Protein AF-A0A1Q8QDX6-F1 (afdb_monomer_lite)

Foldseek 3Di:
DDDDDDDDDPPPPPPPPPPPPPPPQDADPPHGFFDFQVPDPQWDWDDDDPQKTKTFHPPDDDPPPPQWDKGKIFIDGPRTTFKIKIKTARDDDCVVVQVVCCVVQNAFDFDDDPQWTWTWGDDQFWIWIWIDRPVRRMIMIMIGGHNVDDPLCVVFDDDLVCCQAANGQDPPSAGFFDFQVVDPQWAFDDDFQQKTKTAHPPDDQDDPPFGWPGKIFIDGPRTTFKMKTWTDLPDDPVVVQVVCCVRHNAFDWDDDPQKIWTWDDGPFKIWIWIAGPQRRIIMIMIGGPVVLVVSVVSNVVVVTFRQPPGRGFADFRAYDDQADPQHGFFDFPVSDAQWDWDDDDPQKTKTAHPPDDQDDPPWGWPGWIFIDHPRGGFKIKTFTDDDPDDNPVVLVVVQVVCCVRGNAFRWGDDPQRKTWTWHGRQQWIWIFIGHPDDTTMIMIGRPRSVVVVVVVVVVVVVVVVVPDDPDPPPPPPPDPDDDDDDD

pLDDT: mean 76.17, std 16.61, range [31.59, 96.62]

Radius of gyration: 30.82 Å; chains: 1; bounding box: 84×83×85 Å

Structure (mmCIF, N/CA/C/O backbone):
data_AF-A0A1Q8QDX6-F1
#
_entry.id   AF-A0A1Q8QDX6-F1
#
loop_
_atom_site.group_PDB
_atom_site.id
_atom_site.type_symbol
_atom_site.label_atom_id
_atom_site.label_alt_id
_atom_site.label_comp_id
_atom_site.label_asym_id
_atom_site.label_entity_id
_atom_site.label_seq_id
_atom_site.pdbx_PDB_ins_code
_atom_site.Cartn_x
_atom_site.Cartn_y
_atom_site.Cartn_z
_atom_site.occupancy
_atom_site.B_iso_or_equiv
_atom_site.auth_seq_id
_atom_site.auth_comp_id
_atom_site.auth_asym_id
_atom_site.auth_atom_id
_atom_site.pdbx_PDB_model_num
ATOM 1 N N . MET A 1 1 ? 50.950 -40.982 43.641 1.00 36.28 1 MET A N 1
ATOM 2 C CA . MET A 1 1 ? 50.865 -39.703 42.899 1.00 36.28 1 MET A CA 1
ATOM 3 C C . MET A 1 1 ? 49.621 -39.675 42.006 1.00 36.28 1 MET A C 1
ATOM 5 O O . MET A 1 1 ? 49.586 -40.395 41.030 1.00 36.28 1 MET A O 1
ATOM 9 N N . ARG A 1 2 ? 48.649 -38.821 42.378 1.00 34.88 2 ARG A N 1
ATOM 10 C CA . ARG A 1 2 ? 47.776 -37.958 41.538 1.00 34.88 2 ARG A CA 1
ATOM 11 C C . ARG A 1 2 ? 46.832 -38.625 40.506 1.00 34.88 2 ARG A C 1
ATOM 13 O O . ARG A 1 2 ? 47.280 -39.076 39.471 1.00 34.88 2 ARG A O 1
ATOM 20 N N . ARG A 1 3 ? 45.523 -38.720 40.822 1.00 35.59 3 ARG A N 1
ATOM 21 C CA . ARG A 1 3 ? 44.414 -37.753 40.520 1.00 35.59 3 ARG A CA 1
ATOM 22 C C . ARG A 1 3 ? 43.979 -37.852 39.039 1.00 35.59 3 ARG A C 1
ATOM 24 O O . ARG A 1 3 ? 44.799 -37.599 38.178 1.00 35.59 3 ARG A O 1
ATOM 31 N N . ARG A 1 4 ? 42.724 -38.133 38.665 1.00 35.22 4 ARG A N 1
ATOM 32 C CA . ARG A 1 4 ? 41.453 -37.522 39.105 1.00 35.22 4 ARG A CA 1
ATOM 33 C C . ARG A 1 4 ? 40.274 -38.492 38.893 1.00 35.22 4 ARG A C 1
ATOM 35 O O . ARG A 1 4 ? 40.132 -39.051 37.815 1.00 35.22 4 ARG A O 1
ATOM 42 N N . ILE A 1 5 ? 39.422 -38.620 39.908 1.00 39.44 5 ILE A N 1
ATOM 43 C CA . ILE A 1 5 ? 38.086 -39.231 39.840 1.00 39.44 5 ILE A CA 1
ATOM 44 C C . ILE A 1 5 ? 37.117 -38.108 39.455 1.00 39.44 5 ILE A C 1
ATOM 46 O O . ILE A 1 5 ? 37.044 -37.103 40.165 1.00 39.44 5 ILE A O 1
ATOM 50 N N . LEU A 1 6 ? 36.432 -38.242 38.319 1.00 33.78 6 LEU A N 1
ATOM 51 C CA . LEU A 1 6 ? 35.393 -37.313 37.880 1.00 33.78 6 LEU A CA 1
ATOM 52 C C . LEU A 1 6 ? 34.057 -37.782 38.475 1.00 33.78 6 LEU A C 1
ATOM 54 O O . LEU A 1 6 ? 33.579 -38.868 38.160 1.00 33.78 6 LEU A O 1
ATOM 58 N N . TRP A 1 7 ? 33.493 -36.979 39.372 1.00 31.59 7 TRP A N 1
ATOM 59 C CA . TRP A 1 7 ? 32.158 -37.177 39.928 1.00 31.59 7 TRP A CA 1
ATOM 60 C C . TRP A 1 7 ? 31.101 -36.802 38.882 1.00 31.59 7 TRP A C 1
ATOM 62 O O . TRP A 1 7 ? 31.050 -35.658 38.436 1.00 31.59 7 TRP A O 1
ATOM 72 N N . LEU A 1 8 ? 30.248 -37.758 38.514 1.00 32.72 8 LEU A N 1
ATOM 73 C CA . LEU A 1 8 ? 29.001 -37.532 37.783 1.00 32.72 8 LEU A CA 1
ATOM 74 C C . LEU A 1 8 ? 27.899 -37.242 38.811 1.00 32.72 8 LEU A C 1
ATOM 76 O O . LEU A 1 8 ? 27.360 -38.156 39.429 1.00 32.72 8 LEU A O 1
ATOM 80 N N . ALA A 1 9 ? 27.585 -35.964 39.017 1.00 33.22 9 ALA A N 1
ATOM 81 C CA . ALA A 1 9 ? 26.365 -35.554 39.701 1.00 33.22 9 ALA A CA 1
ATOM 82 C C . ALA A 1 9 ? 25.234 -35.494 38.665 1.00 33.22 9 ALA A C 1
ATOM 84 O O . ALA A 1 9 ? 25.148 -34.557 37.873 1.00 33.22 9 ALA A O 1
ATOM 85 N N . VAL A 1 10 ? 24.384 -36.521 38.646 1.00 33.81 10 VAL A N 1
ATOM 86 C CA . VAL A 1 10 ? 23.112 -36.501 37.917 1.00 33.81 10 VAL A CA 1
ATOM 87 C C . VAL A 1 10 ? 22.128 -35.680 38.751 1.00 33.81 10 VAL A C 1
ATOM 89 O O . VAL A 1 10 ? 21.463 -36.200 39.642 1.00 33.81 10 VAL A O 1
ATOM 92 N N . SER A 1 11 ? 22.058 -34.377 38.486 1.00 35.88 11 SER A N 1
ATOM 93 C CA . SER A 1 11 ? 20.955 -33.540 38.961 1.00 35.88 11 SER A CA 1
ATOM 94 C C . SER A 1 11 ? 19.734 -33.811 38.087 1.00 35.88 11 SER A C 1
ATOM 96 O O . SER A 1 11 ? 19.592 -33.247 37.004 1.00 35.88 11 SER A O 1
ATOM 98 N N . ALA A 1 12 ? 18.852 -34.692 38.557 1.00 33.75 12 ALA A N 1
ATOM 99 C CA . ALA A 1 12 ? 17.501 -34.822 38.033 1.00 33.75 12 ALA A CA 1
ATOM 100 C C . ALA A 1 12 ? 16.718 -33.546 38.383 1.00 33.75 12 ALA A C 1
ATOM 102 O O . ALA A 1 12 ? 16.153 -33.419 39.469 1.00 33.75 12 ALA A O 1
ATOM 103 N N . LEU A 1 13 ? 16.718 -32.572 37.469 1.00 33.06 13 LEU A N 1
ATOM 104 C CA . LEU A 1 13 ? 15.793 -31.448 37.522 1.00 33.06 13 LEU A CA 1
ATOM 105 C C . LEU A 1 13 ? 14.401 -31.994 37.175 1.00 33.06 13 LEU A C 1
ATOM 107 O O . LEU A 1 13 ? 14.060 -32.186 36.008 1.00 33.06 13 LEU A O 1
ATOM 111 N N . LEU A 1 14 ? 13.609 -32.286 38.205 1.00 33.94 14 LEU A N 1
ATOM 112 C CA . LEU A 1 14 ? 12.162 -32.414 38.087 1.00 33.94 14 LEU A CA 1
ATOM 113 C C . LEU A 1 14 ? 11.632 -31.072 37.571 1.00 33.94 14 LEU A C 1
ATOM 115 O O . LEU A 1 14 ? 11.460 -30.123 38.334 1.00 33.94 14 LEU A O 1
ATOM 119 N N . LEU A 1 15 ? 11.406 -30.985 36.259 1.00 36.44 15 LEU A N 1
ATOM 120 C CA . LEU A 1 15 ? 10.538 -29.973 35.677 1.00 36.44 15 LEU A CA 1
ATOM 121 C C . LEU A 1 15 ? 9.155 -30.200 36.281 1.00 36.44 15 LEU A C 1
ATOM 123 O O . LEU A 1 15 ? 8.408 -31.079 35.852 1.00 36.44 15 LEU A O 1
ATOM 127 N N . ALA A 1 16 ? 8.836 -29.423 37.312 1.00 34.81 16 ALA A N 1
ATOM 128 C CA . ALA A 1 16 ? 7.463 -29.177 37.691 1.00 34.81 16 ALA A CA 1
ATOM 129 C C . ALA A 1 16 ? 6.786 -28.565 36.462 1.00 34.81 16 ALA A C 1
ATOM 131 O O . ALA A 1 16 ? 6.911 -27.371 36.191 1.00 34.81 16 ALA A O 1
ATOM 132 N N . VAL A 1 17 ? 6.121 -29.412 35.677 1.00 35.78 17 VAL A N 1
ATOM 133 C CA . VAL A 1 17 ? 5.117 -28.983 34.714 1.00 35.78 17 VAL A CA 1
ATOM 134 C C . VAL A 1 17 ? 4.009 -28.386 35.566 1.00 35.78 17 VAL A C 1
ATOM 136 O O . VAL A 1 17 ? 3.137 -29.092 36.069 1.00 35.78 17 VAL A O 1
ATOM 139 N N . THR A 1 18 ? 4.093 -27.083 35.815 1.00 34.50 18 THR A N 1
ATOM 140 C CA . THR A 1 18 ? 2.936 -26.336 36.273 1.00 34.50 18 THR A CA 1
ATOM 141 C C . THR A 1 18 ? 1.887 -26.496 35.177 1.00 34.50 18 THR A C 1
ATOM 143 O O . THR A 1 18 ? 2.162 -26.171 34.017 1.00 34.50 18 THR A O 1
ATOM 146 N N . PRO A 1 19 ? 0.701 -27.054 35.476 1.00 36.62 19 PRO A N 1
ATOM 147 C CA . PRO A 1 19 ? -0.378 -27.011 34.513 1.00 36.62 19 PRO A CA 1
ATOM 148 C C . PRO A 1 19 ? -0.602 -25.537 34.183 1.00 36.62 19 PRO A C 1
ATOM 150 O O . PRO A 1 19 ? -0.779 -24.712 35.081 1.00 36.62 19 PRO A O 1
ATOM 153 N N . SER A 1 20 ? -0.521 -25.206 32.894 1.00 36.66 20 SER A N 1
ATOM 154 C CA . SER A 1 20 ? -1.002 -23.936 32.370 1.00 36.66 20 SER A CA 1
ATOM 155 C C . SER A 1 20 ? -2.424 -23.763 32.897 1.00 36.66 20 SER A C 1
ATOM 157 O O . SER A 1 20 ? -3.340 -24.467 32.476 1.00 36.66 20 SER A O 1
ATOM 159 N N . LEU A 1 21 ? -2.591 -22.896 33.898 1.00 39.66 21 LEU A N 1
ATOM 160 C CA . LEU A 1 21 ? -3.898 -22.427 34.327 1.00 39.66 21 LEU A CA 1
ATOM 161 C C . LEU A 1 21 ? -4.516 -21.790 33.088 1.00 39.66 21 LEU A C 1
ATOM 163 O O . LEU A 1 21 ? -4.126 -20.687 32.703 1.00 39.66 21 LEU A O 1
ATOM 167 N N . ALA A 1 22 ? -5.421 -22.515 32.431 1.00 46.59 22 ALA A N 1
ATOM 168 C CA . ALA A 1 22 ? -6.231 -21.975 31.357 1.00 46.59 22 ALA A CA 1
ATOM 169 C C . ALA A 1 22 ? -6.862 -20.687 31.894 1.00 46.59 22 ALA A C 1
ATOM 171 O O . ALA A 1 22 ? -7.644 -20.721 32.847 1.00 46.59 22 ALA A O 1
ATOM 172 N N . ALA A 1 23 ? -6.424 -19.544 31.362 1.00 62.38 23 ALA A N 1
ATOM 173 C CA . ALA A 1 23 ? -6.853 -18.248 31.857 1.00 62.38 23 ALA A CA 1
ATOM 174 C C . ALA A 1 23 ? -8.384 -18.191 31.794 1.00 62.38 23 ALA A C 1
ATOM 176 O O . ALA A 1 23 ? -8.970 -18.439 30.737 1.00 62.38 23 ALA A O 1
ATOM 177 N N . LYS A 1 24 ? -9.027 -17.907 32.934 1.00 77.25 24 LYS A N 1
ATOM 178 C CA . LYS A 1 24 ? -10.486 -17.787 33.017 1.00 77.25 24 LYS A CA 1
ATOM 179 C C . LYS A 1 24 ? -10.957 -16.809 31.937 1.00 77.25 24 LYS A C 1
ATOM 181 O O . LYS A 1 24 ? -10.396 -15.719 31.813 1.00 77.25 24 LYS A O 1
ATOM 186 N N . VAL A 1 25 ? -11.967 -17.207 31.160 1.00 81.19 25 VAL A N 1
ATOM 187 C CA . VAL A 1 25 ? -12.541 -16.347 30.119 1.00 81.19 25 VAL A CA 1
ATOM 188 C C . VAL A 1 25 ? -12.986 -15.029 30.763 1.00 81.19 25 VAL A C 1
ATOM 190 O O . VAL A 1 25 ? -13.663 -15.069 31.796 1.00 81.19 25 VAL A O 1
ATOM 193 N N . PRO A 1 26 ? -12.587 -13.868 30.214 1.00 89.12 26 PRO A N 1
ATOM 194 C CA . PRO A 1 26 ? -12.944 -12.585 30.791 1.00 89.12 26 PRO A CA 1
ATOM 195 C C . PRO A 1 26 ? -14.459 -12.384 30.821 1.00 89.12 26 PRO A C 1
ATOM 197 O O . PRO A 1 26 ? -15.195 -12.885 29.971 1.00 89.12 26 PRO A O 1
ATOM 200 N N . GLU A 1 27 ? -14.917 -11.584 31.774 1.00 91.38 27 GLU A N 1
ATOM 201 C CA . GLU A 1 27 ? -16.316 -11.188 31.890 1.00 91.38 27 GLU A CA 1
ATOM 202 C C . GLU A 1 27 ? -16.441 -9.671 32.037 1.00 91.38 27 GLU A C 1
ATOM 204 O O . GLU A 1 27 ? -15.545 -8.989 32.547 1.00 91.38 27 GLU A O 1
ATOM 209 N N . PHE A 1 28 ? -17.586 -9.149 31.618 1.00 89.75 28 PHE A N 1
ATOM 210 C CA . PHE A 1 28 ? -18.011 -7.787 31.879 1.00 89.75 28 PHE A CA 1
ATOM 211 C C . PHE A 1 28 ? -19.310 -7.822 32.683 1.00 89.75 28 PHE A C 1
ATOM 213 O O . PHE A 1 28 ? -20.355 -8.219 32.173 1.00 89.75 28 PHE A O 1
ATOM 220 N N . ARG A 1 29 ? -19.240 -7.411 33.956 1.00 87.06 29 ARG A N 1
ATOM 221 C CA . ARG A 1 29 ? -20.396 -7.328 34.871 1.00 87.06 29 ARG A CA 1
ATOM 222 C C . ARG A 1 29 ? -21.211 -8.629 34.940 1.00 87.06 29 ARG A C 1
ATOM 224 O O . ARG A 1 29 ? -22.432 -8.617 34.806 1.00 87.06 29 ARG A O 1
ATOM 231 N N . GLY A 1 30 ? -20.516 -9.753 35.114 1.00 86.31 30 GLY A N 1
ATOM 232 C CA . GLY A 1 30 ? -21.120 -11.086 35.166 1.00 86.31 30 GLY A CA 1
ATOM 233 C C . GLY A 1 30 ? -21.505 -11.677 33.805 1.00 86.31 30 GLY A C 1
ATOM 234 O O . GLY A 1 30 ? -21.951 -12.818 33.757 1.00 86.31 30 GLY A O 1
ATOM 235 N N . LEU A 1 31 ? -21.321 -10.950 32.695 1.00 89.88 31 LEU A N 1
ATOM 236 C CA . LEU A 1 31 ? -21.473 -11.499 31.347 1.00 89.88 31 LEU A CA 1
ATOM 237 C C . LEU A 1 31 ? -20.130 -11.993 30.831 1.00 89.88 31 LEU A C 1
ATOM 239 O O . LEU A 1 31 ? -19.215 -11.202 30.601 1.00 89.88 31 LEU A O 1
ATOM 243 N N . VAL A 1 32 ? -20.015 -13.301 30.636 1.00 93.06 32 VAL A N 1
ATOM 244 C CA . VAL A 1 32 ? -18.798 -13.926 30.117 1.00 93.06 32 VAL A CA 1
ATOM 245 C C . VAL A 1 32 ? -18.686 -13.635 28.624 1.00 93.06 32 VAL A C 1
ATOM 247 O O . VAL A 1 32 ? -19.623 -13.897 27.865 1.00 93.06 32 VAL A O 1
ATOM 250 N N . PHE A 1 33 ? -17.551 -13.095 28.181 1.00 91.19 33 PHE A N 1
ATOM 251 C CA . PHE A 1 33 ? -17.328 -12.898 26.754 1.00 91.19 33 PHE A CA 1
ATOM 252 C C . PHE A 1 33 ? -17.313 -14.244 26.015 1.00 91.19 33 PHE A C 1
ATOM 254 O O . PHE A 1 33 ? -16.827 -15.249 26.522 1.00 91.19 33 PHE A O 1
ATOM 261 N N . GLY A 1 34 ? -17.872 -14.269 24.811 1.00 88.19 34 GLY A N 1
ATOM 262 C CA . GLY A 1 34 ? -18.123 -15.480 24.037 1.00 88.19 34 GLY A CA 1
ATOM 263 C C . GLY A 1 34 ? -19.455 -16.164 24.354 1.00 88.19 34 GLY A C 1
ATOM 264 O O . GLY A 1 34 ? -19.753 -17.172 23.734 1.00 88.19 34 GLY A O 1
ATOM 265 N N . THR A 1 35 ? -20.276 -15.645 25.270 1.00 91.81 35 THR A N 1
ATOM 266 C CA . THR A 1 35 ? -21.624 -16.193 25.515 1.00 91.81 35 THR A CA 1
ATOM 267 C C . THR A 1 35 ? -22.554 -15.887 24.335 1.00 91.81 35 THR A C 1
ATOM 269 O O . THR A 1 35 ? -22.487 -14.793 23.761 1.00 91.81 35 THR A O 1
ATOM 272 N N . ALA A 1 36 ? -23.415 -16.834 23.954 1.00 89.94 36 ALA A N 1
ATOM 273 C CA . ALA A 1 36 ? -24.383 -16.623 22.883 1.00 89.94 36 ALA A CA 1
ATOM 274 C C . ALA A 1 36 ? -25.484 -15.647 23.324 1.00 89.94 36 ALA A C 1
ATOM 276 O O . ALA A 1 36 ? -25.902 -15.644 24.480 1.00 89.94 36 ALA A O 1
ATOM 277 N N . LEU A 1 37 ? -25.992 -14.831 22.395 1.00 89.56 37 LEU A N 1
ATOM 278 C CA . LEU A 1 37 ? -27.052 -13.855 22.682 1.00 89.56 37 LEU A CA 1
ATOM 279 C C . LEU A 1 37 ? -28.293 -14.497 23.323 1.00 89.56 37 LEU A C 1
ATOM 281 O O . LEU A 1 37 ? -28.884 -13.905 24.220 1.00 89.56 37 LEU A O 1
ATOM 285 N N . ALA A 1 38 ? -28.666 -15.702 22.880 1.00 89.62 38 ALA A N 1
ATOM 286 C CA . ALA A 1 38 ? -29.823 -16.435 23.397 1.00 89.62 38 ALA A CA 1
ATOM 287 C C . ALA A 1 38 ? -29.719 -16.749 24.902 1.00 89.62 38 ALA A C 1
ATOM 289 O O . ALA A 1 38 ? -30.743 -16.876 25.569 1.00 89.62 38 ALA A O 1
ATOM 290 N N . ASP A 1 39 ? -28.497 -16.804 25.435 1.00 92.75 39 ASP A N 1
ATOM 291 C CA . ASP A 1 39 ? -28.220 -17.141 26.831 1.00 92.75 39 ASP A CA 1
ATOM 292 C C . ASP A 1 39 ? -28.077 -15.893 27.722 1.00 92.75 39 ASP A C 1
ATOM 294 O O . ASP A 1 39 ? -27.828 -16.007 28.923 1.00 92.75 39 ASP A O 1
ATOM 298 N N . ILE A 1 40 ? -28.222 -14.686 27.157 1.00 91.31 40 ILE A N 1
ATOM 299 C CA . ILE A 1 40 ? -28.100 -13.422 27.891 1.00 91.31 40 ILE A CA 1
ATOM 300 C C . ILE A 1 40 ? -29.466 -12.724 27.961 1.00 91.31 40 ILE A C 1
ATOM 302 O O . ILE A 1 40 ? -29.833 -11.973 27.052 1.00 91.31 40 ILE A O 1
ATOM 306 N N . PRO A 1 41 ? -30.224 -12.903 29.058 1.00 88.44 41 PRO A N 1
ATOM 307 C CA . PRO A 1 41 ? -31.521 -12.261 29.207 1.00 88.44 41 PRO A CA 1
ATOM 308 C C . PRO A 1 41 ? -31.398 -10.747 29.454 1.00 88.44 41 PRO A C 1
ATOM 310 O O . PRO A 1 41 ? -30.379 -10.229 29.931 1.00 88.44 41 PRO A O 1
ATOM 313 N N . GLY A 1 42 ? -32.489 -10.033 29.160 1.00 88.88 42 GLY A N 1
ATOM 314 C CA . GLY A 1 42 ? -32.646 -8.609 29.480 1.00 88.88 42 GLY A CA 1
ATOM 315 C C . GLY A 1 42 ? -31.877 -7.649 28.567 1.00 88.88 42 GLY A C 1
ATOM 316 O O . GLY A 1 42 ? -31.663 -6.496 28.941 1.00 88.88 42 GLY A O 1
ATOM 317 N N . LEU A 1 43 ? -31.434 -8.116 27.397 1.00 91.94 43 LEU A N 1
ATOM 318 C CA . LEU A 1 43 ? -30.865 -7.271 26.352 1.00 91.94 43 LEU A CA 1
ATOM 319 C C . LEU A 1 43 ? -31.950 -6.837 25.366 1.00 91.94 43 LEU A C 1
ATOM 321 O O . LEU A 1 43 ? -32.729 -7.649 24.876 1.00 91.94 43 LEU A O 1
ATOM 325 N N . THR A 1 44 ? -31.969 -5.546 25.056 1.00 93.06 44 THR A N 1
ATOM 326 C CA . THR A 1 44 ? -32.856 -4.945 24.057 1.00 93.06 44 THR A CA 1
ATOM 327 C C . THR A 1 44 ? -32.035 -4.545 22.834 1.00 93.06 44 THR A C 1
ATOM 329 O O . THR A 1 44 ? -30.961 -3.958 23.001 1.00 93.06 44 THR A O 1
ATOM 332 N N . PRO A 1 45 ? -32.471 -4.897 21.612 1.00 92.25 45 PRO A N 1
ATOM 333 C CA . PRO A 1 45 ? -31.750 -4.540 20.398 1.00 92.25 45 PRO A CA 1
ATOM 334 C C . PRO A 1 45 ? -31.722 -3.022 20.235 1.00 92.25 45 PRO A C 1
ATOM 336 O O . PRO A 1 45 ? -32.719 -2.344 20.478 1.00 92.25 45 PRO A O 1
ATOM 339 N N . GLU A 1 46 ? -30.577 -2.495 19.816 1.00 88.44 46 GLU A N 1
ATOM 340 C CA . GLU A 1 46 ? -30.378 -1.057 19.648 1.00 88.44 46 GLU A CA 1
ATOM 341 C C . GLU A 1 46 ? -29.968 -0.700 18.219 1.00 88.44 46 GLU A C 1
ATOM 343 O O . GLU A 1 46 ? -30.537 0.209 17.621 1.00 88.44 46 GLU A O 1
ATOM 348 N N . ALA A 1 47 ? -28.990 -1.412 17.653 1.00 84.75 47 ALA A N 1
ATOM 349 C CA . ALA A 1 47 ? -28.477 -1.122 16.318 1.00 84.75 47 ALA A CA 1
ATOM 350 C C . ALA A 1 47 ? -27.846 -2.355 15.662 1.00 84.75 47 ALA A C 1
ATOM 352 O O . ALA A 1 47 ? -27.546 -3.354 16.316 1.00 84.75 47 ALA A O 1
ATOM 353 N N . LYS A 1 48 ? -27.591 -2.270 14.355 1.00 75.50 48 LYS A N 1
ATOM 354 C CA . LYS A 1 48 ? -26.824 -3.265 13.599 1.00 75.50 48 LYS A CA 1
ATOM 355 C C . LYS A 1 48 ? -25.871 -2.555 12.640 1.00 75.50 48 LYS A C 1
ATOM 357 O O . LYS A 1 48 ? -26.292 -1.651 11.924 1.00 75.50 48 LYS A O 1
ATOM 362 N N . ALA A 1 49 ? -24.611 -2.980 12.608 1.00 65.69 49 ALA A N 1
ATOM 363 C CA . ALA A 1 49 ? -23.605 -2.495 11.667 1.00 65.69 49 ALA A CA 1
ATOM 364 C C . ALA A 1 49 ? -22.860 -3.686 11.048 1.00 65.69 49 ALA A C 1
ATOM 366 O O . ALA A 1 49 ? -22.026 -4.323 11.693 1.00 65.69 49 ALA A O 1
ATOM 367 N N . GLY A 1 50 ? -23.180 -4.003 9.790 1.00 70.00 50 GLY A N 1
ATOM 368 C CA . GLY A 1 50 ? -22.675 -5.209 9.128 1.00 70.00 50 GLY A CA 1
ATOM 369 C C . GLY A 1 50 ? -23.086 -6.481 9.878 1.00 70.00 50 GLY A C 1
ATOM 370 O O . GLY A 1 50 ? -24.262 -6.661 10.204 1.00 70.00 50 GLY A O 1
ATOM 371 N N . ASP A 1 51 ? -22.105 -7.331 10.187 1.00 68.69 51 ASP A N 1
ATOM 372 C CA . ASP A 1 51 ? -22.292 -8.592 10.924 1.00 68.69 51 ASP A CA 1
ATOM 373 C C . ASP A 1 51 ? -22.360 -8.420 12.449 1.00 68.69 51 ASP A C 1
ATOM 375 O O . ASP A 1 51 ? -22.490 -9.405 13.183 1.00 68.69 51 ASP A O 1
ATOM 379 N N . VAL A 1 52 ? -22.263 -7.180 12.939 1.00 76.06 52 VAL A N 1
ATOM 380 C CA . VAL A 1 52 ? -22.307 -6.870 14.367 1.00 76.06 52 VAL A CA 1
ATOM 381 C C . VAL A 1 52 ? -23.679 -6.325 14.748 1.00 76.06 52 VAL A C 1
ATOM 383 O O . VAL A 1 52 ? -24.153 -5.339 14.181 1.00 76.06 52 VAL A O 1
ATOM 386 N N . ALA A 1 53 ? -24.308 -6.956 15.737 1.00 84.06 53 ALA A N 1
ATOM 387 C CA . ALA A 1 53 ? -25.539 -6.489 16.363 1.00 84.06 53 ALA A CA 1
ATOM 388 C C . ALA A 1 53 ? -25.237 -5.890 17.743 1.00 84.06 53 ALA A C 1
ATOM 390 O O . ALA A 1 53 ? -24.492 -6.478 18.529 1.00 84.06 53 ALA A O 1
ATOM 391 N N . PHE A 1 54 ? -25.823 -4.732 18.030 1.00 89.94 54 PHE A N 1
ATOM 392 C CA . PHE A 1 54 ? -25.653 -3.998 19.278 1.00 89.94 54 PHE A CA 1
ATOM 393 C C . PHE A 1 54 ? -26.934 -4.020 20.100 1.00 89.94 54 PHE A C 1
ATOM 395 O O . PHE A 1 54 ? -28.033 -3.818 19.576 1.00 89.94 54 PHE A O 1
ATOM 402 N N . TYR A 1 55 ? -26.765 -4.235 21.398 1.00 93.31 55 TYR A N 1
ATOM 403 C CA . TYR A 1 55 ? -27.835 -4.316 22.378 1.00 93.31 55 TYR A CA 1
ATOM 404 C C . TYR A 1 55 ? -27.533 -3.413 23.569 1.00 93.31 55 TYR A C 1
ATOM 406 O O . TYR A 1 55 ? -26.371 -3.153 23.885 1.00 93.31 55 TYR A O 1
ATOM 414 N N . ARG A 1 56 ? -28.580 -3.010 24.281 1.00 92.50 56 ARG A N 1
ATOM 415 C CA . ARG A 1 56 ? -28.503 -2.290 25.555 1.00 92.50 56 ARG A CA 1
ATOM 416 C C . ARG A 1 56 ? -29.274 -3.041 26.638 1.00 92.50 56 ARG A C 1
ATOM 418 O O . ARG A 1 56 ? -30.173 -3.829 26.337 1.00 92.50 56 ARG A O 1
ATOM 425 N N . ARG A 1 57 ? -28.973 -2.755 27.899 1.00 89.88 57 ARG A N 1
ATOM 426 C CA . ARG A 1 57 ? -29.705 -3.268 29.064 1.00 89.88 57 ARG A CA 1
ATOM 427 C C . ARG A 1 57 ? -30.373 -2.097 29.785 1.00 89.88 57 ARG A C 1
ATOM 429 O O . ARG A 1 57 ? -29.720 -1.087 30.014 1.00 89.88 57 ARG A O 1
ATOM 436 N N . GLU A 1 58 ? -31.662 -2.209 30.114 1.00 77.31 58 GLU A N 1
ATOM 437 C CA . GLU A 1 58 ? -32.433 -1.081 30.681 1.00 77.31 58 GLU A CA 1
ATOM 438 C C . GLU A 1 58 ? -31.997 -0.688 32.100 1.00 77.31 58 GLU A C 1
ATOM 440 O O . GLU A 1 58 ? -32.016 0.489 32.442 1.00 77.31 58 GLU A O 1
ATOM 445 N N . ALA A 1 59 ? -31.558 -1.649 32.916 1.00 72.44 59 ALA A N 1
ATOM 446 C CA . ALA A 1 59 ? -31.143 -1.425 34.303 1.00 72.44 59 ALA A CA 1
ATOM 447 C C . ALA A 1 59 ? -29.610 -1.405 34.466 1.00 72.44 59 ALA A C 1
ATOM 449 O O . ALA A 1 59 ? -29.058 -2.081 35.340 1.00 72.44 59 ALA A O 1
ATOM 450 N N . GLU A 1 60 ? -28.900 -0.680 33.598 1.00 77.69 60 GLU A N 1
ATOM 451 C CA . GLU A 1 60 ? -27.438 -0.629 33.655 1.00 77.69 60 GLU A CA 1
ATOM 452 C C . GLU A 1 60 ? -26.945 0.359 34.721 1.00 77.69 60 GLU A C 1
ATOM 454 O O . GLU A 1 60 ? -27.278 1.542 34.702 1.00 77.69 60 GLU A O 1
ATOM 459 N N . LYS A 1 61 ? -26.117 -0.114 35.660 1.00 72.75 61 LYS A N 1
ATOM 460 C CA . LYS A 1 61 ? -25.549 0.752 36.708 1.00 72.75 61 LYS A CA 1
ATOM 461 C C . LYS A 1 61 ? -24.457 1.666 36.129 1.00 72.75 61 LYS A C 1
ATOM 463 O O . LYS A 1 61 ? -23.630 1.179 35.355 1.00 72.75 61 LYS A O 1
ATOM 468 N N . PRO A 1 62 ? -24.345 2.941 36.517 1.00 69.06 62 PRO A N 1
ATOM 469 C CA . PRO A 1 62 ? -23.208 3.759 36.103 1.00 69.06 62 PRO A CA 1
ATOM 470 C C . PRO A 1 62 ? -21.884 3.191 36.643 1.00 69.06 62 PRO A C 1
ATOM 472 O O . PRO A 1 62 ? -21.852 2.365 37.558 1.00 69.06 62 PRO A O 1
ATOM 475 N N . VAL A 1 63 ? -20.769 3.544 36.001 1.00 65.75 63 VAL A N 1
ATOM 476 C CA . VAL A 1 63 ? -19.439 2.977 36.317 1.00 65.75 63 VAL A CA 1
ATOM 477 C C . VAL A 1 63 ? -18.747 3.747 37.444 1.00 65.75 63 VAL A C 1
ATOM 479 O O . VAL A 1 63 ? -17.942 3.166 38.166 1.00 65.75 63 VAL A O 1
ATOM 482 N N . LEU A 1 64 ? -19.066 5.034 37.600 1.00 60.28 64 LEU A N 1
ATOM 483 C CA . LEU A 1 64 ? -18.406 5.974 38.510 1.00 60.28 64 LEU A CA 1
ATOM 484 C C . LEU A 1 64 ? -19.440 6.738 39.353 1.00 60.28 64 LEU A C 1
ATOM 486 O O . LEU A 1 64 ? -19.526 7.957 39.266 1.00 60.28 64 LEU A O 1
ATOM 490 N N . GLY A 1 65 ? -20.245 6.019 40.140 1.00 56.50 65 GLY A N 1
ATOM 491 C CA . GLY A 1 65 ? -21.319 6.643 40.922 1.00 56.50 65 GLY A CA 1
ATOM 492 C C . GLY A 1 65 ? -22.354 7.364 40.047 1.00 56.50 65 GLY A C 1
ATOM 493 O O . GLY A 1 65 ? -22.393 7.162 38.833 1.00 56.50 65 GLY A O 1
ATOM 494 N N . ASP A 1 66 ? -23.195 8.189 40.663 1.00 57.50 66 ASP A N 1
ATOM 495 C CA . ASP A 1 66 ? -24.338 8.825 39.989 1.00 57.50 66 ASP A CA 1
ATOM 496 C C . ASP A 1 66 ? -23.959 10.086 39.179 1.00 57.50 66 ASP A C 1
ATOM 498 O O . ASP A 1 66 ? -24.766 10.585 38.398 1.00 57.50 66 ASP A O 1
ATOM 502 N N . ASP A 1 67 ? -22.713 10.564 39.291 1.00 64.88 67 ASP A N 1
ATOM 503 C CA . ASP A 1 67 ? -22.264 11.845 38.716 1.00 64.88 67 ASP A CA 1
ATOM 504 C C . ASP A 1 67 ? -21.827 11.756 37.237 1.00 64.88 67 ASP A C 1
ATOM 506 O O . ASP A 1 67 ? -21.518 12.766 36.602 1.00 64.88 67 ASP A O 1
ATOM 510 N N . CYS A 1 68 ? -21.791 10.548 36.665 1.00 74.81 68 CYS A N 1
ATOM 511 C CA . CYS A 1 68 ? -21.342 10.282 35.297 1.00 74.81 68 CYS A CA 1
ATOM 512 C C . CYS A 1 68 ? -22.439 9.595 34.480 1.00 74.81 68 CYS A C 1
ATOM 514 O O . CYS A 1 68 ? -22.652 8.380 34.599 1.00 74.81 68 CYS A O 1
ATOM 516 N N . ALA A 1 69 ? -23.073 10.341 33.570 1.00 76.69 69 ALA A N 1
ATOM 517 C CA . ALA A 1 69 ? -23.987 9.750 32.600 1.00 76.69 69 ALA A CA 1
ATOM 518 C C . ALA A 1 69 ? -23.228 8.711 31.760 1.00 76.69 69 ALA A C 1
ATOM 520 O O . ALA A 1 69 ? -22.269 9.029 31.052 1.00 76.69 69 ALA A O 1
ATOM 521 N N . THR A 1 70 ? -23.638 7.451 31.900 1.00 85.00 70 THR A N 1
ATOM 522 C CA . THR A 1 70 ? -22.984 6.292 31.295 1.00 85.00 70 THR A CA 1
ATOM 523 C C . THR A 1 70 ? -23.984 5.583 30.400 1.00 85.00 70 THR A C 1
ATOM 525 O O . THR A 1 70 ? -25.035 5.149 30.863 1.00 85.00 70 THR A O 1
ATOM 528 N N . THR A 1 71 ? -23.636 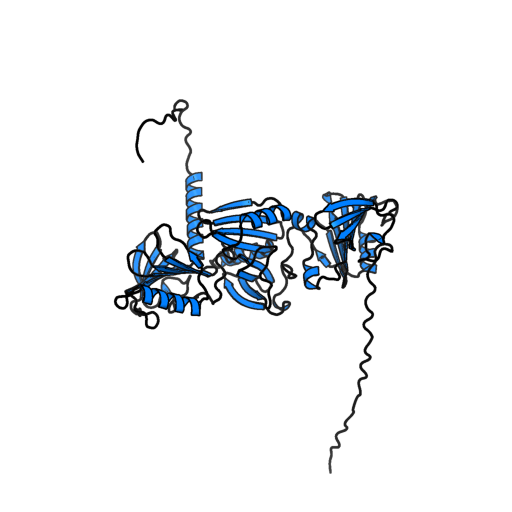5.408 29.132 1.00 87.75 71 THR A N 1
ATOM 529 C CA . THR A 1 71 ? -24.353 4.495 28.236 1.00 87.75 71 THR A CA 1
ATOM 530 C C . THR A 1 71 ? -23.480 3.280 27.964 1.00 87.75 71 THR A C 1
ATOM 532 O O . THR A 1 71 ? -22.261 3.404 27.858 1.00 87.75 71 THR A O 1
ATOM 535 N N . VAL A 1 72 ? -24.086 2.094 27.899 1.00 90.75 72 VAL A N 1
ATOM 536 C CA . VAL A 1 72 ? -23.375 0.833 27.658 1.00 90.75 72 VAL A CA 1
ATOM 537 C C . VAL A 1 72 ? -24.036 0.097 26.505 1.00 90.75 72 VAL A C 1
ATOM 539 O O . VAL A 1 72 ? -25.243 -0.145 26.522 1.00 90.75 72 VAL A O 1
ATOM 542 N N . ARG A 1 73 ? -23.222 -0.282 25.522 1.00 92.69 73 ARG A N 1
ATOM 543 C CA . ARG A 1 73 ? -23.611 -1.083 24.364 1.00 92.69 73 ARG A CA 1
ATOM 544 C C . ARG A 1 73 ? -22.871 -2.408 24.365 1.00 92.69 73 ARG A C 1
ATOM 546 O O . ARG A 1 73 ? -21.648 -2.438 24.483 1.00 92.69 73 ARG A O 1
ATOM 553 N N . TYR A 1 74 ? -23.608 -3.489 24.162 1.00 92.44 74 TYR A N 1
ATOM 554 C CA . TYR A 1 74 ? -23.105 -4.854 24.057 1.00 92.44 74 TYR A CA 1
ATOM 555 C C . TYR A 1 74 ? -23.107 -5.276 22.592 1.00 92.44 74 TYR A C 1
ATOM 557 O O . TYR A 1 74 ? -24.155 -5.279 21.950 1.00 92.44 74 TYR A O 1
ATOM 565 N N . GLY A 1 75 ? -21.940 -5.617 22.057 1.00 89.75 75 GLY A N 1
ATOM 566 C CA . GLY A 1 75 ? -21.760 -6.037 20.673 1.00 89.75 75 GLY A CA 1
ATOM 567 C C . GLY A 1 75 ? -21.661 -7.552 20.535 1.00 89.75 75 GLY A C 1
ATOM 568 O O . GLY A 1 75 ? -20.933 -8.227 21.273 1.00 89.75 75 GLY A O 1
ATOM 569 N N . PHE A 1 76 ? -22.379 -8.066 19.540 1.00 86.75 76 PHE A N 1
ATOM 570 C CA . PHE A 1 76 ? -22.450 -9.476 19.189 1.00 86.75 76 PHE A CA 1
ATOM 571 C C . PHE A 1 76 ? -22.054 -9.666 17.733 1.00 86.75 76 PHE A C 1
ATOM 573 O O . PHE A 1 76 ? -22.635 -9.041 16.850 1.00 86.75 76 PHE A O 1
ATOM 580 N N . SER A 1 77 ? -21.096 -10.554 17.480 1.00 81.44 77 SER A N 1
ATOM 581 C CA . SER A 1 77 ? -20.680 -10.947 16.133 1.00 81.44 77 SER A CA 1
ATOM 582 C C . SER A 1 77 ? -20.963 -12.429 15.961 1.00 81.44 77 SER A C 1
ATOM 584 O O . SER A 1 77 ? -20.616 -13.229 16.831 1.00 81.44 77 SER A O 1
ATOM 586 N N . ARG A 1 78 ? -21.651 -12.796 14.873 1.00 76.88 78 ARG A N 1
ATOM 587 C CA . ARG A 1 78 ? -22.121 -14.177 14.630 1.00 76.88 78 ARG A CA 1
ATOM 588 C C . ARG A 1 78 ? -22.889 -14.766 15.828 1.00 76.88 78 ARG A C 1
ATOM 590 O O . ARG A 1 78 ? -22.754 -15.941 16.144 1.00 76.88 78 ARG A O 1
ATOM 597 N N . GLY A 1 79 ? -23.661 -13.925 16.519 1.00 81.19 79 GLY A N 1
ATOM 598 C CA . GLY A 1 79 ? -24.452 -14.309 17.694 1.00 81.19 79 GLY A CA 1
ATOM 599 C C . GLY A 1 79 ? -23.678 -14.416 19.012 1.00 81.19 79 GLY A C 1
ATOM 600 O O . GLY A 1 79 ? -24.302 -14.679 20.036 1.00 81.19 79 GLY A O 1
ATOM 601 N N . MET A 1 80 ? -22.364 -14.170 19.020 1.00 86.75 80 MET A N 1
ATOM 602 C CA . MET A 1 80 ? -21.506 -14.327 20.200 1.00 86.75 80 MET A CA 1
ATOM 603 C C . MET A 1 80 ? -21.100 -12.971 20.777 1.00 86.75 80 MET A C 1
ATOM 605 O O . MET A 1 80 ? -20.673 -12.078 20.039 1.00 86.75 80 MET A O 1
ATOM 609 N N . PHE A 1 81 ? -21.213 -12.821 22.097 1.00 90.75 81 PHE A N 1
ATOM 610 C CA . PHE A 1 81 ? -20.836 -11.608 22.819 1.00 90.75 81 PHE A CA 1
ATOM 611 C C . PHE A 1 81 ? -19.327 -11.373 22.718 1.00 90.75 81 PHE A C 1
ATOM 613 O O . PHE A 1 81 ? -18.543 -12.198 23.179 1.00 90.75 81 PHE A O 1
ATOM 620 N N . PHE A 1 82 ? -18.893 -10.263 22.129 1.00 88.81 82 PHE A N 1
ATOM 621 C CA . PHE A 1 82 ? -17.459 -10.030 21.909 1.00 88.81 82 PHE A CA 1
ATOM 622 C C . PHE A 1 82 ? -17.004 -8.619 22.261 1.00 88.81 82 PHE A C 1
ATOM 624 O O . PHE A 1 82 ? -15.807 -8.408 22.433 1.00 88.81 82 PHE A O 1
ATOM 631 N N . SER A 1 83 ? -17.910 -7.649 22.388 1.00 91.38 83 SER A N 1
ATOM 632 C CA . SER A 1 83 ? -17.505 -6.287 22.718 1.00 91.38 83 SER A CA 1
ATOM 633 C C . SER A 1 83 ? -18.460 -5.588 23.667 1.00 91.38 83 SER A C 1
ATOM 635 O O . SER A 1 83 ? -19.666 -5.812 23.633 1.00 91.38 83 SER A O 1
ATOM 637 N N . VAL A 1 84 ? -17.922 -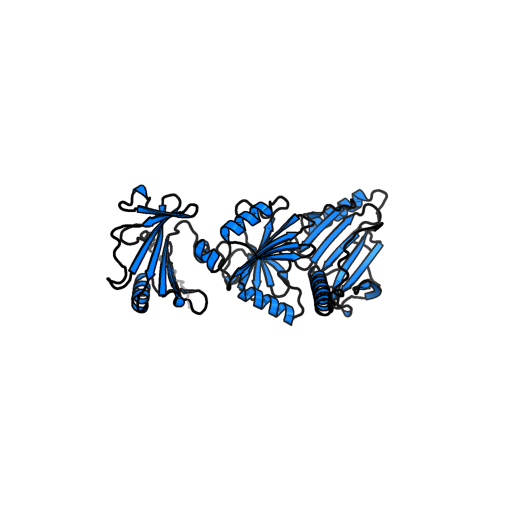4.675 24.465 1.00 92.88 84 VAL A N 1
ATOM 638 C CA . VAL A 1 84 ? -18.699 -3.685 25.210 1.00 92.88 84 VAL A CA 1
ATOM 639 C C . VAL A 1 84 ? -18.129 -2.319 24.902 1.00 92.88 84 VAL A C 1
ATOM 641 O O . VAL A 1 84 ? -16.924 -2.132 25.030 1.00 92.88 84 VAL A O 1
ATOM 644 N N . ARG A 1 85 ? -18.982 -1.363 24.549 1.00 91.81 85 ARG A N 1
ATOM 645 C CA . ARG A 1 85 ? -18.618 0.052 24.534 1.00 91.81 85 ARG A CA 1
ATOM 646 C C . ARG A 1 85 ? -19.362 0.758 25.644 1.00 91.81 85 ARG A C 1
ATOM 648 O O . ARG A 1 85 ? -20.582 0.651 25.736 1.00 91.81 85 ARG A O 1
ATOM 655 N N . MET A 1 86 ? -18.628 1.493 26.461 1.00 90.56 86 MET A N 1
ATOM 656 C CA . MET A 1 86 ? -19.193 2.430 27.413 1.00 90.56 86 MET A CA 1
ATOM 657 C C . MET A 1 86 ? -18.886 3.845 26.953 1.00 90.56 86 MET A C 1
ATOM 659 O O . MET A 1 86 ? -17.725 4.159 26.707 1.00 90.56 86 MET A O 1
ATOM 663 N N . THR A 1 87 ? -19.895 4.702 26.894 1.00 89.62 87 THR A N 1
ATOM 664 C CA . THR A 1 87 ? -19.714 6.129 26.626 1.00 89.62 87 THR A CA 1
ATOM 665 C C . THR A 1 87 ? -20.085 6.903 27.882 1.00 89.62 87 THR A C 1
ATOM 667 O O . THR A 1 87 ? -21.206 6.804 28.383 1.00 89.62 87 THR A O 1
ATOM 670 N N . LEU A 1 88 ? -19.108 7.638 28.402 1.00 88.75 88 LEU A N 1
ATOM 671 C CA . LEU A 1 88 ? -19.176 8.457 29.602 1.00 88.75 88 LEU A CA 1
ATOM 672 C C . LEU A 1 88 ? -19.199 9.927 29.180 1.00 88.75 88 LEU A C 1
ATOM 674 O O . LEU A 1 88 ? -18.268 10.389 28.517 1.00 88.75 88 LEU A O 1
ATOM 678 N N . SER A 1 89 ? -20.224 10.668 29.584 1.00 86.62 89 SER A N 1
ATOM 679 C CA . SER A 1 89 ? -20.364 12.097 29.283 1.00 86.62 89 SER A CA 1
ATOM 680 C C . SER A 1 89 ? -20.460 12.921 30.562 1.00 86.62 89 SER A C 1
ATOM 682 O O . SER A 1 89 ? -21.127 12.512 31.511 1.00 86.62 89 SER A O 1
ATOM 684 N N . GLY A 1 90 ? -19.812 14.089 30.579 1.00 77.25 90 GLY A N 1
ATOM 685 C CA . GLY A 1 90 ? -19.879 15.023 31.711 1.00 77.25 90 GLY A CA 1
ATOM 686 C C . GLY A 1 90 ? -19.029 14.634 32.928 1.00 77.25 90 GLY A C 1
ATOM 687 O O . GLY A 1 90 ? -19.121 15.281 33.964 1.00 77.25 90 GLY A O 1
ATOM 688 N N . CYS A 1 91 ? -18.179 13.611 32.813 1.00 73.38 91 CYS A N 1
ATOM 689 C CA . CYS A 1 91 ? -17.329 13.159 33.913 1.00 73.38 91 CYS A CA 1
ATOM 690 C C . CYS A 1 91 ? -16.209 14.158 34.241 1.00 73.38 91 CYS A C 1
ATOM 692 O O . CYS A 1 91 ? -15.398 14.494 33.373 1.00 73.38 91 CYS A O 1
ATOM 694 N N . GLN A 1 92 ? -16.103 14.569 35.510 1.00 70.94 92 GLN A N 1
ATOM 695 C CA . GLN A 1 92 ? -14.971 15.358 35.999 1.00 70.94 92 GLN A CA 1
ATOM 696 C C . GLN A 1 92 ? -13.836 14.452 36.488 1.00 70.94 92 GLN A C 1
ATOM 698 O O . GLN A 1 92 ? -14.011 13.663 37.409 1.00 70.94 92 GLN A O 1
ATOM 703 N N . GLY A 1 93 ? -12.654 14.604 35.885 1.00 73.50 93 GLY A N 1
ATOM 704 C CA . GLY A 1 93 ? -11.428 13.922 36.305 1.00 73.50 93 GLY A CA 1
ATOM 705 C C . GLY A 1 93 ? -11.388 12.432 35.943 1.00 73.50 93 GLY A C 1
ATOM 706 O O . GLY A 1 93 ? -12.039 11.597 36.557 1.00 73.50 93 GLY A O 1
ATOM 707 N N . LEU A 1 94 ? -10.540 12.062 34.980 1.00 82.62 94 LEU A N 1
ATOM 708 C CA . LEU A 1 94 ? -10.356 10.656 34.580 1.00 82.62 94 LEU A CA 1
ATOM 709 C C . LEU A 1 94 ? -9.400 9.874 35.481 1.00 82.62 94 LEU A C 1
ATOM 711 O O . LEU A 1 94 ? -9.314 8.655 35.359 1.00 82.62 94 LEU A O 1
ATOM 715 N N . ALA A 1 95 ? -8.671 10.549 36.369 1.00 85.81 95 ALA A N 1
ATOM 716 C CA . ALA A 1 95 ? -7.631 9.925 37.180 1.00 85.81 95 ALA A CA 1
ATOM 717 C C . ALA A 1 95 ? -8.135 8.732 38.021 1.00 85.81 95 ALA A C 1
ATOM 719 O O . ALA A 1 95 ? -7.477 7.694 37.981 1.00 85.81 95 ALA A O 1
ATOM 720 N N . PRO A 1 96 ? -9.303 8.791 38.698 1.00 84.94 96 PRO A N 1
ATOM 721 C CA . PRO A 1 96 ? -9.820 7.639 39.442 1.00 84.94 96 PRO A CA 1
ATOM 722 C C . PRO A 1 96 ? -10.150 6.447 38.535 1.00 84.94 96 PRO A C 1
ATOM 724 O O . PRO A 1 96 ? -9.865 5.303 38.884 1.00 84.94 96 PRO A O 1
ATOM 727 N N . LEU A 1 97 ? -10.706 6.712 37.347 1.00 85.94 97 LEU A N 1
ATOM 728 C CA . LEU A 1 97 ? -11.018 5.679 36.359 1.00 85.94 97 LEU A CA 1
ATOM 729 C C . LEU A 1 97 ? -9.740 5.015 35.840 1.00 85.94 97 LEU A C 1
ATOM 731 O O . LEU A 1 97 ? -9.652 3.792 35.800 1.00 85.94 97 LEU A O 1
ATOM 735 N N . ILE A 1 98 ? -8.737 5.818 35.483 1.00 89.25 98 ILE A N 1
ATOM 736 C CA . ILE A 1 98 ? -7.441 5.329 35.005 1.00 89.25 98 ILE A CA 1
ATOM 737 C C . ILE A 1 98 ? -6.767 4.486 36.090 1.00 89.25 98 ILE A C 1
ATOM 739 O O . ILE A 1 98 ? -6.379 3.357 35.805 1.00 89.25 98 ILE A O 1
ATOM 743 N N . ALA A 1 99 ? -6.723 4.970 37.335 1.00 88.88 99 ALA A N 1
ATOM 744 C CA . ALA A 1 99 ? -6.143 4.243 38.462 1.00 88.88 99 ALA A CA 1
ATOM 745 C C . ALA A 1 99 ? -6.854 2.903 38.726 1.00 88.88 99 ALA A C 1
ATOM 747 O O . ALA A 1 99 ? -6.201 1.892 38.977 1.00 88.88 99 ALA A O 1
ATOM 748 N N . ALA A 1 100 ? -8.187 2.859 38.618 1.00 87.50 100 ALA A N 1
ATOM 749 C CA . ALA A 1 100 ? -8.947 1.619 38.770 1.00 87.50 100 ALA A CA 1
ATOM 750 C C . ALA A 1 100 ? -8.630 0.597 37.662 1.00 87.50 100 ALA A C 1
ATOM 752 O O . ALA A 1 100 ? -8.524 -0.602 37.930 1.00 87.50 100 ALA A O 1
ATOM 753 N N . TYR A 1 101 ? -8.457 1.054 36.418 1.00 90.25 101 TYR A N 1
ATOM 754 C CA . TYR A 1 101 ? -8.087 0.180 35.301 1.00 90.25 101 TYR A CA 1
ATOM 755 C C . TYR A 1 101 ? -6.626 -0.257 35.395 1.00 90.25 101 TYR A C 1
ATOM 757 O O . TYR A 1 101 ? -6.334 -1.417 35.123 1.00 90.25 101 TYR A O 1
ATOM 765 N N . GLU A 1 102 ? -5.729 0.619 35.845 1.00 92.19 102 GLU A N 1
ATOM 766 C CA . GLU A 1 102 ? -4.333 0.281 36.119 1.00 92.19 102 GLU A CA 1
ATOM 767 C C . GLU A 1 102 ? -4.204 -0.776 37.215 1.00 92.19 102 GLU A C 1
ATOM 769 O O . GLU A 1 102 ? -3.495 -1.765 37.040 1.00 92.19 102 GLU A O 1
ATOM 774 N N . ALA A 1 103 ? -4.959 -0.635 38.305 1.00 90.50 103 ALA A N 1
ATOM 775 C CA . ALA A 1 103 ? -4.991 -1.628 39.374 1.00 90.50 103 ALA A CA 1
ATOM 776 C C . ALA A 1 103 ? -5.515 -2.993 38.893 1.00 90.50 103 ALA A C 1
ATOM 778 O O . ALA A 1 103 ? -5.054 -4.032 39.362 1.00 90.50 103 ALA A O 1
ATOM 779 N N . LYS A 1 104 ? -6.474 -3.006 37.956 1.00 88.75 104 LYS A N 1
ATOM 780 C CA . LYS A 1 104 ? -7.107 -4.240 37.468 1.00 88.75 104 LYS A CA 1
ATOM 781 C C . LYS A 1 104 ? -6.357 -4.912 36.313 1.00 88.75 104 LYS A C 1
ATOM 783 O O . LYS A 1 104 ? -6.339 -6.138 36.240 1.00 88.75 104 LYS A O 1
ATOM 788 N N . TYR A 1 105 ? -5.791 -4.135 35.395 1.00 88.44 105 TYR A N 1
ATOM 789 C CA . TYR A 1 105 ? -5.238 -4.623 34.126 1.00 88.44 105 TYR A CA 1
ATOM 790 C C . TYR A 1 105 ? -3.749 -4.299 33.937 1.00 88.44 105 TYR A C 1
ATOM 792 O O . TYR A 1 105 ? -3.180 -4.679 32.913 1.00 88.44 105 TYR A O 1
ATOM 800 N N . GLY A 1 106 ? -3.111 -3.630 34.900 1.00 92.06 106 GLY A N 1
ATOM 801 C CA . GLY A 1 106 ? -1.710 -3.214 34.837 1.00 92.06 106 GLY A CA 1
ATOM 802 C C . GLY A 1 106 ? -1.501 -1.901 34.080 1.00 92.06 106 GLY A C 1
ATOM 803 O O . GLY A 1 106 ? -2.439 -1.158 33.809 1.00 92.06 106 GLY A O 1
ATOM 804 N N . THR A 1 107 ? -0.256 -1.596 33.724 1.00 91.38 107 THR A N 1
ATOM 805 C CA . THR A 1 107 ? 0.095 -0.335 33.056 1.00 91.38 107 THR A CA 1
ATOM 806 C C . THR A 1 107 ? -0.398 -0.305 31.599 1.00 91.38 107 THR A C 1
ATOM 808 O O . THR A 1 107 ? -0.084 -1.227 30.841 1.00 91.38 107 THR A O 1
ATOM 811 N N . PRO A 1 108 ? -1.131 0.737 31.160 1.00 92.44 108 PRO A N 1
ATOM 812 C CA . PRO A 1 108 ? -1.567 0.856 29.774 1.00 92.44 108 PRO A CA 1
ATOM 813 C C . PRO A 1 108 ? -0.430 1.269 28.838 1.00 92.44 108 PRO A C 1
ATOM 815 O O . PRO A 1 108 ? 0.469 2.030 29.199 1.00 92.44 108 PRO A O 1
ATOM 818 N N . ALA A 1 109 ? -0.550 0.878 27.572 1.00 85.81 109 ALA A N 1
ATOM 819 C CA . ALA A 1 109 ? 0.123 1.560 26.477 1.00 85.81 109 ALA A CA 1
ATOM 820 C C . ALA A 1 109 ? -0.608 2.873 26.161 1.00 85.81 109 ALA A C 1
ATOM 822 O O . ALA A 1 109 ? -1.838 2.904 26.070 1.00 85.81 109 ALA A O 1
ATOM 823 N N . ARG A 1 110 ? 0.141 3.959 25.955 1.00 83.94 110 ARG A N 1
ATOM 824 C CA . ARG A 1 110 ? -0.421 5.234 25.498 1.00 83.94 110 ARG A CA 1
ATOM 825 C C . ARG A 1 110 ? -0.366 5.305 23.977 1.00 83.94 110 ARG A C 1
ATOM 827 O O . ARG A 1 110 ? 0.703 5.177 23.386 1.00 83.94 110 ARG A O 1
ATOM 834 N N . GLU A 1 111 ? -1.516 5.519 23.352 1.00 78.69 111 GLU A N 1
ATOM 835 C CA . GLU A 1 111 ? -1.672 5.567 21.897 1.00 78.69 111 GLU A CA 1
ATOM 836 C C . GLU A 1 111 ? -2.418 6.835 21.464 1.00 78.69 111 GLU A C 1
ATOM 838 O O . GLU A 1 111 ? -2.976 7.556 22.288 1.00 78.69 111 GLU A O 1
ATOM 843 N N . GLY A 1 112 ? -2.453 7.106 20.158 1.00 62.66 112 GLY A N 1
ATOM 844 C CA . GLY A 1 112 ? -3.227 8.210 19.584 1.00 62.66 112 GLY A CA 1
ATOM 845 C C . GLY A 1 112 ? -2.442 9.505 19.357 1.00 62.66 112 GLY A C 1
ATOM 846 O O . GLY A 1 112 ? -1.261 9.617 19.676 1.00 62.66 112 GLY A O 1
ATOM 847 N N . ALA A 1 113 ? -3.115 10.468 18.726 1.00 55.19 113 ALA A N 1
ATOM 848 C CA . ALA A 1 113 ? -2.549 11.764 18.369 1.00 55.19 113 ALA A CA 1
ATOM 849 C C . ALA A 1 113 ? -2.429 12.698 19.594 1.00 55.19 113 ALA A C 1
ATOM 851 O O . ALA A 1 113 ? -3.200 12.557 20.550 1.00 55.19 113 ALA A O 1
ATOM 852 N N . PRO A 1 114 ? -1.516 13.690 19.564 1.00 52.53 114 PRO A N 1
ATOM 853 C CA . PRO A 1 114 ? -1.457 14.736 20.582 1.00 52.53 114 PRO A CA 1
ATOM 854 C C . PRO A 1 114 ? -2.829 15.401 20.782 1.00 52.53 114 PRO A C 1
ATOM 856 O O . PRO A 1 114 ? -3.488 15.772 19.815 1.00 52.53 114 PRO A O 1
ATOM 859 N N . GLY A 1 115 ? -3.265 15.542 22.037 1.00 61.88 115 GLY A N 1
ATOM 860 C CA . GLY A 1 115 ? -4.564 16.138 22.389 1.00 61.88 115 GLY A CA 1
ATOM 861 C C . GLY A 1 115 ? -5.714 15.143 22.596 1.00 61.88 115 GLY A C 1
ATOM 862 O O . GLY A 1 115 ? -6.762 15.542 23.096 1.00 61.88 115 GLY A O 1
ATOM 863 N N . VAL A 1 116 ? -5.513 13.855 22.295 1.00 71.50 116 VAL A N 1
ATOM 864 C CA . VAL A 1 116 ? -6.428 12.766 22.674 1.00 71.50 116 VAL A CA 1
ATOM 865 C C . VAL A 1 116 ? -5.718 11.872 23.683 1.00 71.50 116 VAL A C 1
ATOM 867 O O . VAL A 1 116 ? -4.593 11.426 23.451 1.00 71.50 116 VAL A O 1
ATOM 870 N N . ILE A 1 117 ? -6.357 11.592 24.818 1.00 82.88 117 ILE A N 1
ATOM 871 C CA . ILE A 1 117 ? -5.841 10.583 25.749 1.00 82.88 117 ILE A CA 1
ATOM 872 C C . ILE A 1 117 ? -6.414 9.245 25.300 1.00 82.88 117 ILE A C 1
ATOM 874 O O . ILE A 1 117 ? -7.604 9.009 25.486 1.00 82.88 117 ILE A O 1
ATOM 878 N N . ARG A 1 118 ? -5.586 8.375 24.708 1.00 87.62 118 ARG A N 1
ATOM 879 C CA . ARG A 1 118 ? -5.943 6.971 24.489 1.00 87.62 118 ARG A CA 1
ATOM 880 C C . ARG A 1 118 ? -4.998 6.054 25.256 1.00 87.62 118 ARG A C 1
ATOM 882 O O . ARG A 1 118 ? -3.786 6.081 25.049 1.00 87.62 118 ARG A O 1
ATOM 889 N N . LEU A 1 119 ? -5.571 5.255 26.144 1.00 90.38 119 LEU A N 1
ATOM 890 C CA . LEU A 1 119 ? -4.881 4.271 26.971 1.00 90.38 119 LEU A CA 1
ATOM 891 C C . LEU A 1 119 ? -5.381 2.884 26.586 1.00 90.38 119 LEU A C 1
ATOM 893 O O . LEU A 1 119 ? -6.585 2.694 26.434 1.00 90.38 119 LEU A O 1
ATOM 897 N N . VAL A 1 120 ? -4.469 1.935 26.391 1.00 88.94 120 VAL A N 1
ATOM 898 C CA . VAL A 1 120 ? -4.791 0.592 25.903 1.00 88.94 120 VAL A CA 1
ATOM 899 C C . VAL A 1 120 ? -4.142 -0.459 26.795 1.00 88.94 120 VAL A C 1
ATOM 901 O O . VAL A 1 120 ? -2.919 -0.520 26.910 1.00 88.94 120 VAL A O 1
ATOM 904 N N . TRP A 1 121 ? -4.961 -1.328 27.377 1.00 89.12 121 TRP A N 1
ATOM 905 C CA . TRP A 1 121 ? -4.532 -2.521 28.099 1.00 89.12 121 TRP A CA 1
ATOM 906 C C . TRP A 1 121 ? -4.742 -3.744 27.215 1.00 89.12 121 TRP A C 1
ATOM 908 O O . TRP A 1 121 ? -5.854 -4.009 26.752 1.00 89.12 121 TRP A O 1
ATOM 918 N N . ARG A 1 122 ? -3.674 -4.508 26.987 1.00 83.50 122 ARG A N 1
ATOM 919 C CA . ARG A 1 122 ? -3.714 -5.730 26.179 1.00 83.50 122 ARG A CA 1
ATOM 920 C C . ARG A 1 122 ? -3.558 -6.943 27.082 1.00 83.50 122 ARG A C 1
ATOM 922 O O . ARG A 1 122 ? -2.493 -7.163 27.645 1.00 83.50 122 ARG A O 1
ATOM 929 N N . GLN A 1 123 ? -4.626 -7.719 27.207 1.00 85.69 123 GLN A N 1
ATOM 930 C CA . GLN A 1 123 ? -4.633 -9.027 27.858 1.00 85.69 123 GLN A CA 1
ATOM 931 C C . GLN A 1 123 ? -4.582 -10.132 26.789 1.00 85.69 123 GLN A C 1
ATOM 933 O O . GLN A 1 123 ? -4.881 -9.865 25.621 1.00 85.69 123 GLN A O 1
ATOM 938 N N . PRO A 1 124 ? -4.263 -11.390 27.152 1.00 79.44 124 PRO A N 1
ATOM 939 C CA . PRO A 1 124 ? -4.121 -12.475 26.181 1.00 79.44 124 PRO A CA 1
ATOM 940 C C . PRO A 1 124 ? -5.326 -12.705 25.268 1.00 79.44 124 PRO A C 1
ATOM 942 O O . PRO A 1 124 ? -5.136 -13.193 24.166 1.00 79.44 124 PRO A O 1
ATOM 945 N N . THR A 1 125 ? -6.551 -12.380 25.691 1.00 83.62 125 THR A N 1
ATOM 946 C CA . THR A 1 125 ? -7.774 -12.555 24.879 1.00 83.62 125 THR A CA 1
ATOM 947 C C . THR A 1 125 ? -8.693 -11.331 24.870 1.00 83.62 125 THR A C 1
ATOM 949 O O . THR A 1 125 ? -9.692 -11.323 24.152 1.00 83.62 125 THR A O 1
ATOM 952 N N . LEU A 1 126 ? -8.355 -10.286 25.630 1.00 87.69 126 LEU A N 1
ATOM 953 C CA . LEU A 1 126 ? -9.178 -9.096 25.832 1.00 87.69 126 LEU A CA 1
ATOM 954 C C . LEU A 1 126 ? -8.331 -7.839 25.638 1.00 87.69 126 LEU A C 1
ATOM 956 O O . LEU A 1 126 ? -7.294 -7.671 26.272 1.00 87.69 126 LEU A O 1
ATOM 960 N N . THR A 1 127 ? -8.797 -6.932 24.791 1.00 88.31 127 THR A N 1
ATOM 961 C CA . THR A 1 127 ? -8.261 -5.572 24.715 1.00 88.31 127 THR A CA 1
ATOM 962 C C . THR A 1 127 ? -9.226 -4.632 25.410 1.00 88.31 127 THR A C 1
ATOM 964 O O . THR A 1 127 ? -10.432 -4.699 25.176 1.00 88.31 127 THR A O 1
ATOM 967 N N . ILE A 1 128 ? -8.691 -3.765 26.262 1.00 91.06 128 ILE A N 1
ATOM 968 C CA . ILE A 1 128 ? -9.435 -2.667 26.861 1.00 91.06 128 ILE A CA 1
ATOM 969 C C . ILE A 1 128 ? -8.817 -1.368 26.361 1.00 91.06 128 ILE A C 1
ATOM 971 O O . ILE A 1 128 ? -7.601 -1.202 26.450 1.00 91.06 128 ILE A O 1
ATOM 975 N N . SER A 1 129 ? -9.621 -0.436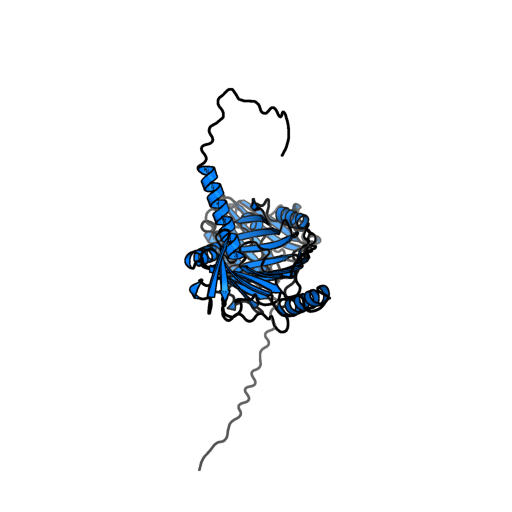 25.859 1.00 90.88 129 SER A N 1
ATOM 976 C CA . SER A 1 129 ? -9.137 0.906 25.539 1.00 90.88 129 SER A CA 1
ATOM 977 C C . SER A 1 129 ? -10.015 1.985 26.135 1.00 90.88 129 SER A C 1
ATOM 979 O O . SER A 1 129 ? -11.230 1.908 26.034 1.00 90.88 129 SER A O 1
ATOM 981 N N . LEU A 1 130 ? -9.387 3.008 26.701 1.00 91.62 130 LEU A N 1
ATOM 982 C CA . LEU A 1 130 ? -10.024 4.241 27.142 1.00 91.62 130 LEU A CA 1
ATOM 983 C C . LEU A 1 130 ? -9.596 5.350 26.187 1.00 91.62 130 LEU A C 1
ATOM 985 O O . LEU A 1 130 ? -8.401 5.601 26.058 1.00 91.62 130 LEU A O 1
ATOM 989 N N . SER A 1 131 ? -10.549 6.007 25.532 1.00 89.62 131 SER A N 1
ATOM 990 C CA . SER A 1 131 ? -10.331 7.162 24.657 1.00 89.62 131 SER A CA 1
ATOM 991 C C . SER A 1 131 ? -11.081 8.371 25.208 1.00 89.62 131 SER A C 1
ATOM 993 O O . SER A 1 131 ? -12.298 8.326 25.338 1.00 89.62 131 SER A O 1
ATOM 995 N N . HIS A 1 132 ? -10.377 9.459 25.516 1.00 87.38 132 HIS A N 1
ATOM 996 C CA . HIS A 1 132 ? -10.990 10.709 25.957 1.00 87.38 132 HIS A CA 1
ATOM 997 C C . HIS A 1 132 ? -10.873 11.806 24.904 1.00 87.38 132 HIS A C 1
ATOM 999 O O . HIS A 1 132 ? -9.770 12.165 24.474 1.00 87.38 132 HIS A O 1
ATOM 1005 N N . PHE A 1 133 ? -12.023 12.377 24.562 1.00 82.75 133 PHE A N 1
ATOM 1006 C CA . PHE A 1 133 ? -12.193 13.447 23.594 1.00 82.75 133 PHE A CA 1
ATOM 1007 C C . PHE A 1 133 ? -12.469 14.753 24.343 1.00 82.75 133 PHE A C 1
ATOM 1009 O O . PHE A 1 133 ? -13.615 15.133 24.577 1.00 82.75 133 PHE A O 1
ATOM 1016 N N . ALA A 1 134 ? -11.399 15.454 24.731 1.00 76.31 134 ALA A N 1
ATOM 1017 C CA . ALA A 1 134 ? -11.481 16.634 25.599 1.00 76.31 134 ALA A CA 1
ATOM 1018 C C . ALA A 1 134 ? -12.384 17.755 25.047 1.00 76.31 134 ALA A C 1
ATOM 1020 O O . ALA A 1 134 ? -13.031 18.452 25.819 1.00 76.31 134 ALA A O 1
ATOM 1021 N N . ARG A 1 135 ? -12.464 17.909 23.716 1.00 73.94 135 ARG A N 1
ATOM 1022 C CA . ARG A 1 135 ? -13.353 18.894 23.069 1.00 73.94 135 ARG A CA 1
ATOM 1023 C C . ARG A 1 135 ? -14.835 18.575 23.249 1.00 73.94 135 ARG A C 1
ATOM 1025 O O . ARG A 1 135 ? -15.642 19.488 23.341 1.00 73.94 135 ARG A O 1
ATOM 1032 N N . GLU A 1 136 ? -15.172 17.293 23.270 1.00 77.88 136 GLU A N 1
ATOM 1033 C CA . GLU A 1 136 ? -16.549 16.792 23.317 1.00 77.88 136 GLU A CA 1
ATOM 1034 C C . GLU A 1 136 ? -16.979 16.450 24.748 1.00 77.88 136 GLU A C 1
ATOM 1036 O O . GLU A 1 136 ? -18.119 16.057 24.974 1.00 77.88 136 GLU A O 1
ATOM 1041 N N . GLY A 1 137 ? -16.064 16.537 25.723 1.00 81.31 137 GLY A N 1
ATOM 1042 C CA . GLY A 1 137 ? -16.328 16.145 27.110 1.00 81.31 137 GLY A CA 1
ATOM 1043 C C . GLY A 1 137 ? -16.732 14.674 27.259 1.00 81.31 137 GLY A C 1
ATOM 1044 O O . GLY A 1 137 ? -17.402 14.314 28.228 1.00 81.31 137 GLY A O 1
ATOM 1045 N N . THR A 1 138 ? -16.350 13.837 26.291 1.00 86.88 138 THR A N 1
ATOM 1046 C CA . THR A 1 138 ? -16.801 12.449 26.178 1.00 86.88 138 THR A CA 1
ATOM 1047 C C . THR A 1 138 ? -15.622 11.496 26.340 1.00 86.88 138 THR A C 1
ATOM 1049 O O . THR A 1 138 ? -14.525 11.732 25.828 1.00 86.88 138 THR A O 1
ATOM 1052 N N . THR A 1 139 ? -15.834 10.413 27.083 1.00 89.00 139 THR A N 1
ATOM 1053 C CA . THR A 1 139 ? -14.865 9.327 27.250 1.00 89.00 139 THR A CA 1
ATOM 1054 C C . THR A 1 139 ? -15.498 8.018 26.825 1.00 89.00 139 THR A C 1
ATOM 1056 O O . THR A 1 139 ? -16.538 7.630 27.345 1.00 89.00 139 THR A O 1
ATOM 1059 N N . GLU A 1 140 ? -14.847 7.313 25.916 1.00 90.25 140 GLU A N 1
ATOM 1060 C CA . GLU A 1 140 ? -15.249 5.984 25.484 1.00 90.25 140 GLU A CA 1
ATOM 1061 C C . GLU A 1 140 ? -14.341 4.939 26.122 1.00 90.25 140 GLU A C 1
ATOM 1063 O O . GLU A 1 140 ? -13.117 5.091 26.145 1.00 90.25 140 GLU A O 1
ATOM 1068 N N . VAL A 1 141 ? -14.940 3.873 26.643 1.00 90.62 141 VAL A N 1
ATOM 1069 C CA . VAL A 1 141 ? -14.222 2.697 27.120 1.00 90.62 141 VAL A CA 1
ATOM 1070 C C . VAL A 1 141 ? -14.710 1.475 26.364 1.00 90.62 141 VAL A C 1
ATOM 1072 O O . VAL A 1 141 ? -15.859 1.060 26.509 1.00 90.62 141 VAL A O 1
ATOM 1075 N N . ASP A 1 142 ? -13.817 0.880 25.590 1.00 90.50 142 ASP A N 1
ATOM 1076 C CA . ASP A 1 142 ? -14.082 -0.312 24.802 1.00 90.50 142 ASP A CA 1
ATOM 1077 C C . ASP A 1 142 ? -13.456 -1.535 25.460 1.00 90.50 142 ASP A C 1
ATOM 1079 O O . ASP A 1 142 ? -12.273 -1.540 25.795 1.00 90.50 142 ASP A O 1
ATOM 1083 N N . TYR A 1 143 ? -14.249 -2.588 25.588 1.00 91.69 143 TYR A N 1
ATOM 1084 C CA . TYR A 1 143 ? -13.819 -3.946 25.871 1.00 91.69 143 TYR A CA 1
ATOM 1085 C C . TYR A 1 143 ? -14.011 -4.767 24.613 1.00 91.69 143 TYR A C 1
ATOM 1087 O O . TYR A 1 143 ? -15.104 -4.788 24.052 1.00 91.69 143 TYR A O 1
ATOM 1095 N N . VAL A 1 144 ? -12.969 -5.461 24.181 1.00 87.75 144 VAL A N 1
ATOM 1096 C CA . VAL A 1 144 ? -12.985 -6.202 22.925 1.00 87.75 144 VAL A CA 1
ATOM 1097 C C . VAL A 1 144 ? -12.326 -7.558 23.138 1.00 87.75 144 VAL A C 1
ATOM 1099 O O . VAL A 1 144 ? -11.109 -7.665 23.299 1.00 87.75 144 VAL A O 1
ATOM 1102 N N . TYR A 1 145 ? -13.152 -8.598 23.171 1.00 86.75 145 TYR A N 1
ATOM 1103 C CA . TYR A 1 145 ? -12.761 -9.987 23.346 1.00 86.75 145 TYR A CA 1
ATOM 1104 C C . TYR A 1 145 ? -12.630 -10.680 21.993 1.00 86.75 145 TYR A C 1
ATOM 1106 O O . TYR A 1 145 ? -13.602 -10.862 21.262 1.00 86.75 145 TYR A O 1
ATOM 1114 N N . LEU A 1 146 ? -11.402 -11.066 21.658 1.00 73.69 146 LEU A N 1
ATOM 1115 C CA . LEU A 1 146 ? -11.045 -11.636 20.358 1.00 73.69 146 LEU A CA 1
ATOM 1116 C C . LEU A 1 146 ? -10.149 -12.862 20.579 1.00 73.69 146 LEU A C 1
ATOM 1118 O O . LEU A 1 146 ? -8.940 -12.802 20.334 1.00 73.69 146 LEU A O 1
ATOM 1122 N N . PRO A 1 147 ? -10.716 -13.975 21.083 1.00 70.38 147 PRO A N 1
ATOM 1123 C CA . PRO A 1 147 ? -9.945 -15.163 21.450 1.00 70.38 147 PRO A CA 1
ATOM 1124 C C . PRO A 1 147 ? -9.412 -15.910 20.225 1.00 70.38 147 PRO A C 1
ATOM 1126 O O . PRO A 1 147 ? -8.408 -16.602 20.320 1.00 70.38 147 PRO A O 1
ATOM 1129 N N . GLN A 1 148 ? -10.085 -15.747 19.085 1.00 66.62 148 GLN A N 1
ATOM 1130 C CA . GLN A 1 148 ? -9.743 -16.370 17.806 1.00 66.62 148 GLN A CA 1
ATOM 1131 C C . GLN A 1 148 ? -8.614 -15.628 17.076 1.00 66.62 148 GLN A C 1
ATOM 1133 O O . GLN A 1 148 ? -8.055 -16.167 16.129 1.00 66.62 148 GLN A O 1
ATOM 1138 N N . LEU A 1 149 ? -8.299 -14.390 17.480 1.00 63.88 149 LEU A N 1
ATOM 1139 C CA . LEU A 1 149 ? -7.227 -13.623 16.855 1.00 63.88 149 LEU A CA 1
ATOM 1140 C C . LEU A 1 149 ? -5.885 -13.969 17.494 1.00 63.88 149 LEU A C 1
ATOM 1142 O O . LEU A 1 149 ? -5.759 -14.064 18.718 1.00 63.88 149 LEU A O 1
ATOM 1146 N N . SER A 1 150 ? -4.864 -14.102 16.659 1.00 64.88 150 SER A N 1
ATOM 1147 C CA . SER A 1 150 ? -3.471 -14.146 17.090 1.00 64.88 150 SER A CA 1
ATOM 1148 C C . SER A 1 150 ? -3.060 -12.843 17.795 1.00 64.88 150 SER A C 1
ATOM 1150 O O . SER A 1 150 ? -3.744 -11.818 17.727 1.00 64.88 150 SER A O 1
ATOM 1152 N N . HIS A 1 151 ? -1.923 -12.871 18.496 1.00 67.06 151 HIS A N 1
ATOM 1153 C CA . HIS A 1 151 ? -1.361 -11.680 19.140 1.00 67.06 151 HIS A CA 1
ATOM 1154 C C . HIS A 1 151 ? -1.195 -10.515 18.152 1.00 67.06 151 HIS A C 1
ATOM 1156 O O . HIS A 1 151 ? -1.660 -9.411 18.422 1.00 67.06 151 HIS A O 1
ATOM 1162 N N . ASP A 1 152 ? -0.605 -10.787 16.989 1.00 67.06 152 ASP A N 1
ATOM 1163 C CA . ASP A 1 152 ? -0.355 -9.789 15.950 1.00 67.06 152 ASP A CA 1
ATOM 1164 C C . ASP A 1 152 ? -1.667 -9.213 15.390 1.00 67.06 152 ASP A C 1
ATOM 1166 O O . ASP A 1 152 ? -1.830 -7.996 15.286 1.00 67.06 152 ASP A O 1
ATOM 1170 N N . GLU A 1 153 ? -2.670 -10.051 15.110 1.00 66.56 153 GLU A N 1
ATOM 1171 C CA . GLU A 1 153 ? -3.989 -9.572 14.668 1.00 66.56 153 GLU A CA 1
ATOM 1172 C C . GLU A 1 153 ? -4.647 -8.646 15.698 1.00 66.56 153 GLU A C 1
ATOM 1174 O O . GLU A 1 153 ? -5.264 -7.650 15.316 1.00 66.56 153 GLU A O 1
ATOM 1179 N N . ARG A 1 154 ? -4.456 -8.902 16.999 1.00 69.19 154 ARG A N 1
ATOM 1180 C CA . ARG A 1 154 ? -4.912 -7.992 18.061 1.00 69.19 154 ARG A CA 1
ATOM 1181 C C . ARG A 1 154 ? -4.139 -6.674 18.098 1.00 69.19 154 ARG A C 1
ATOM 1183 O O . ARG A 1 154 ? -4.735 -5.650 18.419 1.00 69.19 154 ARG A O 1
ATOM 1190 N N . GLU A 1 155 ? -2.851 -6.649 17.753 1.00 68.94 155 GLU A N 1
ATOM 1191 C CA . GLU A 1 155 ? -2.064 -5.402 17.730 1.00 68.94 155 GLU A CA 1
ATOM 1192 C C . GLU A 1 155 ? -2.564 -4.383 16.701 1.00 68.94 155 GLU A C 1
ATOM 1194 O O . GLU A 1 155 ? -2.400 -3.172 16.889 1.00 68.94 155 GLU A O 1
ATOM 1199 N N . THR A 1 156 ? -3.169 -4.881 15.623 1.00 76.94 156 THR A N 1
ATOM 1200 C CA . THR A 1 156 ? -3.700 -4.065 14.521 1.00 76.94 156 THR A CA 1
ATOM 1201 C C . THR A 1 156 ? -5.221 -3.976 14.510 1.00 76.94 156 THR A C 1
ATOM 1203 O O . THR A 1 156 ? -5.786 -3.334 13.624 1.00 76.94 156 THR A O 1
ATOM 1206 N N . TRP A 1 157 ? -5.898 -4.591 15.484 1.00 76.38 157 TRP A N 1
ATOM 1207 C CA . TRP A 1 157 ? -7.350 -4.571 15.537 1.00 76.38 157 TRP A CA 1
ATOM 1208 C C . TRP A 1 157 ? -7.872 -3.152 15.784 1.00 76.38 157 TRP A C 1
ATOM 1210 O O . TRP A 1 157 ? -7.411 -2.435 16.676 1.00 76.38 157 TRP A O 1
ATOM 1220 N N . GLN A 1 158 ? -8.868 -2.759 14.994 1.00 69.38 158 GLN A N 1
ATOM 1221 C CA . GLN A 1 158 ? -9.598 -1.507 15.135 1.00 69.38 158 GLN A CA 1
ATOM 1222 C C . GLN A 1 158 ? -11.065 -1.732 14.774 1.00 69.38 158 GLN A C 1
ATOM 1224 O O . GLN A 1 158 ? -11.378 -2.522 13.879 1.00 69.38 158 GLN A O 1
ATOM 1229 N N . SER A 1 159 ? -11.956 -0.986 15.425 1.00 66.75 159 SER A N 1
ATOM 1230 C CA . SER A 1 159 ? -13.348 -0.882 14.990 1.00 66.75 159 SER A CA 1
ATOM 1231 C C . SER A 1 159 ? -13.442 -0.188 13.622 1.00 66.75 159 SER A C 1
ATOM 1233 O O . SER A 1 159 ? -12.564 0.591 13.240 1.00 66.75 159 SER A O 1
ATOM 1235 N N . THR A 1 160 ? -14.522 -0.430 12.875 1.00 67.44 160 THR A N 1
ATOM 1236 C CA . THR A 1 160 ? -14.765 0.258 11.591 1.00 67.44 160 THR A CA 1
ATOM 1237 C C . THR A 1 160 ? -14.834 1.777 11.766 1.00 67.44 160 THR A C 1
ATOM 1239 O O . THR A 1 160 ? -14.346 2.521 10.918 1.00 67.44 160 THR A O 1
ATOM 1242 N N . GLU A 1 161 ? -15.400 2.244 12.878 1.00 69.06 161 GLU A N 1
ATOM 1243 C CA . GLU A 1 161 ? -15.492 3.667 13.217 1.00 69.06 161 GLU A CA 1
ATOM 1244 C C . GLU A 1 161 ? -14.112 4.271 13.486 1.00 69.06 161 GLU A C 1
ATOM 1246 O O . GLU A 1 161 ? -13.791 5.317 12.926 1.00 69.06 161 GLU A O 1
ATOM 1251 N N . ASP A 1 162 ? -13.251 3.581 14.242 1.00 72.06 162 ASP A N 1
ATOM 1252 C CA . ASP A 1 162 ? -11.875 4.034 14.469 1.00 72.06 162 ASP A CA 1
ATOM 1253 C C . ASP A 1 162 ? -11.073 4.108 13.173 1.00 72.06 162 ASP A C 1
ATOM 1255 O O . ASP A 1 162 ? -10.316 5.056 12.971 1.00 72.06 162 ASP A O 1
ATOM 1259 N N . ILE A 1 163 ? -11.236 3.118 12.293 1.00 78.00 163 ILE A N 1
ATOM 1260 C CA . ILE A 1 163 ? -10.581 3.110 10.984 1.00 78.00 163 ILE A CA 1
ATOM 1261 C C . ILE A 1 163 ? -11.053 4.303 10.149 1.00 78.00 163 ILE A C 1
ATOM 1263 O O . ILE A 1 163 ? -10.229 4.966 9.528 1.00 78.00 163 ILE A O 1
ATOM 1267 N N . ARG A 1 164 ? -12.355 4.612 10.139 1.00 78.06 164 ARG A N 1
ATOM 1268 C CA . ARG A 1 164 ? -12.882 5.777 9.409 1.00 78.06 164 ARG A CA 1
ATOM 1269 C C . ARG A 1 164 ? -12.396 7.097 9.997 1.00 78.06 164 ARG A C 1
ATOM 1271 O O . ARG A 1 164 ? -12.049 7.997 9.241 1.00 78.06 164 ARG A O 1
ATOM 1278 N N . ALA A 1 165 ? -12.337 7.204 11.320 1.00 74.75 165 ALA A N 1
ATOM 1279 C CA . ALA A 1 165 ? -11.943 8.433 11.997 1.00 74.75 165 ALA A CA 1
ATOM 1280 C C . ALA A 1 165 ? -10.426 8.687 11.949 1.00 74.75 165 ALA A C 1
ATOM 1282 O O . ALA A 1 165 ? -9.994 9.834 11.855 1.00 74.75 165 ALA A O 1
ATOM 1283 N N . ARG A 1 166 ? -9.602 7.635 12.040 1.00 81.06 166 ARG A N 1
ATOM 1284 C CA . ARG A 1 166 ? -8.154 7.761 12.303 1.00 81.06 166 ARG A CA 1
ATOM 1285 C C . ARG A 1 166 ? -7.263 7.028 11.301 1.00 81.06 166 ARG A C 1
ATOM 1287 O O . ARG A 1 166 ? -6.047 7.208 11.340 1.00 81.06 166 ARG A O 1
ATOM 1294 N N . GLY A 1 167 ? -7.853 6.235 10.414 1.00 86.12 167 GLY A N 1
ATOM 1295 C CA . GLY A 1 167 ? -7.143 5.392 9.465 1.00 86.12 167 GLY A CA 1
ATOM 1296 C C . GLY A 1 167 ? -6.670 4.065 10.067 1.00 86.12 167 GLY A C 1
ATOM 1297 O O . GLY A 1 167 ? -6.767 3.843 11.282 1.00 86.12 167 GLY A O 1
ATOM 1298 N N . PRO A 1 168 ? -6.177 3.151 9.215 1.00 89.06 168 PRO A N 1
ATOM 1299 C CA . PRO A 1 168 ? -5.577 1.898 9.659 1.00 89.06 168 PRO A CA 1
ATOM 1300 C C . PRO A 1 168 ? -4.246 2.144 10.385 1.00 89.06 168 PRO A C 1
ATOM 1302 O O . PRO A 1 168 ? -3.432 2.949 9.946 1.00 89.06 168 PRO A O 1
ATOM 1305 N N . ILE A 1 169 ? -3.982 1.398 11.455 1.00 89.38 169 ILE A N 1
ATOM 1306 C CA . ILE A 1 169 ? -2.728 1.473 12.235 1.00 89.38 169 ILE A CA 1
ATOM 1307 C C . ILE A 1 169 ? -1.694 0.417 11.830 1.00 89.38 169 ILE A C 1
ATOM 1309 O O . ILE A 1 169 ? -0.644 0.293 12.458 1.00 89.38 169 ILE A O 1
ATOM 1313 N N . GLY A 1 170 ? -1.996 -0.382 10.813 1.00 91.12 170 GLY A N 1
ATOM 1314 C CA . GLY A 1 170 ? -1.133 -1.450 10.343 1.00 91.12 170 GLY A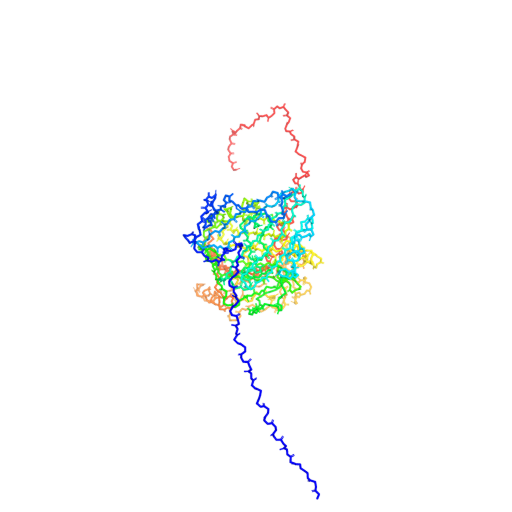 CA 1
ATOM 1315 C C . GLY A 1 170 ? -1.794 -2.283 9.258 1.00 91.12 170 GLY A C 1
ATOM 1316 O O . GLY A 1 170 ? -2.855 -1.935 8.733 1.00 91.12 170 GLY A O 1
ATOM 1317 N N . PHE A 1 171 ? -1.164 -3.407 8.941 1.00 91.00 171 PHE A N 1
ATOM 1318 C CA . PHE A 1 171 ? -1.640 -4.347 7.938 1.00 91.00 171 PHE A CA 1
ATOM 1319 C C . PHE A 1 171 ? -1.348 -5.783 8.375 1.00 91.00 171 PHE A C 1
ATOM 1321 O O . PHE A 1 171 ? -0.218 -6.104 8.733 1.00 91.00 171 PHE A O 1
ATOM 1328 N N . ARG A 1 172 ? -2.378 -6.643 8.352 1.00 85.81 172 ARG A N 1
ATOM 1329 C CA . ARG A 1 172 ? -2.294 -8.092 8.640 1.00 85.81 172 ARG A CA 1
ATOM 1330 C C . ARG A 1 172 ? -1.459 -8.447 9.872 1.00 85.81 172 ARG A C 1
ATOM 1332 O O . ARG A 1 172 ? -0.546 -9.270 9.827 1.00 85.81 172 ARG A O 1
ATOM 1339 N N . GLY A 1 173 ? -1.779 -7.787 10.978 1.00 81.31 173 GLY A N 1
ATOM 1340 C CA . GLY A 1 173 ? -1.124 -8.020 12.256 1.00 81.31 173 GLY A CA 1
ATOM 1341 C C . GLY A 1 173 ? 0.212 -7.302 12.446 1.00 81.31 173 GLY A C 1
ATOM 1342 O O . GLY A 1 173 ? 0.770 -7.339 13.535 1.00 81.31 173 GLY A O 1
ATOM 1343 N N . ILE A 1 174 ? 0.717 -6.596 11.432 1.00 90.00 174 ILE A N 1
ATOM 1344 C CA . ILE A 1 174 ? 1.932 -5.789 11.549 1.00 90.00 174 ILE A CA 1
ATOM 1345 C C . ILE A 1 174 ? 1.536 -4.328 11.727 1.00 90.00 174 ILE A C 1
ATOM 1347 O O . ILE A 1 174 ? 1.015 -3.688 10.809 1.00 90.00 174 ILE A O 1
ATOM 1351 N N . ARG A 1 175 ? 1.777 -3.792 12.923 1.00 90.38 175 ARG A N 1
ATOM 1352 C CA . ARG A 1 175 ? 1.548 -2.377 13.216 1.00 90.38 175 ARG A CA 1
ATOM 1353 C C . ARG A 1 175 ? 2.575 -1.502 12.500 1.00 90.38 175 ARG A C 1
ATOM 1355 O O . ARG A 1 175 ? 3.761 -1.831 12.469 1.00 90.38 175 ARG A O 1
ATOM 1362 N N . PHE A 1 176 ? 2.139 -0.364 11.971 1.00 94.06 176 PHE A N 1
ATOM 1363 C CA . PHE A 1 176 ? 3.062 0.657 11.489 1.00 94.06 176 PHE A CA 1
ATOM 1364 C C . PHE A 1 176 ? 4.041 1.087 12.589 1.00 94.06 176 PHE A C 1
ATOM 1366 O O . PHE A 1 176 ? 3.694 1.171 13.768 1.00 94.06 176 PHE A O 1
ATOM 1373 N N . GLY A 1 177 ? 5.292 1.309 12.196 1.00 93.31 177 GLY A N 1
ATOM 1374 C CA . GLY A 1 177 ? 6.413 1.591 13.084 1.00 93.31 177 GLY A CA 1
ATOM 1375 C C . GLY A 1 177 ? 7.067 0.360 13.718 1.00 93.31 177 GLY A C 1
ATOM 1376 O O . GLY A 1 177 ? 8.093 0.527 14.377 1.00 93.31 177 GLY A O 1
ATOM 1377 N N . ARG A 1 178 ? 6.527 -0.855 13.530 1.00 92.75 178 ARG A N 1
ATOM 1378 C CA . ARG A 1 178 ? 7.116 -2.084 14.083 1.00 92.75 178 ARG A CA 1
ATOM 1379 C C . ARG A 1 178 ? 8.499 -2.354 13.482 1.00 92.75 178 ARG A C 1
ATOM 1381 O O . ARG A 1 178 ? 8.707 -2.190 12.280 1.00 92.75 178 ARG A O 1
ATOM 1388 N N . GLU A 1 179 ? 9.435 -2.752 14.339 1.00 93.88 179 GLU A N 1
ATOM 1389 C CA . GLU A 1 179 ? 10.826 -3.028 13.969 1.00 93.88 179 GLU A CA 1
ATOM 1390 C C . GLU A 1 179 ? 10.928 -4.328 13.161 1.00 93.88 179 GLU A C 1
ATOM 1392 O O . GLU A 1 179 ? 10.382 -5.357 13.570 1.00 93.88 179 GLU A O 1
ATOM 1397 N N . LEU A 1 180 ? 11.683 -4.308 12.059 1.00 94.81 180 LEU A N 1
ATOM 1398 C CA . LEU A 1 180 ? 11.937 -5.469 11.198 1.00 94.81 180 LEU A CA 1
ATOM 1399 C C . LEU A 1 180 ? 12.478 -6.661 11.993 1.00 94.81 180 LEU A C 1
ATOM 1401 O O . LEU A 1 180 ? 12.041 -7.786 11.786 1.00 94.81 180 LEU A O 1
ATOM 1405 N N . ALA A 1 181 ? 13.377 -6.407 12.949 1.00 91.25 181 ALA A N 1
ATOM 1406 C CA . ALA A 1 181 ? 13.979 -7.442 13.789 1.00 91.25 181 ALA A CA 1
ATOM 1407 C C . ALA A 1 181 ? 12.959 -8.210 14.655 1.00 91.25 181 ALA A C 1
ATOM 1409 O O . ALA A 1 181 ? 13.267 -9.290 15.149 1.00 91.25 181 ALA A O 1
ATOM 1410 N N . SER A 1 182 ? 11.753 -7.662 14.847 1.00 87.69 182 SER A N 1
ATOM 1411 C CA . SER A 1 182 ? 10.666 -8.300 15.603 1.00 87.69 182 SER A CA 1
ATOM 1412 C C . SER A 1 182 ? 9.719 -9.144 14.742 1.00 87.69 182 SER A C 1
ATOM 1414 O O . SER A 1 182 ? 8.728 -9.666 15.260 1.00 87.69 182 SER A O 1
ATOM 1416 N N . LEU A 1 183 ? 9.972 -9.230 13.432 1.00 89.50 183 LEU A N 1
ATOM 1417 C CA . LEU A 1 183 ? 9.102 -9.890 12.463 1.00 89.50 183 LEU A CA 1
ATOM 1418 C C . LEU A 1 183 ? 9.800 -11.136 11.898 1.00 89.50 183 LEU A C 1
ATOM 1420 O O . LEU A 1 183 ? 10.862 -11.007 11.286 1.00 89.50 183 LEU A O 1
ATOM 1424 N N . PRO A 1 184 ? 9.228 -12.338 12.083 1.00 85.19 184 PRO A N 1
ATOM 1425 C CA . PRO A 1 184 ? 9.767 -13.547 11.476 1.00 85.19 184 PRO A CA 1
ATOM 1426 C C . PRO A 1 184 ? 9.479 -13.588 9.968 1.00 85.19 184 PRO A C 1
ATOM 1428 O O . PRO A 1 184 ? 8.573 -12.915 9.470 1.00 85.19 184 PRO A O 1
ATOM 1431 N N . ASP A 1 185 ? 10.241 -14.418 9.255 1.00 88.00 185 ASP A N 1
ATOM 1432 C CA . ASP A 1 185 ? 10.001 -14.804 7.857 1.00 88.00 185 ASP A CA 1
ATOM 1433 C C . ASP A 1 185 ? 9.961 -13.650 6.842 1.00 88.00 185 ASP A C 1
ATOM 1435 O O . ASP A 1 185 ? 9.252 -13.720 5.838 1.00 88.00 185 ASP A O 1
ATOM 1439 N N . MET A 1 186 ? 10.732 -12.587 7.079 1.00 92.25 186 MET A N 1
ATOM 1440 C CA . MET A 1 186 ? 10.901 -11.485 6.130 1.00 92.25 186 MET A CA 1
ATOM 1441 C C . MET A 1 186 ? 12.133 -11.712 5.251 1.00 92.25 186 MET A C 1
ATOM 1443 O O . MET A 1 186 ? 13.266 -11.672 5.729 1.00 92.25 186 MET A O 1
ATOM 1447 N N . ALA A 1 187 ? 11.917 -11.906 3.952 1.00 89.75 187 ALA A N 1
ATOM 1448 C CA . ALA A 1 187 ? 12.977 -11.994 2.954 1.00 89.75 187 ALA A CA 1
ATOM 1449 C C . ALA A 1 187 ? 13.103 -10.661 2.213 1.00 89.75 187 ALA A C 1
ATOM 1451 O O . ALA A 1 187 ? 12.112 -10.157 1.680 1.00 89.75 187 ALA A O 1
ATOM 1452 N N . GLU A 1 188 ? 14.306 -10.080 2.184 1.00 88.38 188 GLU A N 1
ATOM 1453 C CA . GLU A 1 188 ? 14.554 -8.862 1.409 1.00 88.38 188 GLU A CA 1
ATOM 1454 C C . GLU A 1 188 ? 14.228 -9.132 -0.061 1.00 88.38 188 GLU A C 1
ATOM 1456 O O . GLU A 1 188 ? 14.722 -10.085 -0.658 1.00 88.38 188 GLU A O 1
ATOM 1461 N N . ALA A 1 189 ? 13.365 -8.296 -0.623 1.00 78.31 189 ALA A N 1
ATOM 1462 C CA . ALA A 1 189 ? 12.927 -8.393 -2.003 1.00 78.31 189 ALA A CA 1
ATOM 1463 C C . ALA A 1 189 ? 13.562 -7.305 -2.865 1.00 78.31 189 ALA A C 1
ATOM 1465 O O . ALA A 1 189 ? 13.899 -7.557 -4.015 1.00 78.31 189 ALA A O 1
ATOM 1466 N N . TYR A 1 190 ? 13.679 -6.080 -2.342 1.00 70.38 190 TYR A N 1
ATOM 1467 C CA . TYR A 1 190 ? 14.135 -4.938 -3.128 1.00 70.38 190 TYR A CA 1
ATOM 1468 C C . TYR A 1 190 ? 14.520 -3.730 -2.252 1.00 70.38 190 TYR A C 1
ATOM 1470 O O . TYR A 1 190 ? 14.138 -3.650 -1.089 1.00 70.38 190 TYR A O 1
ATOM 1478 N N . ARG A 1 191 ? 15.260 -2.762 -2.810 1.00 75.88 191 ARG A N 1
ATOM 1479 C CA . ARG A 1 191 ? 15.620 -1.478 -2.181 1.00 75.88 191 ARG A CA 1
ATOM 1480 C C . ARG A 1 191 ? 15.356 -0.334 -3.151 1.00 75.88 191 ARG A C 1
ATOM 1482 O O . ARG A 1 191 ? 15.894 -0.365 -4.254 1.00 75.88 191 ARG A O 1
ATOM 1489 N N . GLU A 1 192 ? 14.615 0.683 -2.721 1.00 68.19 192 GLU A N 1
ATOM 1490 C CA . GLU A 1 192 ? 14.363 1.898 -3.505 1.00 68.19 192 GLU A CA 1
ATOM 1491 C C . GLU A 1 192 ? 14.496 3.138 -2.648 1.00 68.19 192 GLU A C 1
ATOM 1493 O O . GLU A 1 192 ? 13.957 3.177 -1.543 1.00 68.19 192 GLU A O 1
ATOM 1498 N N . GLY A 1 193 ? 15.137 4.173 -3.188 1.00 71.25 193 GLY A N 1
ATOM 1499 C CA . GLY A 1 193 ? 15.270 5.438 -2.483 1.00 71.25 193 GLY A CA 1
ATOM 1500 C C . GLY A 1 193 ? 15.859 5.211 -1.094 1.00 71.25 193 GLY A C 1
ATOM 1501 O O . GLY A 1 193 ? 16.948 4.650 -0.955 1.00 71.25 193 GLY A O 1
ATOM 1502 N N . ALA A 1 194 ? 15.114 5.610 -0.066 1.00 80.75 194 ALA A N 1
ATOM 1503 C CA . ALA A 1 194 ? 15.515 5.409 1.323 1.00 80.75 194 ALA A CA 1
ATOM 1504 C C . ALA A 1 194 ? 14.937 4.129 1.971 1.00 80.75 194 ALA A C 1
ATOM 1506 O O . ALA A 1 194 ? 15.250 3.824 3.125 1.00 80.75 194 ALA A O 1
ATOM 1507 N N . ALA A 1 195 ? 14.095 3.383 1.255 1.00 85.44 195 ALA A N 1
ATOM 1508 C CA . ALA A 1 195 ? 13.323 2.255 1.760 1.00 85.44 195 ALA A CA 1
ATOM 1509 C C . ALA A 1 195 ? 13.865 0.888 1.308 1.00 85.44 195 ALA A C 1
ATOM 1511 O O . ALA A 1 195 ? 14.484 0.725 0.253 1.00 85.44 195 ALA A O 1
ATOM 1512 N N . VAL A 1 196 ? 13.583 -0.132 2.119 1.00 87.31 196 VAL A N 1
ATOM 1513 C CA . VAL A 1 196 ? 13.844 -1.543 1.813 1.00 87.31 196 VAL A CA 1
ATOM 1514 C C . VAL A 1 196 ? 12.530 -2.305 1.871 1.00 87.31 196 VAL A C 1
ATOM 1516 O O . VAL A 1 196 ? 11.771 -2.161 2.826 1.00 87.31 196 VAL A O 1
ATOM 1519 N N . TYR A 1 197 ? 12.268 -3.128 0.868 1.00 87.12 197 TYR A N 1
ATOM 1520 C CA . TYR A 1 197 ? 11.046 -3.897 0.713 1.00 87.12 197 TYR A CA 1
ATOM 1521 C C . TYR A 1 197 ? 11.311 -5.382 0.910 1.00 87.12 197 TYR A C 1
ATOM 1523 O O . TYR A 1 197 ? 12.300 -5.920 0.414 1.00 87.12 197 TYR A O 1
ATOM 1531 N N . TYR A 1 198 ? 10.397 -6.043 1.609 1.00 90.81 198 TYR A N 1
ATOM 1532 C CA . TYR A 1 198 ? 10.487 -7.448 1.982 1.00 90.81 198 TYR A CA 1
ATOM 1533 C C . TYR A 1 198 ? 9.228 -8.195 1.553 1.00 90.81 198 TYR A C 1
ATOM 1535 O O . TYR A 1 198 ? 8.136 -7.624 1.505 1.00 90.81 198 TYR A O 1
ATOM 1543 N N . ARG A 1 199 ? 9.375 -9.492 1.291 1.00 89.69 199 ARG A N 1
ATOM 1544 C CA . ARG A 1 199 ? 8.261 -10.439 1.204 1.00 89.69 199 ARG A CA 1
ATOM 1545 C C . ARG A 1 199 ? 8.187 -11.232 2.497 1.00 89.69 199 ARG A C 1
ATOM 1547 O O . ARG A 1 199 ? 9.215 -11.642 3.032 1.00 89.69 199 ARG A O 1
ATOM 1554 N N . ARG A 1 200 ? 6.967 -11.460 2.970 1.00 90.69 200 ARG A N 1
ATOM 1555 C CA . ARG A 1 200 ? 6.705 -12.329 4.115 1.00 90.69 200 ARG A CA 1
ATOM 1556 C C . ARG A 1 200 ? 6.483 -13.763 3.629 1.00 90.69 200 ARG A C 1
ATOM 1558 O O . ARG A 1 200 ? 5.768 -13.975 2.650 1.00 90.69 200 ARG A O 1
ATOM 1565 N N . GLY A 1 201 ? 7.086 -14.741 4.299 1.00 84.06 201 GLY A N 1
ATOM 1566 C CA . GLY A 1 201 ? 6.836 -16.160 4.043 1.00 84.06 201 GLY A CA 1
ATOM 1567 C C . GLY A 1 201 ? 5.371 -16.541 4.291 1.00 84.06 201 GLY A C 1
ATOM 1568 O O . GLY A 1 201 ? 4.737 -16.010 5.200 1.00 84.06 201 GLY A O 1
ATOM 1569 N N . ASN A 1 202 ? 4.841 -17.468 3.483 1.00 80.25 202 ASN A N 1
ATOM 1570 C CA . ASN A 1 202 ? 3.466 -17.990 3.582 1.00 80.25 202 ASN A CA 1
ATOM 1571 C C . ASN A 1 202 ? 2.366 -16.909 3.582 1.00 80.25 202 ASN A C 1
ATOM 1573 O O . ASN A 1 202 ? 1.345 -17.038 4.257 1.00 80.25 202 ASN A O 1
ATOM 1577 N N . GLU A 1 203 ? 2.570 -15.831 2.825 1.00 86.81 203 GLU A N 1
ATOM 1578 C CA . GLU A 1 203 ? 1.620 -14.727 2.759 1.00 86.81 203 GLU A CA 1
ATOM 1579 C C . GLU A 1 203 ? 0.336 -15.092 1.994 1.00 86.81 203 GLU A C 1
ATOM 1581 O O . GLU A 1 203 ? 0.381 -15.673 0.907 1.00 86.81 203 GLU A O 1
ATOM 1586 N N . ARG A 1 204 ? -0.829 -14.685 2.518 1.00 86.06 204 ARG A N 1
ATOM 1587 C CA . ARG A 1 204 ? -2.118 -14.907 1.840 1.00 86.06 204 ARG A CA 1
ATOM 1588 C C . ARG A 1 204 ? -2.313 -13.888 0.720 1.00 86.06 204 ARG A C 1
ATOM 1590 O O . ARG A 1 204 ? -2.547 -12.716 0.989 1.00 86.06 204 ARG A O 1
ATOM 1597 N N . LEU A 1 205 ? -2.314 -14.283 -0.542 1.00 87.56 205 LEU A N 1
ATOM 1598 C CA . LEU A 1 205 ? -2.463 -13.339 -1.658 1.00 87.56 205 LEU A CA 1
ATOM 1599 C C . LEU A 1 205 ? -3.930 -12.957 -1.959 1.00 87.56 205 LEU A C 1
ATOM 1601 O O . LEU A 1 205 ? -4.388 -13.014 -3.094 1.00 87.56 205 LEU A O 1
ATOM 1605 N N . GLU A 1 206 ? -4.674 -12.544 -0.930 1.00 82.81 206 GLU A N 1
ATOM 1606 C CA . GLU A 1 206 ? -6.099 -12.190 -1.027 1.00 82.81 206 GLU A CA 1
ATOM 1607 C C . GLU A 1 206 ? -6.452 -10.956 -0.190 1.00 82.81 206 GLU A C 1
ATOM 1609 O O . GLU A 1 206 ? -6.107 -10.860 0.995 1.00 82.81 206 GLU A O 1
ATOM 1614 N N . LEU A 1 207 ? -7.201 -10.028 -0.775 1.00 83.44 207 LEU A N 1
ATOM 1615 C CA . LEU A 1 207 ? -7.721 -8.847 -0.099 1.00 83.44 207 LEU A CA 1
ATOM 1616 C C . LEU A 1 207 ? -9.228 -8.738 -0.333 1.00 83.44 207 LEU A C 1
ATOM 1618 O O . LEU A 1 207 ? -9.676 -8.255 -1.368 1.00 83.44 207 LEU A O 1
ATOM 1622 N N . GLY A 1 208 ? -10.012 -9.204 0.641 1.00 78.06 208 GLY A N 1
ATOM 1623 C CA . GLY A 1 208 ? -11.442 -9.413 0.422 1.00 78.06 208 GLY A CA 1
ATOM 1624 C C . GLY A 1 208 ? -11.642 -10.471 -0.660 1.00 78.06 208 GLY A C 1
ATOM 1625 O O . GLY A 1 208 ? -11.068 -11.551 -0.563 1.00 78.06 208 GLY A O 1
ATOM 1626 N N . GLU A 1 209 ? -12.404 -10.137 -1.696 1.00 77.50 209 GLU A N 1
ATOM 1627 C CA . GLU A 1 209 ? -12.633 -11.003 -2.862 1.00 77.50 209 GLU A CA 1
ATOM 1628 C C . GLU A 1 209 ? -11.579 -10.808 -3.968 1.00 77.50 209 GLU A C 1
ATOM 1630 O O . GLU A 1 209 ? -11.550 -11.542 -4.954 1.00 77.50 209 GLU A O 1
ATOM 1635 N N . THR A 1 210 ? -10.677 -9.832 -3.815 1.00 81.88 210 THR A N 1
ATOM 1636 C CA . THR A 1 210 ? -9.633 -9.544 -4.800 1.00 81.88 210 THR A CA 1
ATOM 1637 C C . THR A 1 210 ? -8.425 -10.451 -4.600 1.00 81.88 210 THR A C 1
ATOM 1639 O O . THR A 1 210 ? -7.776 -10.429 -3.549 1.00 81.88 210 THR A O 1
ATOM 1642 N N . ARG A 1 211 ? -8.066 -11.198 -5.647 1.00 83.19 211 ARG A N 1
ATOM 1643 C CA . ARG A 1 211 ? -6.790 -11.916 -5.714 1.00 83.19 211 ARG A CA 1
ATOM 1644 C C . ARG A 1 211 ? -5.641 -10.954 -5.970 1.00 83.19 211 ARG A C 1
ATOM 1646 O O . ARG A 1 211 ? -5.716 -10.072 -6.829 1.00 83.19 211 ARG A O 1
ATOM 1653 N N . LEU A 1 212 ? -4.572 -11.137 -5.209 1.00 84.75 212 LEU A N 1
ATOM 1654 C CA . LEU A 1 212 ? -3.349 -10.365 -5.328 1.00 84.75 212 LEU A CA 1
ATOM 1655 C C . LEU A 1 212 ? -2.294 -11.185 -6.070 1.00 84.75 212 LEU A C 1
ATOM 1657 O O . LEU A 1 212 ? -2.146 -12.380 -5.853 1.00 84.75 212 LEU A O 1
ATOM 1661 N N . GLY A 1 213 ? -1.522 -10.530 -6.928 1.00 80.31 213 GLY A N 1
ATOM 1662 C CA . GLY A 1 213 ? -0.373 -11.151 -7.576 1.00 80.31 213 GLY A CA 1
ATOM 1663 C C . GLY A 1 213 ? 0.888 -11.133 -6.708 1.00 80.31 213 GLY A C 1
ATOM 1664 O O . GLY A 1 213 ? 1.757 -11.981 -6.901 1.00 80.31 213 GLY A O 1
ATOM 1665 N N . ASP A 1 214 ? 1.028 -10.149 -5.810 1.00 82.69 214 ASP A N 1
ATOM 1666 C CA . ASP A 1 214 ? 2.197 -9.988 -4.931 1.00 82.69 214 ASP A CA 1
ATOM 1667 C C . ASP A 1 214 ? 1.923 -8.959 -3.809 1.00 82.69 214 ASP A C 1
ATOM 1669 O O . ASP A 1 214 ? 1.046 -8.097 -3.951 1.00 82.69 214 ASP A O 1
ATOM 1673 N N . ILE A 1 215 ? 2.686 -9.044 -2.711 1.00 88.38 215 ILE A N 1
ATOM 1674 C CA . ILE A 1 215 ? 2.627 -8.143 -1.546 1.00 88.38 215 ILE A CA 1
ATOM 1675 C C . ILE A 1 215 ? 4.045 -7.845 -1.058 1.00 88.38 215 ILE A C 1
ATOM 1677 O O . ILE A 1 215 ? 4.838 -8.757 -0.826 1.00 88.38 215 ILE A O 1
ATOM 1681 N N . LEU A 1 216 ? 4.343 -6.567 -0.840 1.00 89.38 216 LEU A N 1
ATOM 1682 C CA . LEU A 1 216 ? 5.641 -6.101 -0.372 1.00 89.38 216 LEU A CA 1
ATOM 1683 C C . LEU A 1 216 ? 5.512 -5.193 0.838 1.00 89.38 216 LEU A C 1
ATOM 1685 O O . LEU A 1 216 ? 4.730 -4.246 0.845 1.00 89.38 216 LEU A O 1
ATOM 1689 N N . TYR A 1 217 ? 6.335 -5.472 1.839 1.00 92.94 217 TYR A N 1
ATOM 1690 C CA . TYR A 1 217 ? 6.396 -4.771 3.111 1.00 92.94 217 TYR A CA 1
ATOM 1691 C C . TYR A 1 217 ? 7.601 -3.833 3.116 1.00 92.94 217 TYR A C 1
ATOM 1693 O O . TYR A 1 217 ? 8.744 -4.281 3.084 1.00 92.94 217 TYR A O 1
ATOM 1701 N N . GLY A 1 218 ? 7.346 -2.530 3.120 1.00 92.38 218 GLY A N 1
ATOM 1702 C CA . GLY A 1 218 ? 8.346 -1.471 3.121 1.00 92.38 218 GLY A CA 1
ATOM 1703 C C . GLY A 1 218 ? 8.793 -1.084 4.523 1.00 92.38 218 GLY A C 1
ATOM 1704 O O . GLY A 1 218 ? 7.974 -0.844 5.415 1.00 92.38 218 GLY A O 1
ATOM 1705 N N . PHE A 1 219 ? 10.108 -0.957 4.683 1.00 94.69 219 PHE A N 1
ATOM 1706 C CA . PHE A 1 219 ? 10.776 -0.538 5.904 1.00 94.69 219 PHE A CA 1
ATOM 1707 C C . PHE A 1 219 ? 11.690 0.654 5.635 1.00 94.69 219 PHE A C 1
ATOM 1709 O O . PHE A 1 219 ? 12.507 0.636 4.714 1.00 94.69 219 PHE A O 1
ATOM 1716 N N . TYR A 1 220 ? 11.583 1.669 6.487 1.00 94.12 220 TYR A N 1
ATOM 1717 C CA . TYR A 1 220 ? 12.471 2.824 6.507 1.00 94.12 220 TYR A CA 1
ATOM 1718 C C . TYR A 1 220 ? 13.195 2.857 7.846 1.00 94.12 220 TYR A C 1
ATOM 1720 O O . TYR A 1 220 ? 12.553 2.832 8.895 1.00 94.12 220 TYR A O 1
ATOM 1728 N N . GLN A 1 221 ? 14.531 2.864 7.813 1.00 94.31 221 GLN A N 1
ATOM 1729 C CA . GLN A 1 221 ? 15.366 2.786 9.021 1.00 94.31 221 GLN A CA 1
ATOM 1730 C C . GLN A 1 221 ? 14.954 1.631 9.959 1.00 94.31 221 GLN A C 1
ATOM 1732 O O . GLN A 1 221 ? 14.893 1.797 11.172 1.00 94.31 221 GLN A O 1
ATOM 1737 N N . GLY A 1 222 ? 14.620 0.470 9.384 1.00 95.06 222 GLY A N 1
ATOM 1738 C CA . GLY A 1 222 ? 14.196 -0.716 10.136 1.00 95.06 222 GLY A CA 1
ATOM 1739 C C . GLY A 1 222 ? 12.728 -0.728 10.576 1.00 95.06 222 GLY A C 1
ATOM 1740 O O . GLY A 1 222 ? 12.271 -1.756 11.062 1.00 95.06 222 GLY A O 1
ATOM 1741 N N . LYS A 1 223 ? 11.957 0.343 10.345 1.00 96.62 223 LYS A N 1
ATOM 1742 C CA . LYS A 1 223 ? 10.558 0.457 10.788 1.00 96.62 223 LYS A CA 1
ATOM 1743 C C . LYS A 1 223 ? 9.570 0.256 9.652 1.00 96.62 223 LYS A C 1
ATOM 1745 O O . LYS A 1 223 ? 9.686 0.905 8.612 1.00 96.62 223 LYS A O 1
ATOM 1750 N N . PHE A 1 224 ? 8.580 -0.608 9.870 1.00 95.88 224 PHE A N 1
ATOM 1751 C CA . PHE A 1 224 ? 7.510 -0.873 8.911 1.00 95.88 224 PHE A CA 1
ATOM 1752 C C . PHE A 1 224 ? 6.701 0.400 8.651 1.00 95.88 224 PHE A C 1
ATOM 1754 O O . PHE A 1 224 ? 6.115 0.956 9.579 1.00 95.88 224 PHE A O 1
ATOM 1761 N N . PHE A 1 225 ? 6.656 0.868 7.405 1.00 95.00 225 PHE A N 1
ATOM 1762 C CA . PHE A 1 225 ? 5.982 2.127 7.068 1.00 95.00 225 PHE A CA 1
ATOM 1763 C C . PHE A 1 225 ? 4.974 2.010 5.933 1.00 95.00 225 PHE A C 1
ATOM 1765 O O . PHE A 1 225 ? 4.108 2.871 5.826 1.00 95.00 225 PHE A O 1
ATOM 1772 N N . ALA A 1 226 ? 5.067 0.986 5.087 1.00 93.44 226 ALA A N 1
ATOM 1773 C CA . ALA A 1 226 ? 4.157 0.834 3.964 1.00 93.44 226 ALA A CA 1
ATOM 1774 C C . ALA A 1 226 ? 3.986 -0.628 3.566 1.00 93.44 226 ALA A C 1
ATOM 1776 O O . ALA A 1 226 ? 4.915 -1.418 3.679 1.00 93.44 226 ALA A O 1
ATOM 1777 N N . VAL A 1 227 ? 2.822 -0.973 3.030 1.00 92.81 227 VAL A N 1
ATOM 1778 C CA . VAL A 1 227 ? 2.615 -2.198 2.257 1.00 92.81 227 VAL A CA 1
ATOM 1779 C C . VAL A 1 227 ? 2.123 -1.835 0.864 1.00 92.81 227 VAL A C 1
ATOM 1781 O O . VAL A 1 227 ? 1.293 -0.939 0.694 1.00 92.81 227 VAL A O 1
ATOM 1784 N N . LEU A 1 228 ? 2.661 -2.535 -0.126 1.00 88.38 228 LEU A N 1
ATOM 1785 C CA . LEU A 1 228 ? 2.380 -2.377 -1.546 1.00 88.38 228 LEU A CA 1
ATOM 1786 C C . LEU A 1 228 ? 1.848 -3.703 -2.067 1.00 88.38 228 LEU A C 1
ATOM 1788 O O . LEU A 1 228 ? 2.450 -4.747 -1.831 1.00 88.38 228 LEU A O 1
ATOM 1792 N N . MET A 1 229 ? 0.722 -3.675 -2.764 1.00 88.50 229 MET A N 1
ATOM 1793 C CA . MET A 1 229 ? 0.075 -4.872 -3.293 1.00 88.50 229 MET A CA 1
ATOM 1794 C C . MET A 1 229 ? -0.299 -4.662 -4.752 1.00 88.50 229 MET A C 1
ATOM 1796 O O . MET A 1 229 ? -0.715 -3.569 -5.140 1.00 88.50 229 MET A O 1
ATOM 1800 N N . ARG A 1 230 ? -0.186 -5.730 -5.542 1.00 83.62 230 ARG A N 1
ATOM 1801 C CA . ARG A 1 230 ? -0.682 -5.777 -6.920 1.00 83.62 230 ARG A CA 1
ATOM 1802 C C . ARG A 1 230 ? -1.894 -6.673 -6.965 1.00 83.62 230 ARG A C 1
ATOM 1804 O O . ARG A 1 230 ? -1.793 -7.812 -6.513 1.00 83.62 230 ARG A O 1
ATOM 1811 N N . ALA A 1 231 ? -2.986 -6.216 -7.554 1.00 82.81 231 ALA A N 1
ATOM 1812 C CA . ALA A 1 231 ? -4.069 -7.122 -7.901 1.00 82.81 231 ALA A CA 1
ATOM 1813 C C . ALA A 1 231 ? -3.725 -7.904 -9.182 1.00 82.81 231 ALA A C 1
ATOM 1815 O O . ALA A 1 231 ? -2.918 -7.460 -10.001 1.00 82.81 231 ALA A O 1
ATOM 1816 N N . GLU A 1 232 ? -4.304 -9.089 -9.356 1.00 77.00 232 GLU A N 1
ATOM 1817 C CA . GLU A 1 232 ? -4.209 -9.797 -10.638 1.00 77.00 232 GLU A CA 1
ATOM 1818 C C . GLU A 1 232 ? -4.862 -8.977 -11.767 1.00 77.00 232 GLU A C 1
ATOM 1820 O O . GLU A 1 232 ? -5.732 -8.147 -11.518 1.00 77.00 232 GLU A O 1
ATOM 1825 N N . ALA A 1 233 ? -4.460 -9.204 -13.023 1.00 66.94 233 ALA A N 1
ATOM 1826 C CA . ALA A 1 233 ? -4.957 -8.431 -14.171 1.00 66.94 233 ALA A CA 1
ATOM 1827 C C . ALA A 1 233 ? -6.482 -8.537 -14.379 1.00 66.94 233 ALA A C 1
ATOM 1829 O O . ALA A 1 233 ? -7.081 -7.679 -15.015 1.00 66.94 233 ALA A O 1
ATOM 1830 N N . THR A 1 234 ? -7.110 -9.581 -13.836 1.00 68.38 234 THR A N 1
ATOM 1831 C CA . THR A 1 234 ? -8.562 -9.802 -13.870 1.00 68.38 234 THR A CA 1
ATOM 1832 C C . THR A 1 234 ? -9.311 -9.102 -12.734 1.00 68.38 234 THR A C 1
ATOM 1834 O O . THR A 1 234 ? -10.515 -9.300 -12.596 1.00 68.38 234 THR A O 1
ATOM 1837 N N . ALA A 1 235 ? -8.623 -8.354 -11.869 1.00 75.44 235 ALA A N 1
ATOM 1838 C CA . ALA A 1 235 ? -9.257 -7.696 -10.737 1.00 75.44 235 ALA A CA 1
ATOM 1839 C C . ALA A 1 235 ? -10.191 -6.566 -11.188 1.00 75.44 235 ALA A C 1
ATOM 1841 O O . ALA A 1 235 ? -9.813 -5.694 -11.969 1.00 75.44 235 ALA A O 1
ATOM 1842 N N . ASP A 1 236 ? -11.402 -6.562 -10.635 1.00 83.31 236 ASP A N 1
ATOM 1843 C CA . ASP A 1 236 ? -12.393 -5.519 -10.870 1.00 83.31 236 ASP A CA 1
ATOM 1844 C C . ASP A 1 236 ? -12.079 -4.284 -10.010 1.00 83.31 236 ASP A C 1
ATOM 1846 O O . ASP A 1 236 ? -12.307 -4.255 -8.795 1.00 83.31 236 ASP A O 1
ATOM 1850 N N . PHE A 1 237 ? -11.528 -3.256 -10.659 1.00 85.06 237 PHE A N 1
ATOM 1851 C CA . PHE A 1 237 ? -11.207 -1.982 -10.022 1.00 85.06 237 PHE A CA 1
ATOM 1852 C C . PHE A 1 237 ? -12.435 -1.295 -9.424 1.00 85.06 237 PHE A C 1
ATOM 1854 O O . PHE A 1 237 ? -12.341 -0.722 -8.338 1.00 85.06 237 PHE A O 1
ATOM 1861 N N . ASP A 1 238 ? -13.580 -1.346 -10.106 1.00 86.56 238 ASP A N 1
ATOM 1862 C CA . ASP A 1 238 ? -14.787 -0.659 -9.661 1.00 86.56 238 ASP A CA 1
ATOM 1863 C C . ASP A 1 238 ? -15.389 -1.337 -8.434 1.00 86.56 238 ASP A C 1
ATOM 1865 O O . ASP A 1 238 ? -15.771 -0.648 -7.485 1.00 86.56 238 ASP A O 1
ATOM 1869 N N . SER A 1 239 ? -15.379 -2.670 -8.397 1.00 85.81 239 SER A N 1
ATOM 1870 C CA . SER A 1 239 ? -15.757 -3.432 -7.204 1.00 85.81 239 SER A CA 1
ATOM 1871 C C . SER A 1 239 ? -14.841 -3.114 -6.014 1.00 85.81 239 SER A C 1
ATOM 1873 O O . SER A 1 239 ? -15.320 -2.774 -4.925 1.00 85.81 239 SER A O 1
ATOM 1875 N N . LEU A 1 240 ? -13.514 -3.102 -6.217 1.00 89.12 240 LEU A N 1
ATOM 1876 C CA . LEU A 1 240 ? -12.567 -2.750 -5.152 1.00 89.12 240 LEU A CA 1
ATOM 1877 C C . LEU A 1 240 ? -12.765 -1.306 -4.666 1.00 89.12 240 LEU A C 1
ATOM 1879 O O . LEU A 1 240 ? -12.774 -1.045 -3.459 1.00 89.12 240 LEU A O 1
ATOM 1883 N N . ARG A 1 241 ? -12.966 -0.367 -5.596 1.00 90.06 241 ARG A N 1
ATOM 1884 C CA . ARG A 1 241 ? -13.268 1.037 -5.304 1.00 90.06 241 ARG A CA 1
ATOM 1885 C C . ARG A 1 241 ? -14.530 1.157 -4.456 1.00 90.06 241 ARG A C 1
ATOM 1887 O O . ARG A 1 241 ? -14.493 1.839 -3.435 1.00 90.06 241 ARG A O 1
ATOM 1894 N N . GLN A 1 242 ? -15.619 0.482 -4.825 1.00 89.00 242 GLN A N 1
ATOM 1895 C CA . GLN A 1 242 ? -16.868 0.486 -4.056 1.00 89.00 242 GLN A CA 1
ATOM 1896 C C . GLN A 1 242 ? -16.675 -0.088 -2.648 1.00 89.00 242 GLN A C 1
ATOM 1898 O O . GLN A 1 242 ? -17.122 0.522 -1.674 1.00 89.00 242 GLN A O 1
ATOM 1903 N N . ALA A 1 243 ? -15.948 -1.200 -2.515 1.00 87.25 243 ALA A N 1
ATOM 1904 C CA . ALA A 1 243 ? -15.637 -1.792 -1.216 1.00 87.25 243 ALA A CA 1
ATOM 1905 C C . ALA A 1 243 ? -14.827 -0.831 -0.324 1.00 87.25 243 ALA A C 1
ATOM 1907 O O . ALA A 1 243 ? -15.099 -0.699 0.873 1.00 87.25 243 ALA A O 1
ATOM 1908 N N . TYR A 1 244 ? -13.862 -0.110 -0.901 1.00 91.94 244 TYR A N 1
ATOM 1909 C CA . TYR A 1 244 ? -13.066 0.877 -0.173 1.00 91.94 244 TYR A CA 1
ATOM 1910 C C . TYR A 1 244 ? -13.881 2.113 0.190 1.00 91.94 244 TYR A C 1
ATOM 1912 O O . TYR A 1 244 ? -13.755 2.593 1.313 1.00 91.94 244 TYR A O 1
ATOM 1920 N N . VAL A 1 245 ? -14.762 2.586 -0.695 1.00 90.88 245 VAL A N 1
ATOM 1921 C CA . VAL A 1 245 ? -15.684 3.689 -0.393 1.00 90.88 245 VAL A CA 1
ATOM 1922 C C . VAL A 1 245 ? -16.614 3.318 0.759 1.00 90.88 245 VAL A C 1
ATOM 1924 O O . VAL A 1 245 ? -16.762 4.085 1.710 1.00 90.88 245 VAL A O 1
ATOM 1927 N N . ALA A 1 246 ? -17.183 2.112 0.732 1.00 84.62 246 ALA A N 1
ATOM 1928 C CA . ALA A 1 246 ? -18.040 1.619 1.804 1.00 84.62 246 ALA A CA 1
ATOM 1929 C C . ALA A 1 246 ? -17.288 1.520 3.142 1.00 84.62 246 ALA A C 1
ATOM 1931 O O . ALA A 1 246 ? -17.843 1.821 4.203 1.00 84.62 246 ALA A O 1
ATOM 1932 N N . LYS A 1 247 ? -16.010 1.126 3.117 1.00 82.75 247 LYS A N 1
ATOM 1933 C CA . LYS A 1 247 ? -15.203 0.950 4.329 1.00 82.75 247 LYS A CA 1
ATOM 1934 C C . LYS A 1 247 ? -14.641 2.263 4.876 1.00 82.75 247 LYS A C 1
ATOM 1936 O O . LYS A 1 247 ? -14.788 2.523 6.069 1.00 82.75 247 LYS A O 1
ATOM 1941 N N . TYR A 1 248 ? -14.025 3.076 4.027 1.00 88.50 248 TYR A N 1
ATOM 1942 C CA . TYR A 1 248 ? -13.198 4.227 4.402 1.00 88.50 248 TYR A CA 1
ATOM 1943 C C . TYR A 1 248 ? -13.844 5.588 4.103 1.00 88.50 248 TYR A C 1
ATOM 1945 O O . TYR A 1 248 ? -13.315 6.607 4.538 1.00 88.50 248 TYR A O 1
ATOM 1953 N N . GLY A 1 249 ? -14.983 5.624 3.406 1.00 88.44 249 GLY A N 1
ATOM 1954 C CA . GLY A 1 249 ? -15.615 6.860 2.933 1.00 88.44 249 GLY A CA 1
ATOM 1955 C C . GLY A 1 249 ? -15.126 7.278 1.540 1.00 88.44 249 GLY A C 1
ATOM 1956 O O . GLY A 1 249 ? -14.430 6.512 0.877 1.00 88.44 249 GLY A O 1
ATOM 1957 N N . PRO A 1 250 ? -15.493 8.468 1.044 1.00 90.50 250 PRO A N 1
ATOM 1958 C CA . PRO A 1 250 ? -15.098 8.915 -0.292 1.00 90.50 250 PRO A CA 1
ATOM 1959 C C . PRO A 1 250 ? -13.586 9.228 -0.379 1.00 90.50 250 PRO A C 1
ATOM 1961 O O . PRO A 1 250 ? -13.055 9.883 0.520 1.00 90.50 250 PRO A O 1
ATOM 1964 N N . PRO A 1 251 ? -12.880 8.798 -1.444 1.00 92.81 251 PRO A N 1
ATOM 1965 C CA . PRO A 1 251 ? -11.489 9.174 -1.686 1.00 92.81 251 PRO A CA 1
ATOM 1966 C C . PRO A 1 251 ? -11.364 10.575 -2.288 1.00 92.81 251 PRO A C 1
ATOM 1968 O O . PRO A 1 251 ? -12.299 11.112 -2.883 1.00 92.81 251 PRO A O 1
ATOM 1971 N N . ARG A 1 252 ? -10.143 11.112 -2.253 1.00 86.69 252 ARG A N 1
ATOM 1972 C CA . ARG A 1 252 ? -9.703 12.168 -3.169 1.00 86.69 252 ARG A CA 1
ATOM 1973 C C . ARG A 1 252 ? -9.163 11.531 -4.448 1.00 86.69 252 ARG A C 1
ATOM 1975 O O . ARG A 1 252 ? -8.205 10.765 -4.378 1.00 86.69 252 ARG A O 1
ATOM 1982 N N . ALA A 1 253 ? -9.738 11.876 -5.596 1.00 82.81 253 ALA A N 1
ATOM 1983 C CA . ALA A 1 253 ? -9.207 11.472 -6.894 1.00 82.81 253 ALA A CA 1
ATOM 1984 C C . ALA A 1 253 ? -8.060 12.399 -7.327 1.00 82.81 253 ALA A C 1
ATOM 1986 O O . ALA A 1 253 ? -8.159 13.622 -7.210 1.00 82.81 253 ALA A O 1
ATOM 1987 N N . ILE A 1 254 ? -6.977 11.809 -7.824 1.00 68.69 254 ILE A N 1
ATOM 1988 C CA . ILE A 1 254 ? -5.837 12.486 -8.438 1.00 68.69 254 ILE A CA 1
ATOM 1989 C C . ILE A 1 254 ? -5.748 11.957 -9.872 1.00 68.69 254 ILE A C 1
ATOM 1991 O O . ILE A 1 254 ? -5.214 10.869 -10.095 1.00 68.69 254 ILE A O 1
ATOM 1995 N N . PRO A 1 255 ? -6.316 12.678 -10.849 1.00 54.75 255 PRO A N 1
ATOM 1996 C CA . PRO A 1 255 ? -6.174 12.301 -12.243 1.00 54.75 255 PRO A CA 1
ATOM 1997 C C . PRO A 1 255 ? -4.761 12.661 -12.717 1.00 54.75 255 PRO A C 1
ATOM 1999 O O . PRO A 1 255 ? -4.400 13.837 -12.772 1.00 54.75 255 PRO A O 1
ATOM 2002 N N . ALA A 1 256 ? -3.962 11.655 -13.067 1.00 57.28 256 ALA A N 1
ATOM 2003 C CA . ALA A 1 256 ? -2.787 11.827 -13.912 1.00 57.28 256 ALA A CA 1
ATOM 2004 C C . ALA A 1 256 ? -3.116 11.329 -15.327 1.00 57.28 256 ALA A C 1
ATOM 2006 O O . ALA A 1 256 ? -4.003 10.501 -15.518 1.00 57.28 256 ALA A O 1
ATOM 2007 N N . THR A 1 257 ? -2.394 11.812 -16.338 1.00 46.31 257 THR A N 1
ATOM 2008 C CA . THR A 1 257 ? -2.650 11.484 -17.755 1.00 46.31 257 THR A CA 1
ATOM 2009 C C . THR A 1 257 ? -2.572 9.985 -18.082 1.00 46.31 257 THR A C 1
ATOM 2011 O O . THR A 1 257 ? -3.111 9.574 -19.104 1.00 46.31 257 THR A O 1
ATOM 2014 N N . LEU A 1 258 ? -1.934 9.168 -17.231 1.00 54.69 258 LEU A N 1
ATOM 2015 C CA . LEU A 1 258 ? -1.718 7.725 -17.437 1.00 54.69 258 LEU A CA 1
ATOM 2016 C C . LEU A 1 258 ? -2.117 6.842 -16.238 1.00 54.69 258 LEU A C 1
ATOM 2018 O O . LEU A 1 258 ? -2.068 5.616 -16.329 1.00 54.69 258 LEU A O 1
ATOM 2022 N N . GLU A 1 259 ? -2.473 7.441 -15.103 1.00 65.38 259 GLU A N 1
ATOM 2023 C CA . GLU A 1 259 ? -2.805 6.719 -13.873 1.00 65.38 259 GLU A CA 1
ATOM 2024 C C . GLU A 1 259 ? -3.993 7.417 -13.190 1.00 65.38 259 GLU A C 1
ATOM 2026 O O . GLU A 1 259 ? -3.984 8.631 -12.977 1.00 65.38 259 GLU A O 1
ATOM 2031 N N . GLU A 1 260 ? -5.023 6.648 -12.841 1.00 76.56 260 GLU A N 1
ATOM 2032 C CA . GLU A 1 260 ? -6.070 7.093 -11.922 1.00 76.56 260 GLU A CA 1
ATOM 2033 C C . GLU A 1 260 ? -5.638 6.712 -10.505 1.00 76.56 260 GLU A C 1
ATOM 2035 O O . GLU A 1 260 ? -5.495 5.526 -10.199 1.00 76.56 260 GLU A O 1
ATOM 2040 N N . GLU A 1 261 ? -5.422 7.699 -9.631 1.00 81.88 261 GLU A N 1
ATOM 2041 C CA . GLU A 1 261 ? -5.097 7.449 -8.226 1.00 81.88 261 GLU A CA 1
ATOM 2042 C C . GLU A 1 261 ? -6.217 7.94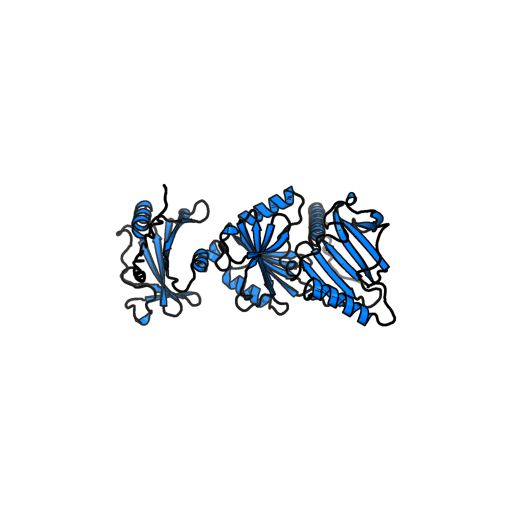9 -7.301 1.00 81.88 261 GLU A C 1
ATOM 2044 O O . GLU A 1 261 ? -6.615 9.112 -7.334 1.00 81.88 261 GLU A O 1
ATOM 2049 N N . LEU A 1 262 ? -6.720 7.063 -6.443 1.00 88.31 262 LEU A N 1
ATOM 2050 C CA . LEU A 1 262 ? -7.714 7.358 -5.413 1.00 88.31 262 LEU A CA 1
ATOM 2051 C C . LEU A 1 262 ? -7.046 7.276 -4.044 1.00 88.31 262 LEU A C 1
ATOM 2053 O O . LEU A 1 262 ? -6.531 6.221 -3.670 1.00 88.31 262 LEU A O 1
ATOM 2057 N N . VAL A 1 263 ? -7.066 8.373 -3.288 1.00 90.19 263 VAL A N 1
ATOM 2058 C CA . VAL A 1 263 ? -6.334 8.488 -2.021 1.00 90.19 263 VAL A CA 1
ATOM 2059 C C . VAL A 1 263 ? -7.273 8.767 -0.854 1.00 90.19 263 VAL A C 1
ATOM 2061 O O . VAL A 1 263 ? -8.057 9.716 -0.880 1.00 90.19 263 VAL A O 1
ATOM 2064 N N . TRP A 1 264 ? -7.119 7.985 0.212 1.00 92.38 264 TRP A N 1
ATOM 2065 C CA . TRP A 1 264 ? -7.671 8.259 1.536 1.00 92.38 264 TRP A CA 1
ATOM 2066 C C . TRP A 1 264 ? -6.538 8.673 2.467 1.00 92.38 264 TRP A C 1
ATOM 2068 O O . TRP A 1 264 ? -5.541 7.959 2.588 1.00 92.38 264 TRP A O 1
ATOM 2078 N N . SER A 1 265 ? -6.696 9.811 3.135 1.00 90.38 265 SER A N 1
ATOM 2079 C CA . SER A 1 265 ? -5.670 10.373 4.012 1.00 90.38 265 SER A CA 1
ATOM 2080 C C . SER A 1 265 ? -6.236 10.643 5.398 1.00 90.38 265 SER A C 1
ATOM 2082 O O . SER A 1 265 ? -7.280 11.274 5.543 1.00 90.38 265 SER A O 1
ATOM 2084 N N . TRP A 1 266 ? -5.483 10.227 6.407 1.00 91.25 266 TRP A N 1
ATOM 2085 C CA . TRP A 1 266 ? -5.685 10.537 7.817 1.00 91.25 266 TRP A CA 1
ATOM 2086 C C . TRP A 1 266 ? -4.400 11.146 8.389 1.00 91.25 266 TRP A C 1
ATOM 2088 O O . TRP A 1 266 ? -3.339 11.022 7.774 1.00 91.25 266 TRP A O 1
ATOM 2098 N N . PRO A 1 267 ? -4.438 11.746 9.593 1.00 85.44 267 PRO A N 1
ATOM 2099 C CA . PRO A 1 267 ? -3.229 12.272 10.225 1.00 85.44 267 PRO A CA 1
ATOM 2100 C C . PRO A 1 267 ? -2.112 11.232 10.414 1.00 85.44 267 PRO A C 1
ATOM 2102 O O . PRO A 1 267 ? -0.939 11.586 10.371 1.00 85.44 267 PRO A O 1
ATOM 2105 N N . ALA A 1 268 ? -2.468 9.959 10.627 1.00 86.25 268 ALA A N 1
ATOM 2106 C CA . ALA A 1 268 ? -1.511 8.886 10.907 1.00 86.25 268 ALA A CA 1
ATOM 2107 C C . ALA A 1 268 ? -1.329 7.885 9.755 1.00 86.25 268 ALA A C 1
ATOM 2109 O O . ALA A 1 268 ? -0.365 7.126 9.762 1.00 86.25 268 ALA A O 1
ATOM 2110 N N . ALA A 1 269 ? -2.219 7.866 8.762 1.00 92.75 269 ALA A N 1
ATOM 2111 C CA . ALA A 1 269 ? -2.226 6.825 7.742 1.00 92.75 269 ALA A CA 1
ATOM 2112 C C . ALA A 1 269 ? -2.655 7.351 6.374 1.00 92.75 269 ALA A C 1
ATOM 2114 O O . ALA A 1 269 ? -3.373 8.343 6.264 1.00 92.75 269 ALA A O 1
ATOM 2115 N N . GLN A 1 270 ? -2.259 6.638 5.329 1.00 92.19 270 GLN A N 1
ATOM 2116 C CA . GLN A 1 270 ? -2.702 6.879 3.966 1.00 92.19 270 GLN A CA 1
ATOM 2117 C C . GLN A 1 270 ? -2.977 5.552 3.264 1.00 92.19 270 GLN A C 1
ATOM 2119 O O . GLN A 1 270 ? -2.217 4.594 3.406 1.00 92.19 270 GLN A O 1
ATOM 2124 N N . ILE A 1 271 ? -4.045 5.514 2.475 1.00 93.06 271 ILE A N 1
ATOM 2125 C CA . ILE A 1 271 ? -4.330 4.434 1.534 1.00 93.06 271 ILE A CA 1
ATOM 2126 C C . ILE A 1 271 ? -4.393 5.029 0.131 1.00 93.06 271 ILE A C 1
ATOM 2128 O O . ILE A 1 271 ? -4.988 6.089 -0.053 1.00 93.06 271 ILE A O 1
ATOM 2132 N N . ALA A 1 272 ? -3.821 4.338 -0.850 1.00 89.38 272 ALA A N 1
ATOM 2133 C CA . ALA A 1 272 ? -3.977 4.679 -2.258 1.00 89.38 272 ALA A CA 1
ATOM 2134 C C . ALA A 1 272 ? -4.380 3.452 -3.083 1.00 89.38 272 ALA A C 1
ATOM 2136 O O . ALA A 1 272 ? -3.827 2.365 -2.895 1.00 89.38 272 ALA A O 1
ATOM 2137 N N . LEU A 1 273 ? -5.328 3.644 -3.996 1.00 88.81 273 LEU A N 1
ATOM 2138 C CA . LEU A 1 273 ? -5.611 2.737 -5.104 1.00 88.81 273 LEU A CA 1
ATOM 2139 C C . LEU A 1 273 ? -5.132 3.406 -6.387 1.00 88.81 273 LEU A C 1
ATOM 2141 O O . LEU A 1 273 ? -5.516 4.539 -6.653 1.00 88.81 273 LEU A O 1
ATOM 2145 N N . SER A 1 274 ? -4.311 2.716 -7.171 1.00 83.44 274 SER A N 1
ATOM 2146 C CA . SER A 1 274 ? -3.790 3.219 -8.442 1.00 83.44 274 SER A CA 1
ATOM 2147 C C . SER A 1 274 ? -4.200 2.277 -9.566 1.00 83.44 274 SER A C 1
ATOM 2149 O O . SER A 1 274 ? -3.904 1.082 -9.498 1.00 83.44 274 SER A O 1
ATOM 2151 N N . ARG A 1 275 ? -4.837 2.808 -10.608 1.00 79.44 275 ARG A N 1
ATOM 2152 C CA . ARG A 1 275 ? -5.152 2.084 -11.840 1.00 79.44 275 ARG A CA 1
ATOM 2153 C C . ARG A 1 275 ? -4.356 2.665 -12.999 1.00 79.44 275 ARG A C 1
ATOM 2155 O O . ARG A 1 275 ? -4.394 3.868 -13.235 1.00 79.44 275 ARG A O 1
ATOM 2162 N N . ASP A 1 276 ? -3.676 1.802 -13.745 1.00 71.00 276 ASP A N 1
ATOM 2163 C CA . ASP A 1 276 ? -3.127 2.170 -15.050 1.00 71.00 276 ASP A CA 1
ATOM 2164 C C . ASP A 1 276 ? -4.300 2.268 -16.029 1.00 71.00 276 ASP A C 1
ATOM 2166 O O . ASP A 1 276 ? -4.966 1.263 -16.299 1.00 71.00 276 ASP A O 1
ATOM 2170 N N . THR A 1 277 ? -4.590 3.468 -16.527 1.00 63.78 277 THR A N 1
ATOM 2171 C CA . THR A 1 277 ? -5.752 3.690 -17.399 1.00 63.78 277 THR A CA 1
ATOM 2172 C C . THR A 1 277 ? -5.577 3.047 -18.776 1.00 63.78 277 THR A C 1
ATOM 2174 O O . THR A 1 277 ? -6.577 2.737 -19.417 1.00 63.78 277 THR A O 1
ATOM 2177 N N . ALA A 1 278 ? -4.339 2.770 -19.200 1.00 55.91 278 ALA A N 1
ATOM 2178 C CA . ALA A 1 278 ? -4.034 2.125 -20.475 1.00 55.91 278 ALA A CA 1
ATOM 2179 C C . ALA A 1 278 ? -3.937 0.593 -20.361 1.00 55.91 278 ALA A C 1
ATOM 2181 O O . ALA A 1 278 ? -4.367 -0.125 -21.258 1.00 55.91 278 ALA A O 1
ATOM 2182 N N . ALA A 1 279 ? -3.364 0.073 -19.271 1.00 55.00 279 ALA A N 1
ATOM 2183 C CA . ALA A 1 279 ? -3.096 -1.362 -19.109 1.00 55.00 279 ALA A CA 1
ATOM 2184 C C . ALA A 1 279 ? -4.037 -2.089 -18.143 1.00 55.00 279 ALA A C 1
ATOM 2186 O O . ALA A 1 279 ? -3.927 -3.305 -17.997 1.00 55.00 279 ALA A O 1
ATOM 2187 N N . GLY A 1 280 ? -4.907 -1.369 -17.431 1.00 61.81 280 GLY A N 1
ATOM 2188 C CA . GLY A 1 280 ? -5.830 -1.949 -16.454 1.00 61.81 280 GLY A CA 1
ATOM 2189 C C . GLY A 1 280 ? -5.156 -2.542 -15.213 1.00 61.81 280 GLY A C 1
ATOM 2190 O O . GLY A 1 280 ? -5.835 -3.136 -14.381 1.00 61.81 280 GLY A O 1
ATOM 2191 N N . GLY A 1 281 ? -3.837 -2.385 -15.060 1.00 71.38 281 GLY A N 1
ATOM 2192 C CA . GLY A 1 281 ? -3.133 -2.829 -13.863 1.00 71.38 281 GLY A CA 1
ATOM 2193 C C . GLY A 1 281 ? -3.675 -2.115 -12.628 1.00 71.38 281 GLY A C 1
ATOM 2194 O O . GLY A 1 281 ? -3.980 -0.922 -12.693 1.00 71.38 281 GLY A O 1
ATOM 2195 N N . LEU A 1 282 ? -3.730 -2.828 -11.498 1.00 81.56 282 LEU A N 1
ATOM 2196 C CA . LEU A 1 282 ? -4.222 -2.301 -10.224 1.00 81.56 282 LEU A CA 1
ATOM 2197 C C . LEU A 1 282 ? -3.196 -2.460 -9.089 1.00 81.56 282 LEU A C 1
ATOM 2199 O O . LEU A 1 282 ? -2.750 -3.566 -8.769 1.00 81.56 282 LEU A O 1
ATOM 2203 N N . GLY A 1 283 ? -2.829 -1.330 -8.488 1.00 84.19 283 GLY A N 1
ATOM 2204 C CA . GLY A 1 283 ? -1.937 -1.205 -7.342 1.00 84.19 283 GLY A CA 1
ATOM 2205 C C . GLY A 1 283 ? -2.672 -0.699 -6.103 1.00 84.19 283 GLY A C 1
ATOM 2206 O O . GLY A 1 283 ? -3.560 0.145 -6.193 1.00 84.19 283 GLY A O 1
ATOM 2207 N N . ILE A 1 284 ? -2.293 -1.206 -4.934 1.00 89.62 284 ILE A N 1
ATOM 2208 C CA . ILE A 1 284 ? -2.896 -0.859 -3.645 1.00 89.62 284 ILE A CA 1
ATOM 2209 C C . ILE A 1 284 ? -1.767 -0.559 -2.665 1.00 89.62 284 ILE A C 1
ATOM 2211 O O . ILE A 1 284 ? -0.835 -1.351 -2.520 1.00 89.62 284 ILE A O 1
ATOM 2215 N N . ARG A 1 285 ? -1.859 0.561 -1.952 1.00 90.94 285 ARG A N 1
ATOM 2216 C CA . ARG A 1 285 ? -0.876 0.967 -0.947 1.00 90.94 285 ARG A CA 1
ATOM 2217 C C . ARG A 1 285 ? -1.553 1.315 0.365 1.00 90.94 285 ARG A C 1
ATOM 2219 O O . ARG A 1 285 ? -2.546 2.032 0.368 1.00 90.94 285 ARG A O 1
ATOM 2226 N N . TYR A 1 286 ? -0.970 0.862 1.467 1.00 93.56 286 TYR A N 1
ATOM 2227 C CA . TYR A 1 286 ? -1.256 1.360 2.813 1.00 93.56 286 TYR A CA 1
ATOM 2228 C C . TYR A 1 286 ? 0.050 1.886 3.394 1.00 93.56 286 TYR A C 1
ATOM 2230 O O . TYR A 1 286 ? 1.078 1.231 3.236 1.00 93.56 286 TYR A O 1
ATOM 2238 N N . ALA A 1 287 ? 0.035 3.035 4.059 1.00 93.00 287 ALA A N 1
ATOM 2239 C CA . ALA A 1 287 ? 1.237 3.623 4.634 1.00 93.00 287 ALA A CA 1
ATOM 2240 C C . ALA A 1 287 ? 0.968 4.393 5.929 1.00 93.00 287 ALA A C 1
ATOM 2242 O O . ALA A 1 287 ? -0.097 4.984 6.096 1.00 93.00 287 ALA A O 1
ATOM 2243 N N . ASP A 1 288 ? 1.976 4.433 6.795 1.00 94.56 288 ASP A N 1
ATOM 2244 C CA . ASP A 1 288 ? 2.094 5.384 7.896 1.00 94.56 288 ASP A CA 1
ATOM 2245 C C . ASP A 1 288 ? 2.436 6.766 7.338 1.00 94.56 288 ASP A C 1
ATOM 2247 O O . ASP A 1 288 ? 3.452 6.937 6.659 1.00 94.56 288 ASP A O 1
ATOM 2251 N N . ALA A 1 289 ? 1.594 7.762 7.608 1.00 89.12 289 ALA A N 1
ATOM 2252 C CA . ALA A 1 289 ? 1.738 9.086 7.003 1.00 89.12 289 ALA A CA 1
ATOM 2253 C C . ALA A 1 289 ? 3.015 9.813 7.468 1.00 89.12 289 ALA A C 1
ATOM 2255 O O . ALA A 1 289 ? 3.659 10.509 6.680 1.00 89.12 289 ALA A O 1
ATOM 2256 N N . ALA A 1 290 ? 3.414 9.634 8.731 1.00 90.62 290 ALA A N 1
ATOM 2257 C CA . ALA A 1 290 ? 4.557 10.334 9.310 1.00 90.62 290 ALA A CA 1
ATOM 2258 C C . ALA A 1 290 ? 5.893 9.743 8.839 1.00 90.62 290 ALA A C 1
ATOM 2260 O O . ALA A 1 290 ? 6.824 10.481 8.510 1.00 90.62 290 ALA A O 1
ATOM 2261 N N . LEU A 1 291 ? 6.004 8.415 8.788 1.00 92.44 291 LEU A N 1
ATOM 2262 C CA . LEU A 1 291 ? 7.169 7.728 8.240 1.00 92.44 291 LEU A CA 1
ATOM 2263 C C . LEU A 1 291 ? 7.260 7.928 6.726 1.00 92.44 291 LEU A C 1
ATOM 2265 O O . LEU A 1 291 ? 8.355 8.188 6.236 1.00 92.44 291 LEU A O 1
ATOM 2269 N N . LEU A 1 292 ? 6.133 7.911 6.005 1.00 89.56 292 LEU A N 1
ATOM 2270 C CA . LEU A 1 292 ? 6.091 8.245 4.580 1.00 89.56 292 LEU A CA 1
ATOM 2271 C C . LEU A 1 292 ? 6.682 9.634 4.306 1.00 89.56 292 LEU A C 1
ATOM 2273 O O . LEU A 1 292 ? 7.551 9.774 3.449 1.00 89.56 292 LEU A O 1
ATOM 2277 N N . ALA A 1 293 ? 6.274 10.653 5.067 1.00 86.31 293 ALA A N 1
ATOM 2278 C CA . ALA A 1 293 ? 6.817 12.003 4.919 1.00 86.31 293 ALA A CA 1
ATOM 2279 C C . ALA A 1 293 ? 8.338 12.057 5.163 1.00 86.31 293 ALA A C 1
ATOM 2281 O O . ALA A 1 293 ? 9.055 12.765 4.457 1.00 86.31 293 ALA A O 1
ATOM 2282 N N . LYS A 1 294 ? 8.852 11.277 6.125 1.00 91.50 294 LYS A N 1
ATOM 2283 C CA . LYS A 1 294 ? 10.299 11.175 6.389 1.00 91.50 294 LYS A CA 1
ATOM 2284 C C . LYS A 1 294 ? 11.058 10.487 5.257 1.00 91.50 294 LYS A C 1
ATOM 2286 O O . LYS A 1 294 ? 12.162 10.923 4.943 1.00 91.50 294 LYS A O 1
ATOM 2291 N N . VAL A 1 295 ? 10.479 9.450 4.652 1.00 86.94 295 VAL A N 1
ATOM 2292 C CA . VAL A 1 295 ? 11.047 8.775 3.474 1.00 86.94 295 VAL A CA 1
ATOM 2293 C C . VAL A 1 295 ? 11.164 9.759 2.316 1.00 86.94 295 VAL A C 1
ATOM 2295 O O . VAL A 1 295 ? 12.258 9.945 1.789 1.00 86.94 295 VAL A O 1
ATOM 2298 N N . VAL A 1 296 ? 10.077 10.472 2.001 1.00 80.88 296 VAL A N 1
ATOM 2299 C CA . VAL A 1 296 ? 10.062 11.484 0.934 1.00 80.88 296 VAL A CA 1
ATOM 2300 C C . VAL A 1 296 ? 11.109 12.571 1.192 1.00 80.88 296 VAL A C 1
ATOM 2302 O O . VAL A 1 296 ? 11.870 12.920 0.293 1.00 80.88 296 VAL A O 1
ATOM 2305 N N . ALA A 1 297 ? 11.211 13.078 2.424 1.00 82.62 297 ALA A N 1
ATOM 2306 C CA . ALA A 1 297 ? 12.214 14.084 2.775 1.00 82.62 297 ALA A CA 1
ATOM 2307 C C . ALA A 1 297 ? 13.658 13.570 2.609 1.00 82.62 297 ALA A C 1
ATOM 2309 O O . ALA A 1 297 ? 14.514 14.292 2.096 1.00 82.62 297 ALA A O 1
ATOM 2310 N N . ALA A 1 298 ? 13.934 12.322 3.004 1.00 82.50 298 ALA A N 1
ATOM 2311 C CA . ALA A 1 298 ? 15.249 11.702 2.836 1.00 82.50 298 ALA A CA 1
ATOM 2312 C C . ALA A 1 298 ? 15.614 11.505 1.353 1.00 82.50 298 ALA A C 1
ATOM 2314 O O . ALA A 1 298 ? 16.764 11.700 0.952 1.00 82.50 298 ALA A O 1
ATOM 2315 N N . GLU A 1 299 ? 14.634 11.159 0.523 1.00 76.44 299 GLU A N 1
ATOM 2316 C CA . GLU A 1 299 ? 14.818 10.990 -0.919 1.00 76.44 299 GLU A CA 1
ATOM 2317 C C . GLU A 1 299 ? 15.089 12.319 -1.618 1.00 76.44 299 GLU A C 1
ATOM 2319 O O . GLU A 1 299 ? 16.022 12.412 -2.417 1.00 76.44 299 GLU A O 1
ATOM 2324 N N . VAL A 1 300 ? 14.352 13.373 -1.256 1.00 71.88 300 VAL A N 1
ATOM 2325 C CA . VAL A 1 300 ? 14.598 14.736 -1.750 1.00 71.88 300 VAL A CA 1
ATOM 2326 C C . VAL A 1 300 ? 16.009 15.196 -1.382 1.00 71.88 300 VAL A C 1
ATOM 2328 O O . VAL A 1 300 ? 16.741 15.663 -2.253 1.00 71.88 300 VAL A O 1
ATOM 2331 N N . ALA A 1 301 ? 16.429 15.001 -0.129 1.00 73.19 301 ALA A N 1
ATOM 2332 C CA . ALA A 1 301 ? 17.753 15.413 0.341 1.00 73.19 301 ALA A CA 1
ATOM 2333 C C . ALA A 1 301 ? 18.909 14.704 -0.390 1.00 73.19 301 ALA A C 1
ATOM 2335 O O . ALA A 1 301 ? 19.984 15.274 -0.557 1.00 73.19 301 ALA A O 1
ATOM 2336 N N . THR A 1 302 ? 18.694 13.467 -0.840 1.00 68.31 302 THR A N 1
ATOM 2337 C CA . THR A 1 302 ? 19.705 12.657 -1.540 1.00 68.31 302 THR A CA 1
ATOM 2338 C C . THR A 1 302 ? 19.577 12.719 -3.065 1.00 68.31 302 THR A C 1
ATOM 2340 O O . THR A 1 302 ? 20.391 12.140 -3.788 1.00 68.31 302 THR A O 1
ATOM 2343 N N . GLY A 1 303 ? 18.551 13.403 -3.586 1.00 59.12 303 GLY A N 1
ATOM 2344 C CA . GLY A 1 303 ? 18.189 13.371 -5.005 1.00 59.12 303 GLY A CA 1
ATOM 2345 C C . GLY A 1 303 ? 17.808 11.970 -5.502 1.00 59.12 303 GLY A C 1
ATOM 2346 O O . GLY A 1 303 ? 17.830 11.720 -6.722 1.00 59.12 303 GLY A O 1
ATOM 2347 N N . ALA A 1 304 ? 17.498 11.062 -4.574 1.00 55.38 304 ALA A N 1
ATOM 2348 C CA . ALA A 1 304 ? 17.089 9.698 -4.841 1.00 55.38 304 ALA A CA 1
ATOM 2349 C C . ALA A 1 304 ? 15.690 9.673 -5.479 1.00 55.38 304 ALA A C 1
ATOM 2351 O O . ALA A 1 304 ? 14.917 10.627 -5.358 1.00 55.38 304 ALA A O 1
ATOM 2352 N N . PRO A 1 305 ? 15.374 8.623 -6.245 1.00 54.44 305 PRO A N 1
ATOM 2353 C CA . PRO A 1 305 ? 14.039 8.460 -6.793 1.00 54.44 305 PRO A CA 1
ATOM 2354 C C . PRO A 1 305 ? 12.990 8.198 -5.698 1.00 54.44 305 PRO A C 1
ATOM 2356 O O . PRO A 1 305 ? 13.324 7.562 -4.698 1.00 54.44 305 PRO A O 1
ATOM 2359 N N . PRO A 1 306 ? 11.737 8.663 -5.878 1.00 60.38 306 PRO A N 1
ATOM 2360 C CA . PRO A 1 306 ? 10.687 8.488 -4.880 1.00 60.38 306 PRO A CA 1
ATOM 2361 C C . PRO A 1 306 ? 10.226 7.028 -4.773 1.00 60.38 306 PRO A C 1
ATOM 2363 O O . PRO A 1 306 ? 9.672 6.496 -5.742 1.00 60.38 306 PRO A O 1
ATOM 2366 N N . SER A 1 307 ? 10.368 6.423 -3.587 1.00 58.88 307 SER A N 1
ATOM 2367 C CA . SER A 1 307 ? 10.176 4.976 -3.359 1.00 58.88 307 SER A CA 1
ATOM 2368 C C . SER A 1 307 ? 8.735 4.458 -3.424 1.00 58.88 307 SER A C 1
ATOM 2370 O O . SER A 1 307 ? 8.490 3.258 -3.315 1.00 58.88 307 SER A O 1
ATOM 2372 N N . LEU A 1 308 ? 7.747 5.347 -3.539 1.00 61.72 308 LEU A N 1
ATOM 2373 C CA . LEU A 1 308 ? 6.320 4.996 -3.504 1.00 61.72 308 LEU A CA 1
ATOM 2374 C C . LEU A 1 308 ? 5.510 5.651 -4.624 1.00 61.72 308 LEU A C 1
ATOM 2376 O O . LEU A 1 308 ? 4.290 5.791 -4.528 1.00 61.72 308 LEU A O 1
ATOM 2380 N N . SER A 1 309 ? 6.182 6.055 -5.700 1.00 50.75 309 SER A N 1
ATOM 2381 C CA . SER A 1 309 ? 5.515 6.660 -6.850 1.00 50.75 309 SER A CA 1
ATOM 2382 C C . SER A 1 309 ? 4.733 5.609 -7.659 1.00 50.75 309 SER A C 1
ATOM 2384 O O . SER A 1 309 ? 5.337 4.724 -8.268 1.00 50.75 309 SER A O 1
ATOM 2386 N N . GLY A 1 310 ? 3.397 5.734 -7.685 1.00 50.81 310 GLY A N 1
ATOM 2387 C CA . GLY A 1 310 ? 2.447 4.945 -8.490 1.00 50.81 310 GLY A CA 1
ATOM 2388 C C . GLY A 1 310 ? 2.468 3.451 -8.159 1.00 50.81 310 GLY A C 1
ATOM 2389 O O . GLY A 1 310 ? 3.372 2.731 -8.587 1.00 50.81 310 GLY A O 1
ATOM 2390 N N . GLY A 1 311 ? 1.465 2.968 -7.415 1.00 44.25 311 GLY A N 1
ATOM 2391 C CA . GLY A 1 311 ? 1.428 1.645 -6.766 1.00 44.25 311 GLY A CA 1
ATOM 2392 C C . GLY A 1 311 ? 1.492 0.413 -7.677 1.00 44.25 311 GLY A C 1
ATOM 2393 O O . GLY A 1 311 ? 1.274 -0.691 -7.202 1.00 44.25 311 GLY A O 1
ATOM 2394 N N . LEU A 1 312 ? 1.773 0.577 -8.967 1.00 49.81 312 LEU A N 1
ATOM 2395 C CA . LEU A 1 312 ? 1.685 -0.439 -10.012 1.00 49.81 312 LEU A CA 1
ATOM 2396 C C . LEU A 1 312 ? 3.013 -1.064 -10.403 1.00 49.81 312 LEU A C 1
ATOM 2398 O O . LEU A 1 312 ? 3.044 -2.163 -10.958 1.00 49.81 312 LEU A O 1
ATOM 2402 N N . ARG A 1 313 ? 4.122 -0.373 -10.149 1.00 53.09 313 ARG A N 1
ATOM 2403 C CA . ARG A 1 313 ? 5.358 -0.704 -10.853 1.00 53.09 313 ARG A CA 1
ATOM 2404 C C . ARG A 1 313 ? 6.188 -1.772 -10.165 1.00 53.09 313 ARG A C 1
ATOM 2406 O O . ARG A 1 313 ? 7.225 -2.077 -10.686 1.00 53.09 313 ARG A O 1
ATOM 2413 N N . ILE A 1 314 ? 5.776 -2.401 -9.068 1.00 51.38 314 ILE A N 1
ATOM 2414 C CA . ILE A 1 314 ? 6.749 -2.992 -8.129 1.00 51.38 314 ILE A CA 1
ATOM 2415 C C . ILE A 1 314 ? 7.028 -4.507 -8.303 1.00 51.38 314 ILE A C 1
ATOM 2417 O O . ILE A 1 314 ? 7.932 -5.071 -7.696 1.00 51.38 314 ILE A O 1
ATOM 2421 N N . PHE A 1 315 ? 6.280 -5.210 -9.142 1.00 56.41 315 PHE A N 1
ATOM 2422 C CA . PHE A 1 315 ? 5.935 -6.602 -8.824 1.00 56.41 315 PHE A CA 1
ATOM 2423 C C . PHE A 1 315 ? 6.475 -7.670 -9.783 1.00 56.41 315 PHE A C 1
ATOM 2425 O O . PHE A 1 315 ? 5.859 -8.726 -9.973 1.00 56.41 315 PHE A O 1
ATOM 2432 N N . SER A 1 316 ? 7.603 -7.420 -10.434 1.00 58.59 316 SER A N 1
ATOM 2433 C CA . SER A 1 316 ? 8.313 -8.508 -11.116 1.00 58.59 316 SER A CA 1
ATOM 2434 C C . SER A 1 316 ? 8.965 -9.431 -10.075 1.00 58.59 316 SER A C 1
ATOM 2436 O O . SER A 1 316 ? 9.407 -8.982 -9.016 1.00 58.59 316 SER A O 1
ATOM 2438 N N . LYS A 1 317 ? 8.959 -10.747 -10.335 1.00 55.81 317 LYS A N 1
ATOM 2439 C CA . LYS A 1 317 ? 9.376 -11.761 -9.346 1.00 55.81 317 LYS A CA 1
ATOM 2440 C C . LYS A 1 317 ? 10.900 -11.865 -9.194 1.00 55.81 317 LYS A C 1
ATOM 2442 O O . LYS A 1 317 ? 11.352 -12.250 -8.122 1.00 55.81 317 LYS A O 1
ATOM 2447 N N . GLY A 1 318 ? 11.669 -11.527 -10.233 1.00 58.41 318 GLY A N 1
ATOM 2448 C CA . GLY A 1 318 ? 13.136 -11.448 -10.175 1.00 58.41 318 GLY A CA 1
ATOM 2449 C C . GLY A 1 318 ? 13.650 -10.067 -9.759 1.00 58.41 318 GLY A C 1
ATOM 2450 O O . GLY A 1 318 ? 12.899 -9.094 -9.791 1.00 58.41 318 GLY A O 1
ATOM 2451 N N . ASP A 1 319 ? 14.932 -9.967 -9.404 1.00 58.50 319 ASP A N 1
ATOM 2452 C CA . ASP A 1 319 ? 15.567 -8.689 -9.056 1.00 58.50 319 ASP A CA 1
ATOM 2453 C C . ASP A 1 319 ? 15.599 -7.718 -10.252 1.00 58.50 319 ASP A C 1
ATOM 2455 O O . ASP A 1 319 ? 15.911 -8.138 -11.377 1.00 58.50 319 ASP A O 1
ATOM 2459 N N . PRO A 1 320 ? 15.351 -6.409 -10.041 1.00 69.44 320 PRO A N 1
ATOM 2460 C CA . PRO A 1 320 ? 15.538 -5.427 -11.095 1.00 69.44 320 PRO A CA 1
ATOM 2461 C C . PRO A 1 320 ? 17.006 -5.366 -11.520 1.00 69.44 320 PRO A C 1
ATOM 2463 O O . PRO A 1 320 ? 17.909 -5.394 -10.673 1.00 69.44 320 PRO A O 1
ATOM 2466 N N . PRO A 1 321 ? 17.280 -5.190 -12.821 1.00 74.81 321 PRO A N 1
ATOM 2467 C CA . PRO A 1 321 ? 18.616 -4.843 -13.267 1.00 74.81 321 PRO A CA 1
ATOM 2468 C C . PRO A 1 321 ? 19.033 -3.493 -12.662 1.00 74.81 321 PRO A C 1
ATOM 2470 O O . PRO A 1 321 ? 18.491 -2.448 -13.003 1.00 74.81 321 PRO A O 1
ATOM 2473 N N . ARG A 1 322 ? 20.016 -3.518 -11.754 1.00 73.12 322 ARG A N 1
ATOM 2474 C CA . ARG A 1 322 ? 20.550 -2.310 -11.088 1.00 73.12 322 ARG A CA 1
ATOM 2475 C C . ARG A 1 322 ? 21.519 -1.522 -11.971 1.00 73.12 322 ARG A C 1
ATOM 2477 O O . ARG A 1 322 ? 21.762 -0.339 -11.753 1.00 73.12 322 ARG A O 1
ATOM 2484 N N . SER A 1 323 ? 22.084 -2.189 -12.967 1.00 80.75 323 SER A N 1
ATOM 2485 C CA . SER A 1 323 ? 22.975 -1.609 -13.958 1.00 80.75 323 SER A CA 1
ATOM 2486 C C . SER A 1 323 ? 22.839 -2.355 -15.276 1.00 80.75 323 SER A C 1
ATOM 2488 O O . SER A 1 323 ? 22.392 -3.505 -15.324 1.00 80.75 323 SER A O 1
ATOM 2490 N N . PHE A 1 324 ? 23.262 -1.703 -16.350 1.00 85.69 324 PHE A N 1
ATOM 2491 C CA . PHE A 1 324 ? 23.454 -2.336 -17.638 1.00 85.69 324 PHE A CA 1
ATOM 2492 C C . PHE A 1 324 ? 24.935 -2.251 -18.012 1.00 85.69 324 PHE A C 1
ATOM 2494 O O . PHE A 1 324 ? 25.478 -1.175 -18.264 1.00 85.69 324 PHE A O 1
ATOM 2501 N N . ARG A 1 325 ? 25.605 -3.411 -18.008 1.00 86.06 325 ARG A N 1
ATOM 2502 C CA . ARG A 1 325 ? 27.029 -3.565 -18.371 1.00 86.06 325 ARG A CA 1
ATOM 2503 C C . ARG A 1 325 ? 27.976 -2.638 -17.606 1.00 86.06 325 ARG A C 1
ATOM 2505 O O . ARG A 1 325 ? 28.913 -2.084 -18.172 1.00 86.06 325 ARG A O 1
ATOM 2512 N N . GLY A 1 326 ? 27.725 -2.478 -16.310 1.00 80.44 326 GLY A N 1
ATOM 2513 C CA . GLY A 1 326 ? 28.537 -1.636 -15.430 1.00 80.44 326 GLY A CA 1
ATOM 2514 C C . GLY A 1 326 ? 28.079 -0.179 -15.335 1.00 80.44 326 GLY A C 1
ATOM 2515 O O . GLY A 1 326 ? 28.531 0.510 -14.431 1.00 80.44 326 GLY A O 1
ATOM 2516 N N . ALA A 1 327 ? 27.142 0.277 -16.174 1.00 85.00 327 ALA A N 1
ATOM 2517 C CA . ALA A 1 327 ? 26.509 1.587 -16.020 1.00 85.00 327 ALA A CA 1
ATOM 2518 C C . ALA A 1 327 ? 25.254 1.463 -15.140 1.00 85.00 327 ALA A C 1
ATOM 2520 O O . ALA A 1 327 ? 24.290 0.798 -15.523 1.00 85.00 327 ALA A O 1
ATOM 2521 N N . ALA A 1 328 ? 25.277 2.037 -13.936 1.00 84.25 328 ALA A N 1
ATOM 2522 C CA . ALA A 1 328 ? 24.152 1.975 -13.001 1.00 84.25 328 ALA A CA 1
ATOM 2523 C C . ALA A 1 328 ? 23.030 2.943 -13.404 1.00 84.25 328 ALA A C 1
ATOM 2525 O O . ALA A 1 328 ? 23.297 4.082 -13.780 1.00 84.25 328 ALA A O 1
ATOM 2526 N N . PHE A 1 329 ? 21.766 2.524 -13.298 1.00 80.12 329 PHE A N 1
ATOM 2527 C CA . PHE A 1 329 ? 20.649 3.452 -13.517 1.00 80.12 329 PHE A CA 1
ATOM 2528 C C . PHE A 1 329 ? 20.707 4.591 -12.490 1.00 80.12 329 PHE A C 1
ATOM 2530 O O . PHE A 1 329 ? 21.044 4.378 -11.324 1.00 80.12 329 PHE A O 1
ATOM 2537 N N . GLY A 1 330 ? 20.466 5.821 -12.946 1.00 75.44 330 GLY A N 1
ATOM 2538 C CA . GLY A 1 330 ? 20.628 7.034 -12.148 1.00 75.44 330 GLY A CA 1
ATOM 2539 C C . GLY A 1 330 ? 22.063 7.573 -12.031 1.00 75.44 330 GLY A C 1
ATOM 2540 O O . GLY A 1 330 ? 22.238 8.666 -11.487 1.00 75.44 330 GLY A O 1
ATOM 2541 N N . SER A 1 331 ? 23.090 6.872 -12.532 1.00 81.56 331 SER A N 1
ATOM 2542 C CA . SER A 1 331 ? 24.482 7.348 -12.476 1.00 81.56 331 SER A CA 1
ATOM 2543 C C . SER A 1 331 ? 24.725 8.539 -13.414 1.00 81.56 331 SER A C 1
ATOM 2545 O O . SER A 1 331 ? 24.054 8.630 -14.446 1.00 81.56 331 SER A O 1
ATOM 2547 N N . PRO A 1 332 ? 25.700 9.422 -13.125 1.00 87.62 332 PRO A N 1
ATOM 2548 C CA . PRO A 1 332 ? 26.033 10.537 -14.011 1.00 87.62 332 PRO A CA 1
ATOM 2549 C C . PRO A 1 332 ? 26.647 10.072 -15.342 1.00 87.62 332 PRO A C 1
ATOM 2551 O O . PRO A 1 332 ? 27.165 8.959 -15.436 1.00 87.62 332 PRO A O 1
ATOM 2554 N N . GLU A 1 333 ? 26.637 10.938 -16.361 1.00 89.75 333 GLU A N 1
ATOM 2555 C CA . GLU A 1 333 ? 27.230 10.677 -17.693 1.00 89.75 333 GLU A CA 1
ATOM 2556 C C . GLU A 1 333 ? 28.687 10.196 -17.613 1.00 89.75 333 GLU A C 1
ATOM 2558 O O . GLU A 1 333 ? 29.055 9.219 -18.261 1.00 89.75 333 GLU A O 1
ATOM 2563 N N . GLY A 1 334 ? 29.499 10.809 -16.744 1.00 87.00 334 GLY A N 1
ATOM 2564 C CA . GLY A 1 334 ? 30.907 10.437 -16.553 1.00 87.00 334 GLY A CA 1
ATOM 2565 C C . GLY A 1 334 ? 31.136 9.042 -15.956 1.00 87.00 334 GLY A C 1
ATOM 2566 O O . GLY A 1 334 ? 32.268 8.572 -15.938 1.00 87.00 334 GLY A O 1
ATOM 2567 N N . ALA A 1 335 ? 30.085 8.371 -15.474 1.00 89.31 335 ALA A N 1
ATOM 2568 C CA . ALA A 1 335 ? 30.166 6.992 -15.001 1.00 89.31 335 ALA A CA 1
ATOM 2569 C C . ALA A 1 335 ? 29.984 5.956 -16.128 1.00 89.31 335 ALA A C 1
ATOM 2571 O O . ALA A 1 335 ? 30.123 4.764 -15.859 1.00 89.31 335 ALA A O 1
ATOM 2572 N N . LEU A 1 336 ? 29.670 6.372 -17.367 1.00 90.69 336 LEU A N 1
ATOM 2573 C CA . LEU A 1 336 ? 29.576 5.469 -18.517 1.00 90.69 336 LEU A CA 1
ATOM 2574 C C . LEU A 1 336 ? 30.980 5.080 -19.007 1.00 90.69 336 LEU A C 1
ATOM 2576 O O . LEU A 1 336 ? 31.694 5.936 -19.537 1.00 90.69 336 LEU A O 1
ATOM 2580 N N . PRO A 1 337 ? 31.392 3.804 -18.896 1.00 86.44 337 PRO A N 1
ATOM 2581 C CA . PRO A 1 337 ? 32.702 3.387 -19.381 1.00 86.44 337 PRO A CA 1
ATOM 2582 C C . PRO A 1 337 ? 32.784 3.547 -20.902 1.00 86.44 337 PRO A C 1
ATOM 2584 O O . PRO A 1 337 ? 31.895 3.076 -21.606 1.00 86.44 337 PRO A O 1
ATOM 2587 N N . ALA A 1 338 ? 33.836 4.210 -21.395 1.00 90.25 338 ALA A N 1
ATOM 2588 C CA . ALA A 1 338 ? 34.051 4.480 -22.824 1.00 90.25 338 ALA A CA 1
ATOM 2589 C C . ALA A 1 338 ? 32.833 5.114 -23.537 1.00 90.25 338 ALA A C 1
ATOM 2591 O O . ALA A 1 338 ? 32.558 4.819 -24.703 1.00 90.25 338 ALA A O 1
ATOM 2592 N N . GLY A 1 339 ? 32.084 5.959 -22.820 1.00 89.00 339 GLY A N 1
ATOM 2593 C CA . GLY A 1 339 ? 30.901 6.634 -23.340 1.00 89.00 339 GLY A CA 1
ATOM 2594 C C . GLY A 1 339 ? 31.232 7.668 -24.416 1.00 89.00 339 GLY A C 1
ATOM 2595 O O . GLY A 1 339 ? 31.982 8.611 -24.175 1.00 89.00 339 GLY A O 1
ATOM 2596 N N . GLU A 1 340 ? 30.610 7.529 -25.581 1.00 92.62 340 GLU A N 1
ATOM 2597 C CA . GLU A 1 340 ? 30.655 8.491 -26.679 1.00 92.62 340 GLU A CA 1
ATOM 2598 C C . GLU A 1 340 ? 29.279 9.122 -26.866 1.00 92.62 340 GLU A C 1
ATOM 2600 O O . GLU A 1 340 ? 28.274 8.426 -27.033 1.00 92.62 340 GLU A O 1
ATOM 2605 N N . TYR A 1 341 ? 29.234 10.451 -26.850 1.00 93.81 341 TYR A N 1
ATOM 2606 C CA . TYR A 1 341 ? 28.013 11.194 -27.133 1.00 93.81 341 TYR A CA 1
ATOM 2607 C C . TYR A 1 341 ? 27.581 10.986 -28.588 1.00 93.81 341 TYR A C 1
ATOM 2609 O O . TYR A 1 341 ? 28.392 11.092 -29.505 1.00 93.81 341 TYR A O 1
ATOM 2617 N N . LEU A 1 342 ? 26.291 10.726 -28.788 1.00 88.31 342 LEU A N 1
ATOM 2618 C CA . LEU A 1 342 ? 25.677 10.587 -30.104 1.00 88.31 342 LEU A CA 1
ATOM 2619 C C . LEU A 1 342 ? 24.910 11.853 -30.483 1.00 88.31 342 LEU A C 1
ATOM 2621 O O . LEU A 1 342 ? 25.290 12.573 -31.401 1.00 88.31 342 LEU A O 1
ATOM 2625 N N . PHE A 1 343 ? 23.807 12.118 -29.783 1.00 91.00 343 PHE A N 1
ATOM 2626 C CA . PHE A 1 343 ? 22.918 13.240 -30.068 1.00 91.00 343 PHE A CA 1
ATOM 2627 C C . PHE A 1 343 ? 22.048 13.581 -28.856 1.00 91.00 343 PHE A C 1
ATOM 2629 O O . PHE A 1 343 ? 21.963 12.829 -27.884 1.00 91.00 343 PHE A O 1
ATOM 2636 N N . GLY A 1 344 ? 21.377 14.728 -28.922 1.00 83.31 344 GLY A N 1
ATOM 2637 C CA . GLY A 1 344 ? 20.373 15.151 -27.957 1.00 83.31 344 GLY A CA 1
ATOM 2638 C C . GLY A 1 344 ? 18.991 15.136 -28.597 1.00 83.31 344 GLY A C 1
ATOM 2639 O O . GLY A 1 344 ? 18.826 15.597 -29.723 1.00 83.31 344 GLY A O 1
ATOM 2640 N N . HIS A 1 345 ? 17.984 14.625 -27.894 1.00 76.94 345 HIS A N 1
ATOM 2641 C CA . HIS A 1 345 ? 16.599 14.683 -28.357 1.00 76.94 345 HIS A CA 1
ATOM 2642 C C . HIS A 1 345 ? 15.632 14.808 -27.184 1.00 76.94 345 HIS A C 1
ATOM 2644 O O . HIS A 1 345 ? 15.719 14.047 -26.219 1.00 76.94 345 HIS A O 1
ATOM 2650 N N . ARG A 1 346 ? 14.701 15.772 -27.275 1.00 75.44 346 ARG A N 1
ATOM 2651 C CA . ARG A 1 346 ? 13.706 16.078 -26.232 1.00 75.44 346 ARG A CA 1
ATOM 2652 C C . ARG A 1 346 ? 14.359 16.118 -24.846 1.00 75.44 346 ARG A C 1
ATOM 2654 O O . ARG A 1 346 ? 13.982 15.348 -23.972 1.00 75.44 346 ARG A O 1
ATOM 2661 N N . GLY A 1 347 ? 15.382 16.948 -24.653 1.00 74.12 347 GLY A N 1
ATOM 2662 C CA . GLY A 1 347 ? 16.053 17.115 -23.354 1.00 74.12 347 GLY A CA 1
ATOM 2663 C C . GLY A 1 347 ? 16.825 15.896 -22.827 1.00 74.12 347 GLY A C 1
ATOM 2664 O O . GLY A 1 347 ? 17.386 15.980 -21.741 1.00 74.12 347 GLY A O 1
ATOM 2665 N N . ARG A 1 348 ? 16.882 14.783 -23.572 1.00 82.44 348 ARG A N 1
ATOM 2666 C CA . ARG A 1 348 ? 17.739 13.635 -23.257 1.00 82.44 348 ARG A CA 1
ATOM 2667 C C . ARG A 1 348 ? 19.003 13.676 -24.090 1.00 82.44 348 ARG A C 1
ATOM 2669 O O . ARG A 1 348 ? 18.969 14.113 -25.242 1.00 82.44 348 ARG A O 1
ATOM 2676 N N . ARG A 1 349 ? 20.091 13.172 -23.524 1.00 89.88 349 ARG A N 1
ATOM 2677 C CA . ARG A 1 349 ? 21.364 12.977 -24.217 1.00 89.88 349 ARG A CA 1
ATOM 2678 C C . ARG A 1 349 ? 21.592 11.492 -24.427 1.00 89.88 349 ARG A C 1
ATOM 2680 O O . ARG A 1 349 ? 21.440 10.707 -23.497 1.00 89.88 349 ARG A O 1
ATOM 2687 N N . TYR A 1 350 ? 21.926 11.119 -25.650 1.00 90.06 350 TYR A N 1
ATOM 2688 C CA . TYR A 1 350 ? 22.102 9.735 -26.052 1.00 90.06 350 TYR A CA 1
ATOM 2689 C C . TYR A 1 350 ? 23.579 9.454 -26.263 1.00 90.06 350 TYR A C 1
ATOM 2691 O O . TYR A 1 350 ? 24.296 10.263 -26.852 1.00 90.06 350 TYR A O 1
ATOM 2699 N N . PHE A 1 351 ? 24.017 8.304 -25.775 1.00 92.00 351 PHE A N 1
ATOM 2700 C CA . PHE A 1 351 ? 25.394 7.849 -25.829 1.00 92.00 351 PHE A CA 1
ATOM 2701 C C . PHE A 1 351 ? 25.444 6.414 -26.349 1.00 92.00 351 PHE A C 1
ATOM 2703 O O . PHE A 1 351 ? 24.491 5.646 -26.203 1.00 92.00 351 PHE A O 1
ATOM 2710 N N . ARG A 1 352 ? 26.586 6.043 -26.916 1.00 91.75 352 ARG A N 1
ATOM 2711 C CA . ARG A 1 352 ? 26.996 4.648 -27.103 1.00 91.75 352 ARG A CA 1
ATOM 2712 C C . ARG A 1 352 ? 28.265 4.395 -26.307 1.00 91.75 352 ARG A C 1
ATOM 2714 O O . ARG A 1 352 ? 28.893 5.338 -25.834 1.00 91.75 352 ARG A O 1
ATOM 2721 N N . ARG A 1 353 ? 28.680 3.139 -26.223 1.00 91.56 353 ARG A N 1
ATOM 2722 C CA . ARG A 1 353 ? 30.032 2.804 -25.786 1.00 91.56 353 ARG A CA 1
ATOM 2723 C C . ARG A 1 353 ? 30.900 2.441 -26.981 1.00 91.56 353 ARG A C 1
ATOM 2725 O O . ARG A 1 353 ? 30.455 1.704 -27.858 1.00 91.56 353 ARG A O 1
ATOM 2732 N N . ALA A 1 354 ? 32.132 2.939 -27.009 1.00 86.12 354 ALA A N 1
ATOM 2733 C CA . ALA A 1 354 ? 33.097 2.564 -28.043 1.00 86.12 354 ALA A CA 1
ATOM 2734 C C . ALA A 1 354 ? 33.493 1.078 -27.950 1.00 86.12 354 ALA A C 1
ATOM 2736 O O . ALA A 1 354 ? 33.785 0.443 -28.959 1.00 86.12 354 ALA A O 1
ATOM 2737 N N . ASP A 1 355 ? 33.463 0.514 -26.739 1.00 87.75 355 ASP A N 1
ATOM 2738 C CA . ASP A 1 355 ? 33.798 -0.880 -26.432 1.00 87.75 355 ASP A CA 1
ATOM 2739 C C . ASP A 1 355 ? 32.566 -1.807 -26.379 1.00 87.75 355 ASP A C 1
ATOM 2741 O O . ASP A 1 355 ? 32.620 -2.898 -25.802 1.00 87.75 355 ASP A O 1
ATOM 2745 N N . GLU A 1 356 ? 31.436 -1.378 -26.951 1.00 87.94 356 GLU A N 1
ATOM 2746 C CA . GLU A 1 356 ? 30.173 -2.093 -26.808 1.00 87.94 356 GLU A CA 1
ATOM 2747 C C . GLU A 1 356 ? 30.192 -3.471 -27.479 1.00 87.94 356 GLU A C 1
ATOM 2749 O O . GLU A 1 356 ? 30.465 -3.614 -28.671 1.00 87.94 356 GLU A O 1
ATOM 2754 N N . ARG A 1 357 ? 29.793 -4.506 -26.731 1.00 85.69 357 ARG A N 1
ATOM 2755 C CA . ARG A 1 357 ? 29.573 -5.840 -27.309 1.00 85.69 357 ARG A CA 1
ATOM 2756 C C . ARG A 1 357 ? 28.175 -5.923 -27.912 1.00 85.69 357 ARG A C 1
ATOM 2758 O O . ARG A 1 357 ? 27.190 -5.969 -27.180 1.00 85.69 357 ARG A O 1
ATOM 2765 N N . LEU A 1 358 ? 28.044 -6.017 -29.226 1.00 87.38 358 LEU A N 1
ATOM 2766 C CA . LEU A 1 358 ? 26.733 -6.113 -29.880 1.00 87.38 358 LEU A CA 1
ATOM 2767 C C . LEU A 1 358 ? 26.135 -7.531 -29.828 1.00 87.38 358 LEU A C 1
ATOM 2769 O O . LEU A 1 358 ? 25.718 -8.093 -30.834 1.00 87.38 358 LEU A O 1
ATOM 2773 N N . THR A 1 359 ? 26.095 -8.117 -28.633 1.00 84.31 359 THR A N 1
ATOM 2774 C CA . THR A 1 359 ? 25.482 -9.418 -28.353 1.00 84.31 359 THR A CA 1
ATOM 2775 C C . THR A 1 359 ? 24.816 -9.422 -26.982 1.00 84.31 359 THR A C 1
ATOM 2777 O O . THR A 1 359 ? 25.333 -8.834 -26.036 1.00 84.31 359 THR A O 1
ATOM 2780 N N . LEU A 1 360 ? 23.686 -10.102 -26.835 1.00 76.38 360 LEU A N 1
ATOM 2781 C CA . LEU A 1 360 ? 23.033 -10.402 -25.566 1.00 76.38 360 LEU A CA 1
ATOM 2782 C C . LEU A 1 360 ? 23.027 -11.925 -25.389 1.00 76.38 360 LEU A C 1
ATOM 2784 O O . LEU A 1 360 ? 22.144 -12.608 -25.895 1.00 76.38 360 LEU A O 1
ATOM 2788 N N . GLY A 1 361 ? 24.048 -12.463 -24.717 1.00 76.88 361 GLY A N 1
ATOM 2789 C CA . GLY A 1 361 ? 24.316 -13.902 -24.783 1.00 76.88 361 GLY A CA 1
ATOM 2790 C C . GLY A 1 361 ? 24.758 -14.287 -26.197 1.00 76.88 361 GLY A C 1
ATOM 2791 O O . GLY A 1 361 ? 25.728 -13.726 -26.705 1.00 76.88 361 GLY A O 1
ATOM 2792 N N . ASP A 1 362 ? 24.030 -15.205 -26.826 1.00 75.56 362 ASP A N 1
ATOM 2793 C CA . ASP A 1 362 ? 24.177 -15.636 -28.223 1.00 75.56 362 ASP A CA 1
ATOM 2794 C C . ASP A 1 362 ? 23.339 -14.804 -29.217 1.00 75.56 362 ASP A C 1
ATOM 2796 O O . ASP A 1 362 ? 23.415 -15.022 -30.425 1.00 75.56 362 ASP A O 1
ATOM 2800 N N . ILE A 1 363 ? 22.544 -13.844 -28.733 1.00 78.19 363 ILE A N 1
ATOM 2801 C CA . ILE A 1 363 ? 21.633 -13.042 -29.559 1.00 78.19 363 ILE A CA 1
ATOM 2802 C C . ILE A 1 363 ? 22.374 -11.809 -30.100 1.00 78.19 363 ILE A C 1
ATOM 2804 O O . ILE A 1 363 ? 22.801 -10.973 -29.300 1.00 78.19 363 ILE A O 1
ATOM 2808 N N . PRO A 1 364 ? 22.540 -11.640 -31.421 1.00 83.56 364 PRO A N 1
ATOM 2809 C CA . PRO A 1 364 ? 23.209 -10.475 -31.989 1.00 83.56 364 PRO A CA 1
ATOM 2810 C C . PRO A 1 364 ? 22.348 -9.211 -31.871 1.00 83.56 364 PRO A C 1
ATOM 2812 O O . PRO A 1 364 ? 21.123 -9.237 -31.997 1.00 83.56 364 PRO A O 1
ATOM 2815 N N . LEU A 1 365 ? 23.005 -8.077 -31.642 1.00 84.69 365 LEU A N 1
ATOM 2816 C CA . LEU A 1 365 ? 22.386 -6.758 -31.542 1.00 84.69 365 LEU A CA 1
ATOM 2817 C C . LEU A 1 365 ? 22.825 -5.889 -32.724 1.00 84.69 365 LEU A C 1
ATOM 2819 O O . LEU A 1 365 ? 23.951 -5.991 -33.200 1.00 84.69 365 LEU A O 1
ATOM 2823 N N . VAL A 1 366 ? 21.949 -4.994 -33.169 1.00 86.56 366 VAL A N 1
ATOM 2824 C CA . VAL A 1 366 ? 22.291 -3.916 -34.108 1.00 86.56 366 VAL A CA 1
ATOM 2825 C C . VAL A 1 366 ? 22.911 -2.746 -33.353 1.00 86.56 366 VAL A C 1
ATOM 2827 O O . VAL A 1 366 ? 23.889 -2.154 -33.801 1.00 86.56 366 VAL A O 1
ATOM 2830 N N . SER A 1 367 ? 22.341 -2.396 -32.199 1.00 88.19 367 SER A N 1
ATOM 2831 C CA . SER A 1 367 ? 22.783 -1.243 -31.420 1.00 88.19 367 SER A CA 1
ATOM 2832 C C . SER A 1 367 ? 22.420 -1.370 -29.944 1.00 88.19 367 SER A C 1
ATOM 2834 O O . SER A 1 367 ? 21.470 -2.061 -29.566 1.00 88.19 367 SER A O 1
ATOM 2836 N N . VAL A 1 368 ? 23.190 -0.662 -29.120 1.00 90.69 368 VAL A N 1
ATOM 2837 C CA . VAL A 1 368 ? 22.883 -0.365 -27.721 1.00 90.69 368 VAL A CA 1
ATOM 2838 C C . VAL A 1 368 ? 23.025 1.141 -27.550 1.00 90.69 368 VAL A C 1
ATOM 2840 O O . VAL A 1 368 ? 24.068 1.711 -27.874 1.00 90.69 368 VAL A O 1
ATOM 2843 N N . VAL A 1 369 ? 21.973 1.789 -27.061 1.00 92.62 369 VAL A N 1
ATOM 2844 C CA . VAL A 1 369 ? 21.928 3.239 -26.871 1.00 92.62 369 VAL A CA 1
ATOM 2845 C C . VAL A 1 369 ? 21.572 3.548 -25.425 1.00 92.62 369 VAL A C 1
ATOM 2847 O O . VAL A 1 369 ? 20.562 3.072 -24.914 1.00 92.62 369 VAL A O 1
ATOM 2850 N N . TYR A 1 370 ? 22.381 4.382 -24.779 1.00 91.81 370 TYR A N 1
ATOM 2851 C CA . TYR A 1 370 ? 22.197 4.844 -23.406 1.00 91.81 370 TYR A CA 1
ATOM 2852 C C . TYR A 1 370 ? 21.573 6.235 -23.415 1.00 91.81 370 TYR A C 1
ATOM 2854 O O . TYR A 1 370 ? 22.106 7.144 -24.046 1.00 91.81 370 TYR A O 1
ATOM 2862 N N . ALA A 1 371 ? 20.463 6.417 -22.711 1.00 89.50 371 ALA A N 1
ATOM 2863 C CA . ALA A 1 371 ? 19.746 7.682 -22.624 1.00 89.50 371 ALA A CA 1
ATOM 2864 C C . ALA A 1 371 ? 19.917 8.305 -21.234 1.00 89.50 371 ALA A C 1
ATOM 2866 O O . ALA A 1 371 ? 19.574 7.691 -20.226 1.00 89.50 371 ALA A O 1
ATOM 2867 N N . TYR A 1 372 ? 20.397 9.545 -21.188 1.00 87.00 372 TYR A N 1
ATOM 2868 C CA . TYR A 1 372 ? 20.555 10.346 -19.978 1.00 87.00 372 TYR A CA 1
ATOM 2869 C C . TYR A 1 372 ? 19.495 11.445 -19.929 1.00 87.00 372 TYR A C 1
ATOM 2871 O O . TYR A 1 372 ? 19.318 12.182 -20.900 1.00 87.00 372 TYR A O 1
ATOM 2879 N N . ASP A 1 373 ? 18.801 11.562 -18.797 1.00 80.88 373 ASP A N 1
ATOM 2880 C CA . ASP A 1 373 ? 17.812 12.609 -18.518 1.00 80.88 373 ASP A CA 1
ATOM 2881 C C . ASP A 1 373 ? 18.226 13.350 -17.241 1.00 80.88 373 ASP A C 1
ATOM 2883 O O . ASP A 1 373 ? 18.570 12.727 -16.234 1.00 80.88 373 ASP A O 1
ATOM 2887 N N . GLY A 1 374 ? 18.295 14.682 -17.296 1.00 78.88 374 GLY A N 1
ATOM 2888 C CA . GLY A 1 374 ? 18.849 15.485 -16.197 1.00 78.88 374 GLY A CA 1
ATOM 2889 C C . GLY A 1 374 ? 20.279 15.088 -15.793 1.00 78.88 374 GLY A C 1
ATOM 2890 O O . GLY A 1 374 ? 20.627 15.157 -14.617 1.00 78.88 374 GLY A O 1
ATOM 2891 N N . GLY A 1 375 ? 21.086 14.607 -16.748 1.00 83.06 375 GLY A N 1
ATOM 2892 C CA . GLY A 1 375 ? 22.462 14.147 -16.521 1.00 83.06 375 GLY A CA 1
ATOM 2893 C C . GLY A 1 375 ? 22.587 12.786 -15.827 1.00 83.06 375 GLY A C 1
ATOM 2894 O O . GLY A 1 375 ? 23.704 12.376 -15.520 1.00 83.06 375 GLY A O 1
ATOM 2895 N N . LYS A 1 376 ? 21.477 12.075 -15.588 1.00 85.69 376 LYS A N 1
ATOM 2896 C CA . LYS A 1 376 ? 21.441 10.747 -14.958 1.00 85.69 376 LYS A CA 1
ATOM 2897 C C . LYS A 1 376 ? 20.984 9.682 -15.954 1.00 85.69 376 LYS A C 1
ATOM 2899 O O . LYS A 1 376 ? 20.096 9.950 -16.762 1.00 85.69 376 LYS A O 1
ATOM 2904 N N . LEU A 1 377 ? 21.567 8.482 -15.899 1.00 86.44 377 LEU A N 1
ATOM 2905 C CA . LEU A 1 377 ? 21.197 7.380 -16.792 1.00 86.44 377 LEU A CA 1
ATOM 2906 C C . LEU A 1 377 ? 19.729 6.997 -16.571 1.00 86.44 377 LEU A C 1
ATOM 2908 O O . LEU A 1 377 ? 19.382 6.449 -15.526 1.00 86.44 377 LEU A O 1
ATOM 2912 N N . ALA A 1 378 ? 18.889 7.276 -17.564 1.00 81.81 378 ALA A N 1
ATOM 2913 C CA . ALA A 1 378 ? 17.441 7.120 -17.508 1.00 81.81 378 ALA A CA 1
ATOM 2914 C C . ALA A 1 378 ? 16.923 5.963 -18.370 1.00 81.81 378 ALA A C 1
ATOM 2916 O O . ALA A 1 378 ? 15.768 5.571 -18.239 1.00 81.81 378 ALA A O 1
ATOM 2917 N N . GLY A 1 379 ? 17.742 5.401 -19.255 1.00 88.12 379 GLY A N 1
ATOM 2918 C CA . GLY A 1 379 ? 17.350 4.212 -19.995 1.00 88.12 379 GLY A CA 1
ATOM 2919 C C . GLY A 1 379 ? 18.439 3.647 -20.889 1.00 88.12 379 GLY A C 1
ATOM 2920 O O . GLY A 1 379 ? 19.440 4.305 -21.167 1.00 88.12 379 GLY A O 1
ATOM 2921 N N . VAL A 1 380 ? 18.224 2.416 -21.339 1.00 90.69 380 VAL A N 1
ATOM 2922 C CA . VAL A 1 380 ? 19.045 1.730 -22.334 1.00 90.69 380 VAL A CA 1
ATOM 2923 C C . VAL A 1 380 ? 18.119 1.057 -23.337 1.00 90.69 380 VAL A C 1
ATOM 2925 O O . VAL A 1 380 ? 17.263 0.269 -22.945 1.00 90.69 380 VAL A O 1
ATOM 2928 N N . ALA A 1 381 ? 18.301 1.352 -24.618 1.00 90.38 381 ALA A N 1
ATOM 2929 C CA . ALA A 1 381 ? 17.583 0.710 -25.710 1.00 90.38 381 ALA A CA 1
ATOM 2930 C C . ALA A 1 381 ? 18.529 -0.231 -26.460 1.00 90.38 381 ALA A C 1
ATOM 2932 O O . ALA A 1 381 ? 19.638 0.157 -26.834 1.00 90.38 381 ALA A O 1
ATOM 2933 N N . LEU A 1 382 ? 18.091 -1.468 -26.669 1.00 90.44 382 LEU A N 1
ATOM 2934 C CA . LEU A 1 382 ? 18.786 -2.471 -27.458 1.00 90.44 382 LEU A CA 1
ATOM 2935 C C . LEU A 1 382 ? 17.953 -2.748 -28.698 1.00 90.44 382 LEU A C 1
ATOM 2937 O O . LEU A 1 382 ? 16.772 -3.070 -28.584 1.00 90.44 382 LEU A O 1
ATOM 2941 N N . THR A 1 383 ? 18.588 -2.693 -29.861 1.00 88.25 383 THR A N 1
ATOM 2942 C CA . THR A 1 383 ? 17.972 -3.125 -31.118 1.00 88.25 383 THR A CA 1
ATOM 2943 C C . THR A 1 383 ? 18.503 -4.510 -31.448 1.00 88.25 383 THR A C 1
ATOM 2945 O O . THR A 1 383 ? 19.716 -4.684 -31.568 1.00 88.25 383 THR A O 1
ATOM 2948 N N . ILE A 1 384 ? 17.626 -5.503 -31.572 1.00 84.38 384 ILE A N 1
ATOM 2949 C CA . ILE A 1 384 ? 18.021 -6.891 -31.829 1.00 84.38 384 ILE A CA 1
ATOM 2950 C C . ILE A 1 384 ? 18.165 -7.108 -33.336 1.00 84.38 384 ILE A C 1
ATOM 2952 O O . ILE A 1 384 ? 17.304 -6.697 -34.117 1.00 84.38 384 ILE A O 1
ATOM 2956 N N . ALA A 1 385 ? 19.268 -7.739 -33.743 1.00 79.50 385 ALA A N 1
ATOM 2957 C CA . ALA A 1 385 ? 19.470 -8.120 -35.132 1.00 79.50 385 ALA A CA 1
ATOM 2958 C C . ALA A 1 385 ? 18.626 -9.367 -35.446 1.00 79.50 385 ALA A C 1
ATOM 2960 O O . ALA A 1 385 ? 18.630 -10.307 -34.650 1.00 79.50 385 ALA A O 1
ATOM 2961 N N . PRO A 1 386 ? 17.910 -9.406 -36.581 1.00 70.88 386 PRO A N 1
ATOM 2962 C CA . PRO A 1 386 ? 17.197 -10.609 -36.993 1.00 70.88 386 PRO A CA 1
ATOM 2963 C C . PRO A 1 386 ? 18.201 -11.735 -37.278 1.00 70.88 386 PRO A C 1
ATOM 2965 O O . PRO A 1 386 ? 19.169 -11.534 -38.016 1.00 70.88 386 PRO A O 1
ATOM 2968 N N . VAL A 1 387 ? 17.988 -12.916 -36.696 1.00 65.62 387 VAL A N 1
ATOM 2969 C CA . VAL A 1 387 ? 18.814 -14.107 -36.912 1.00 65.62 387 VAL A CA 1
ATOM 2970 C C . VAL A 1 387 ? 18.057 -15.070 -37.820 1.00 65.62 387 VAL A C 1
ATOM 2972 O O . VAL A 1 387 ? 17.117 -15.749 -37.421 1.00 65.62 387 VAL A O 1
ATOM 2975 N N . GLY A 1 388 ? 18.485 -15.150 -39.079 1.00 62.50 388 GLY A N 1
ATOM 2976 C CA . GLY A 1 388 ? 17.830 -15.996 -40.078 1.00 62.50 388 GLY A CA 1
ATOM 2977 C C . GLY A 1 388 ? 16.488 -15.435 -40.564 1.00 62.50 388 GLY A C 1
ATOM 2978 O O . GLY A 1 388 ? 16.229 -14.237 -40.480 1.00 62.50 388 GLY A O 1
ATOM 2979 N N . ASN A 1 389 ? 15.647 -16.310 -41.123 1.00 61.56 389 ASN A N 1
ATOM 2980 C CA . ASN A 1 389 ? 14.408 -15.920 -41.812 1.00 61.56 389 ASN A CA 1
ATOM 2981 C C . ASN A 1 389 ? 13.146 -15.981 -40.926 1.00 61.56 389 ASN A C 1
ATOM 2983 O O . ASN A 1 389 ? 12.056 -15.740 -41.441 1.00 61.56 389 ASN A O 1
ATOM 2987 N N . ASP A 1 390 ? 13.263 -16.293 -39.626 1.00 70.12 390 ASP A N 1
ATOM 2988 C CA . ASP A 1 390 ? 12.115 -16.397 -38.707 1.00 70.12 390 ASP A CA 1
ATOM 2989 C C . ASP A 1 390 ? 12.233 -15.460 -37.483 1.00 70.12 390 ASP A C 1
ATOM 2991 O O . ASP A 1 390 ? 12.637 -15.872 -36.392 1.00 70.12 390 ASP A O 1
ATOM 2995 N N . PRO A 1 391 ? 11.809 -14.191 -37.628 1.00 68.81 391 PRO A N 1
ATOM 2996 C CA . PRO A 1 391 ? 11.770 -13.221 -36.534 1.00 68.81 391 PRO A CA 1
ATOM 2997 C C . PRO A 1 391 ? 10.869 -13.612 -35.350 1.00 68.81 391 PRO A C 1
ATOM 2999 O O . PRO A 1 391 ? 10.954 -12.986 -34.291 1.00 68.81 391 PRO A O 1
ATOM 3002 N N . SER A 1 392 ? 9.969 -14.589 -35.514 1.00 75.44 392 SER A N 1
ATOM 3003 C CA . SER A 1 392 ? 9.076 -15.038 -34.439 1.00 75.44 392 SER A CA 1
ATOM 3004 C C . SER A 1 392 ? 9.798 -15.978 -33.477 1.00 75.44 392 SER A C 1
ATOM 3006 O O . SER A 1 392 ? 9.598 -15.876 -32.266 1.00 75.44 392 SER A O 1
ATOM 3008 N N . ALA A 1 393 ? 10.673 -16.842 -33.999 1.00 78.56 393 ALA A N 1
ATOM 3009 C CA . ALA A 1 393 ? 11.512 -17.724 -33.192 1.00 78.56 393 ALA A CA 1
ATOM 3010 C C . ALA A 1 393 ? 12.512 -16.930 -32.334 1.00 78.56 393 ALA A C 1
ATOM 3012 O O . ALA A 1 393 ? 12.671 -17.209 -31.144 1.00 78.56 393 ALA A O 1
ATOM 3013 N N . ASP A 1 394 ? 13.124 -15.884 -32.900 1.00 76.62 394 ASP A N 1
ATOM 3014 C CA . ASP A 1 394 ? 14.008 -14.984 -32.152 1.00 76.62 394 ASP A CA 1
ATOM 3015 C C . ASP A 1 394 ? 13.279 -14.256 -31.025 1.00 76.62 394 ASP A C 1
ATOM 3017 O O . ASP A 1 394 ? 13.789 -14.163 -29.908 1.00 76.62 394 ASP A O 1
ATOM 3021 N N . TYR A 1 395 ? 12.069 -13.772 -31.302 1.00 81.75 395 TYR A N 1
ATOM 3022 C CA . TYR A 1 395 ? 11.234 -13.120 -30.303 1.00 81.75 395 TYR A CA 1
ATOM 3023 C C . TYR A 1 395 ? 10.867 -14.056 -29.149 1.00 81.75 395 TYR A C 1
ATOM 3025 O O . TYR A 1 395 ? 11.009 -13.667 -27.990 1.00 81.75 395 TYR A O 1
ATOM 3033 N N . ALA A 1 396 ? 10.451 -15.290 -29.451 1.00 85.19 396 ALA A N 1
ATOM 3034 C CA . ALA A 1 396 ? 10.138 -16.291 -28.434 1.00 85.19 396 ALA A CA 1
ATOM 3035 C C . ALA A 1 396 ? 11.362 -16.602 -27.559 1.00 85.19 396 ALA A C 1
ATOM 3037 O O . ALA A 1 396 ? 11.266 -16.566 -26.337 1.00 85.19 396 ALA A O 1
ATOM 3038 N N . ARG A 1 397 ? 12.539 -16.785 -28.170 1.00 85.44 397 ARG A N 1
ATOM 3039 C CA . ARG A 1 397 ? 13.794 -17.034 -27.445 1.00 85.44 397 ARG A CA 1
ATOM 3040 C C . ARG A 1 397 ? 14.168 -15.885 -26.503 1.00 85.44 397 ARG A C 1
ATOM 3042 O O . ARG A 1 397 ? 14.565 -16.134 -25.365 1.00 85.44 397 ARG A O 1
ATOM 3049 N N . VAL A 1 398 ? 14.051 -14.632 -26.955 1.00 87.25 398 VAL A N 1
ATOM 3050 C CA . VAL A 1 398 ? 14.306 -13.459 -26.101 1.00 87.25 398 VAL A CA 1
ATOM 3051 C C . VAL A 1 398 ? 13.291 -13.414 -24.965 1.00 87.25 398 VAL A C 1
ATOM 3053 O O . VAL A 1 398 ? 13.681 -13.262 -23.810 1.00 87.25 398 VAL A O 1
ATOM 3056 N N . LEU A 1 399 ? 12.003 -13.578 -25.266 1.00 88.62 399 LEU A N 1
ATOM 3057 C CA . LEU A 1 399 ? 10.952 -13.583 -24.255 1.00 88.62 399 LEU A CA 1
ATOM 3058 C C . LEU A 1 399 ? 11.211 -14.653 -23.187 1.00 88.62 399 LEU A C 1
ATOM 3060 O O . LEU A 1 399 ? 11.231 -14.315 -22.006 1.00 88.62 399 LEU A O 1
ATOM 3064 N N . ASP A 1 400 ? 11.506 -15.889 -23.586 1.00 87.44 400 ASP A N 1
ATOM 3065 C CA . ASP A 1 400 ? 11.794 -16.998 -22.674 1.00 87.44 400 ASP A CA 1
ATOM 3066 C C . ASP A 1 400 ? 13.006 -16.706 -21.784 1.00 87.44 400 ASP A C 1
ATOM 3068 O O . ASP A 1 400 ? 12.955 -16.931 -20.574 1.00 87.44 400 ASP A O 1
ATOM 3072 N N . ALA A 1 401 ? 14.078 -16.133 -22.341 1.00 86.81 401 ALA A N 1
ATOM 3073 C CA . ALA A 1 401 ? 15.264 -15.762 -21.571 1.00 86.81 401 ALA A CA 1
ATOM 3074 C C . ALA A 1 401 ? 14.957 -14.690 -20.509 1.00 86.81 401 ALA A C 1
ATOM 3076 O O . ALA A 1 401 ? 15.405 -14.792 -19.361 1.00 86.81 401 ALA A O 1
ATOM 3077 N N . TYR A 1 402 ? 14.170 -13.668 -20.860 1.00 87.25 402 TYR A N 1
ATOM 3078 C CA . TYR A 1 402 ? 13.758 -12.634 -19.907 1.00 87.25 402 TYR A CA 1
ATOM 3079 C C . TYR A 1 402 ? 12.738 -13.164 -18.900 1.00 87.25 402 TYR A C 1
ATOM 3081 O O . TYR A 1 402 ? 12.816 -12.811 -17.725 1.00 87.25 402 TYR A O 1
ATOM 3089 N N . THR A 1 403 ? 11.836 -14.054 -19.312 1.00 85.00 403 THR A N 1
ATOM 3090 C CA . THR A 1 403 ? 10.880 -14.703 -18.417 1.00 85.00 403 THR A CA 1
ATOM 3091 C C . THR A 1 403 ? 11.571 -15.625 -17.420 1.00 85.00 403 THR A C 1
ATOM 3093 O O . THR A 1 403 ? 11.253 -15.577 -16.232 1.00 85.00 403 THR A O 1
ATOM 3096 N N . ALA A 1 404 ? 12.568 -16.397 -17.851 1.00 81.75 404 ALA A N 1
ATOM 3097 C CA . ALA A 1 404 ? 13.381 -17.222 -16.963 1.00 81.75 404 ALA A CA 1
ATOM 3098 C C . ALA A 1 404 ? 14.135 -16.374 -15.928 1.00 81.75 404 ALA A C 1
ATOM 3100 O O . ALA A 1 404 ? 14.271 -16.775 -14.774 1.00 81.75 404 ALA A O 1
ATOM 3101 N N . LYS A 1 405 ? 14.599 -15.182 -16.324 1.00 80.25 405 LYS A N 1
ATOM 3102 C CA . LYS A 1 405 ? 15.374 -14.291 -15.455 1.00 80.25 405 LYS A CA 1
ATOM 3103 C C . LYS A 1 405 ? 14.521 -13.446 -14.503 1.00 80.25 405 LYS A C 1
ATOM 3105 O O . LYS A 1 405 ? 14.888 -13.275 -13.345 1.00 80.25 405 LYS A O 1
ATOM 3110 N N . TYR A 1 406 ? 13.421 -12.878 -14.988 1.00 78.50 406 TYR A N 1
ATOM 3111 C CA . TYR A 1 406 ? 12.637 -11.860 -14.276 1.00 78.50 406 TYR A CA 1
ATOM 3112 C C . TYR A 1 406 ? 11.239 -12.341 -13.854 1.00 78.50 406 TYR A C 1
ATOM 3114 O O . TYR A 1 406 ? 10.529 -11.637 -13.127 1.00 78.50 406 TYR A O 1
ATOM 3122 N N . GLY A 1 407 ? 10.854 -13.552 -14.258 1.00 77.38 407 GLY A N 1
ATOM 3123 C CA . GLY A 1 407 ? 9.512 -14.101 -14.090 1.00 77.38 407 GLY A CA 1
ATOM 3124 C C . GLY A 1 407 ? 8.577 -13.739 -15.253 1.00 77.38 407 GLY A C 1
ATOM 3125 O O . GLY A 1 407 ? 8.998 -13.121 -16.230 1.00 77.38 407 GLY A O 1
ATOM 3126 N N . PRO A 1 408 ? 7.292 -14.120 -15.185 1.00 76.81 408 PRO A N 1
ATOM 3127 C CA . PRO A 1 408 ? 6.331 -13.829 -16.247 1.00 76.81 408 PRO A CA 1
ATOM 3128 C C . PRO A 1 408 ? 6.138 -12.317 -16.443 1.00 76.81 408 PRO A C 1
ATOM 3130 O O . PRO A 1 408 ? 6.040 -11.563 -15.473 1.00 76.81 408 PRO A O 1
ATOM 3133 N N . SER A 1 409 ? 6.070 -11.888 -17.704 1.00 76.00 409 SER A N 1
ATOM 3134 C CA . SER A 1 409 ? 5.790 -10.503 -18.101 1.00 76.00 409 SER A CA 1
ATOM 3135 C C . SER A 1 409 ? 4.295 -10.189 -18.081 1.00 76.00 409 SER A C 1
ATOM 3137 O O . SER A 1 409 ? 3.475 -11.073 -18.333 1.00 76.00 409 SER A O 1
ATOM 3139 N N . VAL A 1 410 ? 3.944 -8.913 -17.947 1.00 72.12 410 VAL A N 1
ATOM 3140 C CA . VAL A 1 410 ? 2.609 -8.406 -18.290 1.00 72.12 410 VAL A CA 1
ATOM 3141 C C . VAL A 1 410 ? 2.572 -8.079 -19.781 1.00 72.12 410 VAL A C 1
ATOM 3143 O O . VAL A 1 410 ? 3.403 -7.313 -20.265 1.00 72.12 410 VAL A O 1
ATOM 3146 N N . VAL A 1 411 ? 1.612 -8.639 -20.514 1.00 73.81 411 VAL A N 1
ATOM 3147 C CA . VAL A 1 411 ? 1.397 -8.289 -21.925 1.00 73.81 411 VAL A CA 1
ATOM 3148 C C . VAL A 1 411 ? 0.549 -7.023 -21.984 1.00 73.81 411 VAL A C 1
ATOM 3150 O O . VAL A 1 411 ? -0.524 -6.985 -21.384 1.00 73.81 411 VAL A O 1
ATOM 3153 N N . ARG A 1 412 ? 1.016 -5.993 -22.697 1.00 61.22 412 ARG A N 1
ATOM 3154 C CA . ARG A 1 412 ? 0.192 -4.817 -23.001 1.00 61.22 412 ARG A CA 1
ATOM 3155 C C . ARG A 1 412 ? -0.366 -4.924 -24.421 1.00 61.22 412 ARG A C 1
ATOM 3157 O O . ARG A 1 412 ? 0.430 -5.108 -25.346 1.00 61.22 412 ARG A O 1
ATOM 3164 N N . PRO A 1 413 ? -1.692 -4.801 -24.603 1.00 55.78 413 PRO A N 1
ATOM 3165 C CA . PRO A 1 413 ? -2.254 -4.574 -25.923 1.00 55.78 413 PRO A CA 1
ATOM 3166 C C . PRO A 1 413 ? -1.832 -3.181 -26.406 1.00 55.78 413 PRO A C 1
ATOM 3168 O O . PRO A 1 413 ? -1.890 -2.214 -25.649 1.00 55.78 413 PRO A O 1
ATOM 3171 N N . ASP A 1 414 ? -1.378 -3.099 -27.651 1.00 57.88 414 ASP A N 1
ATOM 3172 C CA . ASP A 1 414 ? -1.113 -1.842 -28.347 1.00 57.88 414 ASP A CA 1
ATOM 3173 C C . ASP A 1 414 ? -2.139 -1.697 -29.478 1.00 57.88 414 ASP A C 1
ATOM 3175 O O . ASP A 1 414 ? -2.333 -2.632 -30.260 1.00 57.88 414 ASP A O 1
ATOM 3179 N N . GLU A 1 415 ? -2.785 -0.533 -29.570 1.00 51.06 415 GLU A N 1
ATOM 3180 C CA . GLU A 1 415 ? -3.732 -0.192 -30.641 1.00 51.06 415 GLU A CA 1
ATOM 3181 C C . GLU A 1 415 ? -3.080 -0.269 -32.031 1.00 51.06 415 GLU A C 1
ATOM 3183 O O . GLU A 1 415 ? -3.752 -0.573 -33.016 1.00 51.06 415 GLU A O 1
ATOM 3188 N N . ALA A 1 416 ? -1.758 -0.079 -32.115 1.00 59.47 416 ALA A N 1
ATOM 3189 C CA . ALA A 1 416 ? -0.988 -0.206 -33.350 1.00 59.47 416 ALA A CA 1
ATOM 3190 C C . ALA A 1 416 ? -0.659 -1.664 -33.744 1.00 59.47 416 ALA A C 1
ATOM 3192 O O . ALA A 1 416 ? 0.000 -1.887 -34.759 1.00 59.47 416 ALA A O 1
ATOM 3193 N N . GLY A 1 417 ? -1.081 -2.665 -32.958 1.00 63.03 417 GLY A N 1
ATOM 3194 C CA . GLY A 1 417 ? -0.833 -4.089 -33.223 1.00 63.03 417 GLY A CA 1
ATOM 3195 C C . GLY A 1 417 ? 0.557 -4.592 -32.815 1.00 63.03 417 GLY A C 1
ATOM 3196 O O . GLY A 1 417 ? 0.901 -5.747 -33.089 1.00 63.03 417 GLY A O 1
ATOM 3197 N N . ASN A 1 418 ? 1.365 -3.759 -32.153 1.00 71.31 418 ASN A N 1
ATOM 3198 C CA . ASN A 1 418 ? 2.648 -4.181 -31.597 1.00 71.31 418 ASN A CA 1
ATOM 3199 C C . ASN A 1 418 ? 2.424 -5.129 -30.408 1.00 71.31 418 ASN A C 1
ATOM 3201 O O . ASN A 1 418 ? 1.435 -5.030 -29.681 1.00 71.31 418 ASN A O 1
ATOM 3205 N N . ARG A 1 419 ? 3.369 -6.044 -30.170 1.00 76.50 419 ARG A N 1
ATOM 3206 C CA . ARG A 1 419 ? 3.347 -6.891 -28.968 1.00 76.50 419 ARG A CA 1
ATOM 3207 C C . ARG A 1 419 ? 4.380 -6.399 -27.974 1.00 76.50 419 ARG A C 1
ATOM 3209 O O . ARG A 1 419 ? 5.577 -6.429 -28.268 1.00 76.50 419 ARG A O 1
ATOM 3216 N N . MET A 1 420 ? 3.925 -5.995 -26.792 1.00 79.12 420 MET A N 1
ATOM 3217 C CA . MET A 1 420 ? 4.796 -5.519 -25.723 1.00 79.12 420 MET A CA 1
ATOM 3218 C C . MET A 1 420 ? 4.687 -6.400 -24.479 1.00 79.12 420 MET A C 1
ATOM 3220 O O . MET A 1 420 ? 3.607 -6.568 -23.914 1.00 79.12 420 MET A O 1
ATOM 3224 N N . HIS A 1 421 ? 5.831 -6.915 -24.033 1.00 81.50 421 HIS A N 1
ATOM 3225 C CA . HIS A 1 421 ? 5.982 -7.631 -22.769 1.00 81.50 421 HIS A CA 1
ATOM 3226 C C . HIS A 1 421 ? 6.700 -6.731 -21.775 1.00 81.50 421 HIS A C 1
ATOM 3228 O O . HIS A 1 421 ? 7.820 -6.289 -22.027 1.00 81.50 421 HIS A O 1
ATOM 3234 N N . LEU A 1 422 ? 6.043 -6.453 -20.655 1.00 76.81 422 LEU A N 1
ATOM 3235 C CA . LEU A 1 422 ? 6.505 -5.522 -19.642 1.00 76.81 422 LEU A CA 1
ATOM 3236 C C . LEU A 1 422 ? 6.856 -6.263 -18.351 1.00 76.81 422 LEU A C 1
ATOM 3238 O O . LEU A 1 422 ? 6.035 -6.984 -17.779 1.00 76.81 422 LEU A O 1
ATOM 3242 N N . TRP A 1 423 ? 8.057 -6.003 -17.856 1.00 77.62 423 TRP A N 1
ATOM 3243 C CA . TRP A 1 423 ? 8.453 -6.257 -16.479 1.00 77.62 423 TRP A CA 1
ATOM 3244 C C . TRP A 1 423 ? 8.638 -4.911 -15.804 1.00 77.62 423 TRP A C 1
ATOM 3246 O O . TRP A 1 423 ? 9.370 -4.054 -16.293 1.00 77.62 423 TRP A O 1
ATOM 3256 N N . SER A 1 424 ? 7.968 -4.703 -14.683 1.00 68.56 424 SER A N 1
ATOM 3257 C CA . SER A 1 424 ? 8.101 -3.466 -13.925 1.00 68.56 424 SER A CA 1
ATOM 3258 C C . SER A 1 424 ? 8.602 -3.761 -12.522 1.00 68.56 424 SER A C 1
ATOM 3260 O O . SER A 1 424 ? 8.153 -4.713 -11.872 1.00 68.56 424 SER A O 1
ATOM 3262 N N . TRP A 1 425 ? 9.527 -2.911 -12.096 1.00 65.75 425 TRP A N 1
ATOM 3263 C CA . TRP A 1 425 ? 9.968 -2.696 -10.725 1.00 65.75 425 TRP A CA 1
ATOM 3264 C C . TRP A 1 425 ? 9.761 -1.224 -10.354 1.00 65.75 425 TRP A C 1
ATOM 3266 O O . TRP A 1 425 ? 9.573 -0.365 -11.230 1.00 65.75 425 TRP A O 1
ATOM 3276 N N . PRO A 1 426 ? 9.773 -0.886 -9.060 1.00 52.12 426 PRO A N 1
ATOM 3277 C CA . PRO A 1 426 ? 9.794 0.513 -8.692 1.00 52.12 426 PRO A CA 1
ATOM 3278 C C . PRO A 1 426 ? 11.067 1.138 -9.259 1.00 52.12 426 PRO A C 1
ATOM 3280 O O . PRO A 1 426 ? 12.134 0.523 -9.248 1.00 52.12 426 PRO A O 1
ATOM 3283 N N . GLY A 1 427 ? 10.929 2.310 -9.862 1.00 57.59 427 GLY A N 1
ATOM 3284 C CA . GLY A 1 427 ? 12.053 3.006 -10.470 1.00 57.59 427 GLY A CA 1
ATOM 3285 C C . GLY A 1 427 ? 12.613 2.385 -11.752 1.00 57.59 427 GLY A C 1
ATOM 3286 O O . GLY A 1 427 ? 13.373 3.069 -12.422 1.00 57.59 427 GLY A O 1
ATOM 3287 N N . LEU A 1 428 ? 12.208 1.182 -12.181 1.00 71.69 428 LEU A N 1
ATOM 3288 C CA . LEU A 1 428 ? 12.657 0.607 -13.451 1.00 71.69 428 LEU A CA 1
ATOM 3289 C C . LEU A 1 428 ? 11.554 -0.167 -14.173 1.00 71.69 428 LEU A C 1
ATOM 3291 O O . LEU A 1 428 ? 10.862 -0.996 -13.602 1.00 71.69 428 LEU A O 1
ATOM 3295 N N . SER A 1 429 ? 11.416 0.040 -15.471 1.00 75.06 429 SER A N 1
ATOM 3296 C CA . SER A 1 429 ? 10.597 -0.795 -16.340 1.00 75.06 429 SER A CA 1
ATOM 3297 C C . SER A 1 429 ? 11.443 -1.367 -17.460 1.00 75.06 429 SER A C 1
ATOM 3299 O O . SER A 1 429 ? 12.344 -0.711 -17.974 1.00 75.06 429 SER A O 1
ATOM 3301 N N . LEU A 1 430 ? 11.147 -2.608 -17.815 1.00 83.31 430 LEU A N 1
ATOM 3302 C CA . LEU A 1 430 ? 11.742 -3.309 -18.927 1.00 83.31 430 LEU A CA 1
ATOM 3303 C C . LEU A 1 430 ? 10.648 -3.704 -19.901 1.00 83.31 430 LEU A C 1
ATOM 3305 O O . LEU A 1 430 ? 9.722 -4.415 -19.521 1.00 83.31 430 LEU A O 1
ATOM 3309 N N . ALA A 1 431 ? 10.770 -3.266 -21.145 1.00 84.25 431 ALA A N 1
ATOM 3310 C CA . ALA A 1 431 ? 9.841 -3.618 -22.202 1.00 84.25 431 ALA A CA 1
ATOM 3311 C C . ALA A 1 431 ? 10.573 -4.382 -23.305 1.00 84.25 431 ALA A C 1
ATOM 3313 O O . ALA A 1 431 ? 11.545 -3.882 -23.865 1.00 84.25 431 ALA A O 1
ATOM 3314 N N . LEU A 1 432 ? 10.087 -5.576 -23.629 1.00 87.56 432 LEU A N 1
ATOM 3315 C CA . LEU A 1 432 ? 10.387 -6.245 -24.890 1.00 87.56 432 LEU A CA 1
ATOM 3316 C C . LEU A 1 432 ? 9.285 -5.871 -25.879 1.00 87.56 432 LEU A C 1
ATOM 3318 O O . LEU A 1 432 ? 8.115 -6.191 -25.656 1.00 87.56 432 LEU A O 1
ATOM 3322 N N . VAL A 1 433 ? 9.664 -5.197 -26.959 1.00 83.56 433 VAL A N 1
ATOM 3323 C CA . VAL A 1 433 ? 8.743 -4.673 -27.966 1.00 83.56 433 VAL A CA 1
ATOM 3324 C C . VAL A 1 433 ? 8.990 -5.390 -29.285 1.00 83.56 433 VAL A C 1
ATOM 3326 O O . VAL A 1 433 ? 10.090 -5.355 -29.842 1.00 83.56 433 VAL A O 1
ATOM 3329 N N . ARG A 1 434 ? 7.942 -6.030 -29.810 1.00 82.50 434 ARG A N 1
ATOM 3330 C CA . ARG A 1 434 ? 7.892 -6.491 -31.196 1.00 82.50 434 ARG A CA 1
ATOM 3331 C C . ARG A 1 434 ? 6.976 -5.560 -31.980 1.00 82.50 434 ARG A C 1
ATOM 3333 O O . ARG A 1 434 ? 5.754 -5.712 -31.883 1.00 82.50 434 ARG A O 1
ATOM 3340 N N . PRO A 1 435 ? 7.542 -4.612 -32.740 1.00 75.00 435 PRO A N 1
ATOM 3341 C CA . PRO A 1 435 ? 6.726 -3.765 -33.580 1.00 75.00 435 PRO A CA 1
ATOM 3342 C C . PRO A 1 435 ? 6.178 -4.559 -34.773 1.00 75.00 435 PRO A C 1
ATOM 3344 O O . PRO A 1 435 ? 6.781 -5.551 -35.198 1.00 75.00 435 PRO A O 1
ATOM 3347 N N . VAL A 1 436 ? 5.049 -4.113 -35.329 1.00 71.38 436 VAL A N 1
ATOM 3348 C CA . VAL A 1 436 ? 4.462 -4.681 -36.559 1.00 71.38 436 VAL A CA 1
ATOM 3349 C C . VAL A 1 436 ? 5.446 -4.578 -37.727 1.00 71.38 436 VAL A C 1
ATOM 3351 O O . VAL A 1 436 ? 5.550 -5.495 -38.540 1.00 71.38 436 VAL A O 1
ATOM 3354 N N . GLN A 1 437 ? 6.202 -3.480 -37.786 1.00 68.69 437 GLN A N 1
ATOM 3355 C CA . GLN A 1 437 ? 7.265 -3.247 -38.759 1.00 68.69 437 GLN A CA 1
ATOM 3356 C C . GLN A 1 437 ? 8.533 -2.772 -38.050 1.00 68.69 437 GLN A C 1
ATOM 3358 O O . GLN A 1 437 ? 8.470 -1.941 -37.149 1.00 68.69 437 GLN A O 1
ATOM 3363 N N . GLY A 1 438 ? 9.687 -3.277 -38.485 1.00 72.75 438 GLY A N 1
ATOM 3364 C CA . GLY A 1 438 ? 10.988 -2.903 -37.932 1.00 72.75 438 GLY A CA 1
ATOM 3365 C C . GLY A 1 438 ? 11.609 -3.951 -36.999 1.00 72.75 438 GLY A C 1
ATOM 3366 O O . GLY A 1 438 ? 11.090 -5.070 -36.853 1.00 72.75 438 GLY A O 1
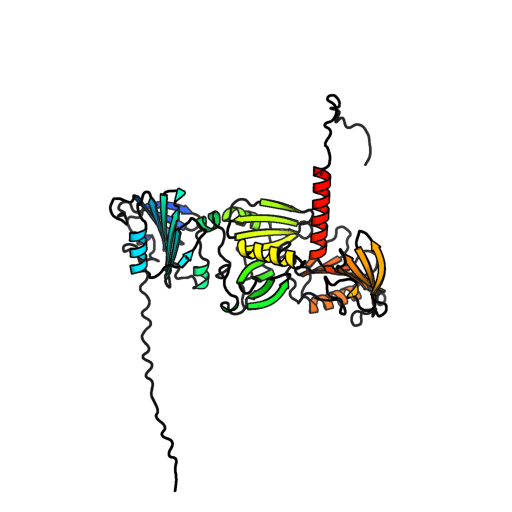ATOM 3367 N N . PRO A 1 439 ? 12.777 -3.620 -36.423 1.00 78.75 439 PRO A N 1
ATOM 3368 C CA . PRO A 1 439 ? 13.521 -4.530 -35.568 1.00 78.75 439 PRO A CA 1
ATOM 3369 C C . PRO A 1 439 ? 12.820 -4.729 -34.223 1.00 78.75 439 PRO A C 1
ATOM 3371 O O . PRO A 1 439 ? 12.044 -3.900 -33.763 1.00 78.75 439 PRO A O 1
ATOM 3374 N N . MET A 1 440 ? 13.092 -5.864 -33.588 1.00 84.56 440 MET A N 1
ATOM 3375 C CA . MET A 1 440 ? 12.694 -6.099 -32.204 1.00 84.56 440 MET A CA 1
ATOM 3376 C C . MET A 1 440 ? 13.577 -5.270 -31.268 1.00 84.56 440 MET A C 1
ATOM 3378 O O . MET A 1 440 ? 14.784 -5.157 -31.491 1.00 84.56 440 MET A O 1
ATOM 3382 N N . GLU A 1 441 ? 12.990 -4.742 -30.198 1.00 86.25 441 GLU A N 1
ATOM 3383 C CA . GLU A 1 441 ? 13.695 -3.865 -29.268 1.00 86.25 441 GLU A CA 1
ATOM 3384 C C . GLU A 1 441 ? 13.506 -4.300 -27.816 1.00 86.25 441 GLU A C 1
ATOM 3386 O O . GLU A 1 441 ? 12.442 -4.783 -27.422 1.00 86.25 441 GLU A O 1
ATOM 3391 N N . VAL A 1 442 ? 14.541 -4.086 -27.004 1.00 88.31 442 VAL A N 1
ATOM 3392 C CA . VAL A 1 442 ? 14.452 -4.183 -25.545 1.00 88.31 442 VAL A CA 1
ATOM 3393 C C . VAL A 1 442 ? 14.788 -2.833 -24.941 1.00 88.31 442 VAL A C 1
ATOM 3395 O O . VAL A 1 442 ? 15.860 -2.283 -25.182 1.00 88.31 442 VAL A O 1
ATOM 3398 N N . HIS A 1 443 ? 13.890 -2.329 -24.107 1.00 86.19 443 HIS A N 1
ATOM 3399 C CA . HIS A 1 443 ? 14.028 -1.045 -23.438 1.00 86.19 443 HIS A CA 1
ATOM 3400 C C . HIS A 1 443 ? 14.131 -1.257 -21.942 1.00 86.19 443 HIS A C 1
ATOM 3402 O O . HIS A 1 443 ? 13.209 -1.779 -21.328 1.00 86.19 443 HIS A O 1
ATOM 3408 N N . TYR A 1 444 ? 15.230 -0.808 -21.354 1.00 86.56 444 TYR A N 1
ATOM 3409 C CA . TYR A 1 444 ? 15.371 -0.599 -19.922 1.00 86.56 444 TYR A CA 1
ATOM 3410 C C . TYR A 1 444 ? 15.113 0.875 -19.645 1.00 86.56 444 TYR A C 1
ATOM 3412 O O . TYR A 1 444 ? 15.721 1.735 -20.278 1.00 86.56 444 TYR A O 1
ATOM 3420 N N . VAL A 1 445 ? 14.234 1.186 -18.706 1.00 79.88 445 VAL A N 1
ATOM 3421 C CA . VAL A 1 445 ? 13.763 2.552 -18.487 1.00 79.88 445 VAL A CA 1
ATOM 3422 C C . VAL A 1 445 ? 13.704 2.837 -17.000 1.00 79.88 445 VAL A C 1
ATOM 3424 O O . VAL A 1 445 ? 12.959 2.179 -16.282 1.00 79.88 445 VAL A O 1
ATOM 3427 N N . ASP A 1 446 ? 14.437 3.847 -16.540 1.00 72.88 446 ASP A N 1
ATOM 3428 C CA . ASP A 1 446 ? 14.287 4.391 -15.196 1.00 72.88 446 ASP A CA 1
ATOM 3429 C C . ASP A 1 446 ? 12.950 5.140 -15.104 1.00 72.88 446 ASP A C 1
ATOM 3431 O O . ASP A 1 446 ? 12.788 6.299 -15.504 1.00 72.88 446 ASP A O 1
ATOM 3435 N N . ALA A 1 447 ? 11.959 4.436 -14.572 1.00 64.31 447 ALA A N 1
ATOM 3436 C CA . ALA A 1 447 ? 10.587 4.897 -14.454 1.00 64.31 447 ALA A CA 1
ATOM 3437 C C . ALA A 1 447 ? 10.432 6.049 -13.441 1.00 64.31 447 ALA A C 1
ATOM 3439 O O . ALA A 1 447 ? 9.421 6.758 -13.461 1.00 64.31 447 ALA A O 1
ATOM 3440 N N . SER A 1 448 ? 11.405 6.245 -12.548 1.00 58.91 448 SER A N 1
ATOM 3441 C CA . SER A 1 448 ? 11.380 7.317 -11.552 1.00 58.91 448 SER A CA 1
ATOM 3442 C C . SER A 1 448 ? 11.830 8.661 -12.127 1.00 58.91 448 SER A C 1
ATOM 3444 O O . SER A 1 448 ? 11.267 9.704 -11.787 1.00 58.91 448 SER A O 1
ATOM 3446 N N . LEU A 1 449 ? 12.832 8.650 -13.012 1.00 61.81 449 LEU A N 1
ATOM 3447 C CA . LEU A 1 449 ? 13.340 9.853 -13.669 1.00 61.81 449 LEU A CA 1
ATOM 3448 C C . LEU A 1 449 ? 12.322 10.392 -14.672 1.00 61.81 449 LEU A C 1
ATOM 3450 O O . LEU A 1 449 ? 12.088 11.599 -14.711 1.00 61.81 449 LEU A O 1
ATOM 3454 N N . LEU A 1 450 ? 11.644 9.499 -15.400 1.00 60.47 450 LEU A N 1
ATOM 3455 C CA . LEU A 1 450 ? 10.557 9.882 -16.302 1.00 60.47 450 LEU A CA 1
ATOM 3456 C C . LEU A 1 450 ? 9.432 10.625 -15.582 1.00 60.47 450 LEU A C 1
ATOM 3458 O O . LEU A 1 450 ? 9.021 11.688 -16.036 1.00 60.47 450 LEU A O 1
ATOM 3462 N N . ARG A 1 451 ? 8.996 10.131 -14.420 1.00 57.72 451 ARG A N 1
ATOM 3463 C CA . ARG A 1 451 ? 7.930 10.776 -13.641 1.00 57.72 451 ARG A CA 1
ATOM 3464 C C . ARG A 1 451 ? 8.346 12.107 -13.039 1.00 57.72 451 ARG A C 1
ATOM 3466 O O . ARG A 1 451 ? 7.556 13.040 -13.055 1.00 57.72 451 ARG A O 1
ATOM 3473 N N . ARG A 1 452 ? 9.588 12.235 -12.553 1.00 59.88 452 ARG A N 1
ATOM 3474 C CA . ARG A 1 452 ? 10.120 13.539 -12.111 1.00 59.88 452 ARG A CA 1
ATOM 3475 C C . ARG A 1 452 ? 10.034 14.572 -13.222 1.00 59.88 452 ARG A C 1
ATOM 3477 O O . ARG A 1 452 ? 9.680 15.719 -12.982 1.00 59.88 452 ARG A O 1
ATOM 3484 N N . ARG A 1 453 ? 10.333 14.151 -14.444 1.00 59.44 453 ARG A N 1
ATOM 3485 C CA . ARG A 1 453 ? 10.241 15.014 -15.606 1.00 59.44 453 ARG A CA 1
ATOM 3486 C C . ARG A 1 453 ? 8.800 15.316 -16.006 1.00 59.44 453 ARG A C 1
ATOM 3488 O O . ARG A 1 453 ? 8.518 16.465 -16.311 1.00 59.44 453 ARG A O 1
ATOM 3495 N N . GLU A 1 454 ? 7.906 14.333 -16.013 1.00 56.91 454 GLU A N 1
ATOM 3496 C CA . GLU A 1 454 ? 6.473 14.561 -16.255 1.00 56.91 454 GLU A CA 1
ATOM 3497 C C . GLU A 1 454 ? 5.891 15.533 -15.225 1.00 56.91 454 GLU A C 1
ATOM 3499 O O . GLU A 1 454 ? 5.214 16.479 -15.609 1.00 56.91 454 GLU A O 1
ATOM 3504 N N . ALA A 1 455 ? 6.240 15.368 -13.947 1.00 50.59 455 ALA A N 1
ATOM 3505 C CA . ALA A 1 455 ? 5.868 16.284 -12.876 1.00 50.59 455 ALA A CA 1
ATOM 3506 C C . ALA A 1 455 ? 6.441 17.690 -13.102 1.00 50.59 455 ALA A C 1
ATOM 3508 O O . ALA A 1 455 ? 5.692 18.652 -13.040 1.00 50.59 455 ALA A O 1
ATOM 3509 N N . ALA A 1 456 ? 7.726 17.821 -13.450 1.00 55.56 456 ALA A N 1
ATOM 3510 C CA . ALA A 1 456 ? 8.335 19.119 -13.751 1.00 55.56 456 ALA A CA 1
ATOM 3511 C C . ALA A 1 456 ? 7.742 19.779 -15.010 1.00 55.56 456 ALA A C 1
ATOM 3513 O O . ALA A 1 456 ? 7.648 21.001 -15.093 1.00 55.56 456 ALA A O 1
ATOM 3514 N N . LEU A 1 457 ? 7.347 18.989 -16.013 1.00 53.34 457 LEU A N 1
ATOM 3515 C CA . LEU A 1 457 ? 6.652 19.484 -17.202 1.00 53.34 457 LEU A CA 1
ATOM 3516 C C . LEU A 1 457 ? 5.232 19.938 -16.860 1.00 53.34 457 LEU A C 1
ATOM 3518 O O . LEU A 1 457 ? 4.814 20.984 -17.345 1.00 53.34 457 LEU A O 1
ATOM 3522 N N . ALA A 1 458 ? 4.517 19.187 -16.022 1.00 42.66 458 ALA A N 1
ATOM 3523 C CA . ALA A 1 458 ? 3.200 19.562 -15.527 1.00 42.66 458 ALA A CA 1
ATOM 3524 C C . ALA A 1 458 ? 3.268 20.819 -14.649 1.00 42.66 458 ALA A C 1
ATOM 3526 O O . ALA A 1 458 ? 2.474 21.727 -14.844 1.00 42.66 458 ALA A O 1
ATOM 3527 N N . GLU A 1 459 ? 4.247 20.919 -13.749 1.00 47.38 459 GLU A N 1
ATOM 3528 C CA . GLU A 1 459 ? 4.486 22.093 -12.904 1.00 47.38 459 GLU A CA 1
ATOM 3529 C C . GLU A 1 459 ? 4.810 23.326 -13.749 1.00 47.38 459 GLU A C 1
ATOM 3531 O O . GLU A 1 459 ? 4.176 24.356 -13.577 1.00 47.38 459 GLU A O 1
ATOM 3536 N N . ARG A 1 460 ? 5.694 23.205 -14.749 1.00 52.56 460 ARG A N 1
ATOM 3537 C CA . ARG A 1 460 ? 5.953 24.290 -15.712 1.00 52.56 460 ARG A CA 1
ATOM 3538 C C . ARG A 1 460 ? 4.726 24.661 -16.533 1.00 52.56 460 ARG A C 1
ATOM 3540 O O . ARG A 1 460 ? 4.549 25.827 -16.863 1.00 52.56 460 ARG A O 1
ATOM 3547 N N . ALA A 1 461 ? 3.905 23.684 -16.910 1.00 40.03 461 ALA A N 1
ATOM 3548 C CA . ALA A 1 461 ? 2.667 23.944 -17.632 1.00 40.03 461 ALA A CA 1
ATOM 3549 C C . ALA A 1 461 ? 1.648 24.675 -16.746 1.00 40.03 461 ALA A C 1
ATOM 3551 O O . ALA A 1 461 ? 0.991 25.587 -17.236 1.00 40.03 461 ALA A O 1
ATOM 3552 N N . LEU A 1 462 ? 1.554 24.316 -15.462 1.00 40.53 462 LEU A N 1
ATOM 3553 C CA . LEU A 1 462 ? 0.722 24.991 -14.463 1.00 40.53 462 LEU A CA 1
ATOM 3554 C C . LEU A 1 462 ? 1.242 26.398 -14.162 1.00 40.53 462 LEU A C 1
ATOM 3556 O O . LEU A 1 462 ? 0.467 27.338 -14.217 1.00 40.53 462 LEU A O 1
ATOM 3560 N N . GLU A 1 463 ? 2.548 26.573 -13.965 1.00 50.88 463 GLU A N 1
ATOM 3561 C CA . GLU A 1 463 ? 3.178 27.883 -13.785 1.00 50.88 463 GLU A CA 1
ATOM 3562 C C . GLU A 1 463 ? 2.926 28.780 -15.006 1.00 50.88 463 GLU A C 1
ATOM 3564 O O . GLU A 1 463 ? 2.476 29.914 -14.865 1.00 50.88 463 GLU A O 1
ATOM 3569 N N . ALA A 1 464 ? 3.111 28.256 -16.222 1.00 45.38 464 ALA A N 1
ATOM 3570 C CA . ALA A 1 464 ? 2.792 28.976 -17.455 1.00 45.38 464 ALA A CA 1
ATOM 3571 C C . ALA A 1 464 ? 1.293 29.303 -17.595 1.00 45.38 464 ALA A C 1
ATOM 3573 O O . ALA A 1 464 ? 0.941 30.280 -18.257 1.00 45.38 464 ALA A O 1
ATOM 3574 N N . LEU A 1 465 ? 0.410 28.498 -16.997 1.00 40.31 465 LEU A N 1
ATOM 3575 C CA . LEU A 1 465 ? -1.033 28.733 -16.965 1.00 40.31 465 LEU A CA 1
ATOM 3576 C C . LEU A 1 465 ? -1.412 29.792 -15.919 1.00 40.31 465 LEU A C 1
ATOM 3578 O O . LEU A 1 465 ? -2.216 30.667 -16.223 1.00 40.31 465 LEU A O 1
ATOM 3582 N N . ASP A 1 466 ? -0.780 29.777 -14.746 1.00 48.16 466 ASP A N 1
ATOM 3583 C CA . ASP A 1 466 ? -0.944 30.781 -13.687 1.00 48.16 466 ASP A CA 1
ATOM 3584 C C . ASP A 1 466 ? -0.404 32.155 -14.115 1.00 48.16 466 ASP A C 1
ATOM 3586 O O . ASP A 1 466 ? -0.922 33.194 -13.711 1.00 48.16 466 ASP A O 1
ATOM 3590 N N . HIS A 1 467 ? 0.618 32.169 -14.976 1.00 49.16 467 HIS A N 1
ATOM 3591 C CA . HIS A 1 467 ? 1.205 33.388 -15.540 1.00 49.16 467 HIS A CA 1
ATOM 3592 C C . HIS A 1 467 ? 0.516 33.843 -16.835 1.00 49.16 467 HIS A C 1
ATOM 3594 O O . HIS A 1 467 ? 0.833 34.914 -17.364 1.00 49.16 467 HIS A O 1
ATOM 3600 N N . LYS A 1 468 ? -0.441 33.068 -17.361 1.00 40.97 468 LYS A N 1
ATOM 3601 C CA . LYS A 1 468 ? -1.300 33.532 -18.449 1.00 40.97 468 LYS A CA 1
ATOM 3602 C C . LYS A 1 468 ? -2.294 34.539 -17.884 1.00 40.97 468 LYS A C 1
ATOM 3604 O O . LYS A 1 468 ? -3.245 34.189 -17.193 1.00 40.97 468 LYS A O 1
ATOM 3609 N N . ILE A 1 469 ? -2.102 35.807 -18.237 1.00 41.84 469 ILE A N 1
ATOM 3610 C CA . ILE A 1 469 ? -3.125 36.832 -18.043 1.00 41.84 469 ILE A CA 1
ATOM 3611 C C . ILE A 1 469 ? -4.294 36.474 -18.965 1.00 41.84 469 ILE A C 1
ATOM 3613 O O . ILE A 1 469 ? -4.214 36.643 -20.183 1.00 41.84 469 ILE A O 1
ATOM 3617 N N . PHE A 1 470 ? -5.375 35.950 -18.391 1.00 45.31 470 PHE A N 1
ATOM 3618 C CA . PHE A 1 470 ? -6.646 35.828 -19.093 1.00 45.31 470 PHE A CA 1
ATOM 3619 C C . PHE A 1 470 ? -7.227 37.231 -19.235 1.00 45.31 470 PHE A C 1
ATOM 3621 O O . PHE A 1 470 ? -7.822 37.763 -18.300 1.00 45.31 470 PHE A O 1
ATOM 3628 N N . ILE A 1 471 ? -7.017 37.850 -20.395 1.00 43.22 471 ILE A N 1
ATOM 3629 C CA . ILE A 1 471 ? -7.763 39.048 -20.770 1.00 43.22 471 ILE A CA 1
ATOM 3630 C C . ILE A 1 471 ? -9.183 38.558 -21.080 1.00 43.22 471 ILE A C 1
ATOM 3632 O O . ILE A 1 471 ? -9.342 37.761 -22.010 1.00 43.22 471 ILE A O 1
ATOM 3636 N N . PRO A 1 472 ? -10.208 38.937 -20.292 1.00 40.84 472 PRO A N 1
ATOM 3637 C CA . PRO A 1 472 ? -11.577 38.649 -20.682 1.00 40.84 472 PRO A CA 1
ATOM 3638 C C . PRO A 1 472 ? -11.823 39.315 -22.042 1.00 40.84 472 PRO A C 1
ATOM 3640 O O . PRO A 1 472 ? -11.373 40.447 -22.231 1.00 40.84 472 PRO A O 1
ATOM 3643 N N . PRO A 1 473 ? -12.483 38.639 -22.998 1.00 47.78 473 PRO A N 1
ATOM 3644 C CA . PRO A 1 473 ? -12.818 39.272 -24.266 1.00 47.78 473 PRO A CA 1
ATOM 3645 C C . PRO A 1 473 ? -13.607 40.556 -23.993 1.00 47.78 473 PRO A C 1
ATOM 3647 O O . PRO A 1 473 ? -14.409 40.602 -23.052 1.00 47.78 473 PRO A O 1
ATOM 3650 N N . ASP A 1 474 ? -13.357 41.594 -24.792 1.00 53.62 474 ASP A N 1
ATOM 3651 C CA . ASP A 1 474 ? -14.071 42.861 -24.673 1.00 53.62 474 ASP A CA 1
ATOM 3652 C C . ASP A 1 474 ? -15.583 42.603 -24.670 1.00 53.62 474 ASP A C 1
ATOM 3654 O O . ASP A 1 474 ? -16.095 41.751 -25.407 1.00 53.62 474 ASP A O 1
ATOM 3658 N N . ALA A 1 475 ? -16.298 43.318 -23.796 1.00 49.78 475 ALA A N 1
ATOM 3659 C CA . ALA A 1 475 ? -17.737 43.178 -23.616 1.00 49.78 475 ALA A CA 1
ATOM 3660 C C . ALA A 1 475 ? -18.469 43.502 -24.932 1.00 49.78 475 ALA A C 1
ATOM 3662 O O . ALA A 1 475 ? -18.806 44.649 -25.213 1.00 49.78 475 ALA A O 1
ATOM 3663 N N . GLY A 1 476 ? -18.683 42.474 -25.753 1.00 52.41 476 GLY A N 1
ATOM 3664 C CA . GLY A 1 476 ? -19.249 42.598 -27.094 1.00 52.41 476 GLY A CA 1
ATOM 3665 C C . GLY A 1 476 ? -19.028 41.374 -27.984 1.00 52.41 476 GLY A C 1
ATOM 3666 O O . GLY A 1 476 ? -19.879 41.091 -28.823 1.00 52.41 476 GLY A O 1
ATOM 3667 N N . GLU A 1 477 ? -17.972 40.584 -27.771 1.00 42.03 477 GLU A N 1
ATOM 3668 C CA . GLU A 1 477 ? -17.696 39.389 -28.587 1.00 42.03 477 GLU A CA 1
ATOM 3669 C C . GLU A 1 477 ? -18.204 38.090 -27.943 1.00 42.03 477 GLU A C 1
ATOM 3671 O O . GLU A 1 477 ? -17.496 37.095 -27.816 1.00 42.03 477 GLU A O 1
ATOM 3676 N N . ASN A 1 478 ? -19.488 38.053 -27.582 1.00 46.75 478 ASN A N 1
ATOM 3677 C CA . ASN A 1 478 ? -20.184 36.773 -27.433 1.00 46.75 478 ASN A CA 1
ATOM 3678 C C . ASN A 1 478 ? -20.578 36.264 -28.820 1.00 46.75 478 ASN A C 1
ATOM 3680 O O . ASN A 1 478 ? -21.734 36.366 -29.230 1.00 46.75 478 ASN A O 1
ATOM 3684 N N . ARG A 1 479 ? -19.616 35.698 -29.551 1.00 41.69 479 ARG A N 1
ATOM 3685 C CA . ARG A 1 479 ? -19.920 34.907 -30.744 1.00 41.69 479 ARG A CA 1
ATOM 3686 C C . ARG A 1 479 ? -19.184 33.577 -30.716 1.00 41.69 479 ARG A C 1
ATOM 3688 O O . ARG A 1 479 ? -18.269 33.324 -31.486 1.00 41.69 479 ARG A O 1
ATOM 3695 N N . ILE A 1 480 ? -19.665 32.678 -29.859 1.00 42.00 480 ILE A N 1
ATOM 3696 C CA . ILE A 1 480 ? -19.545 31.241 -30.128 1.00 42.00 480 ILE A CA 1
ATOM 3697 C C . ILE A 1 480 ? -20.620 30.903 -31.174 1.00 42.00 480 ILE A C 1
ATOM 3699 O O . ILE A 1 480 ? -21.612 30.246 -30.876 1.00 42.00 480 ILE A O 1
ATOM 3703 N N . GLU A 1 481 ? -20.462 31.394 -32.404 1.00 38.16 481 GLU A N 1
ATOM 3704 C CA . GLU A 1 481 ? -21.140 30.795 -33.554 1.00 38.16 481 GLU A CA 1
ATOM 3705 C C . GLU A 1 481 ? -20.104 30.000 -34.336 1.00 38.16 481 GLU A C 1
ATOM 3707 O O . GLU A 1 481 ? -19.206 30.544 -34.979 1.00 38.16 481 GLU A O 1
ATOM 3712 N N . ARG A 1 482 ? -20.249 28.673 -34.263 1.00 52.03 482 ARG A N 1
ATOM 3713 C CA . ARG A 1 482 ? -19.673 27.762 -35.246 1.00 52.03 482 ARG A CA 1
ATOM 3714 C C . ARG A 1 482 ? -20.181 28.170 -36.621 1.00 52.03 482 ARG A C 1
ATOM 3716 O O . ARG A 1 482 ? -21.367 28.018 -36.897 1.00 52.03 482 ARG A O 1
ATOM 3723 N N . THR A 1 483 ? -19.268 28.536 -37.508 1.00 40.06 483 THR A N 1
ATOM 3724 C CA . THR A 1 483 ? -19.511 28.417 -38.942 1.00 40.06 483 THR A CA 1
ATOM 3725 C C . THR A 1 483 ? -18.197 28.116 -39.644 1.00 40.06 483 THR A C 1
ATOM 3727 O O . THR A 1 483 ? -17.223 28.838 -39.481 1.00 40.06 483 THR A O 1
ATOM 3730 N N . THR A 1 484 ? -18.229 27.017 -40.401 1.00 39.81 484 THR A N 1
ATOM 3731 C CA . THR A 1 484 ? -17.262 26.539 -41.403 1.00 39.81 484 THR A CA 1
ATOM 3732 C C . THR A 1 484 ? -15.898 26.017 -40.930 1.00 39.81 484 THR A C 1
ATOM 3734 O O . THR A 1 484 ? -14.959 26.776 -40.763 1.00 39.81 484 THR A O 1
ATOM 3737 N N . GLY A 1 485 ? -15.793 24.680 -40.886 1.00 37.31 485 GLY A N 1
ATOM 3738 C CA . GLY A 1 485 ? -14.854 23.951 -41.751 1.00 37.31 485 GLY A CA 1
ATOM 3739 C C . GLY A 1 485 ? -13.432 23.681 -41.245 1.00 37.31 485 GLY A C 1
ATOM 3740 O O . GLY A 1 485 ? -12.586 24.554 -41.319 1.00 37.31 485 GLY A O 1
ATOM 3741 N N . GLN A 1 486 ? -13.198 22.397 -40.951 1.00 31.80 486 GLN A N 1
ATOM 3742 C CA . GLN A 1 486 ? -11.925 21.656 -40.957 1.00 31.80 486 GLN A CA 1
ATOM 3743 C C . GLN A 1 486 ? -10.892 21.865 -39.830 1.00 31.80 486 GLN A C 1
ATOM 3745 O O . GLN A 1 486 ? -10.429 22.967 -39.568 1.00 31.80 486 GLN A O 1
ATOM 3750 N N . GLU A 1 487 ? -10.538 20.681 -39.301 1.00 32.72 487 GLU A N 1
ATOM 3751 C CA . GLU A 1 487 ? -9.484 20.225 -38.370 1.00 32.72 487 GLU A CA 1
ATOM 3752 C C . GLU A 1 487 ? -9.534 20.660 -36.900 1.00 32.72 487 GLU A C 1
ATOM 3754 O O . GLU A 1 487 ? -9.134 21.791 -36.550 1.00 32.72 487 GLU A O 1
#

Sequence (487 aa):
MRRRILWLAVSALLLAVTPSLAAKVPEFRGLVFGTALADIPGLTPEAKAGDVAFYRREAEKPVLGDDCATTVRYGFSRGMFFSVRMTLSGCQGLAPLIAAYEAKYGTPAREGAPGVIRLVWRQPTLTISLSHFAREGTTEVDYVYLPQLSHDERETWQSTEDIRARGPIGFRGIRFGRELASLPDMAEAYREGAAVYYRRGNERLELGETRLGDILYGFYQGKFFAVLMRAEATADFDSLRQAYVAKYGPPRAIPATLEEELVWSWPAAQIALSRDTAAGGLGIRYADAALLAKVVAAEVATGAPPSLSGGLRIFSKGDPPRSFRGAAFGSPEGALPAGEYLFGHRGRRYFRRADERLTLGDIPLVSVVYAYDGGKLAGVALTIAPVGNDPSADYARVLDAYTAKYGPSVVRPDEAGNRMHLWSWPGLSLALVRPVQGPMEVHYVDASLLRRREAALAERALEALDHKIFIPPDAGENRIERTTGQE

Secondary structure (DSSP, 8-state):
----------------------PPPPEETTEETT-BGGG-TTEEEEEEETTEEEEEETTPPPSBTBTSEEEEEEEEETTEEEEEEEEEES-S-SHHHHHHHHHHH-SPEEESSTT-EEEEEE-SSEEEEEEEETTTTEEEEEEEE-TTS-HHHHHT---HHHHHHH--SEETTEETT-BGGG-SSEEEEEEETTEEEEEETT---EETTEEEEEEEEEEETTEEEEEEEEE-TT--HHHHHHHHHHHH-PPEEEE-SSEEEEEEE-SSEEEEEEEETTT--EEEEEEEHHHHHHHHHHHHHHTPPPTTSSTTS---SSPP-SEETTEETT-BGGGSTTEEEEEEETTEEEEEETT---EETTEEEEEEEEEEETTEEEEEEEEEPP-TT-HHHHHHHHHHHHHHHH-PPEEEE-TTS-EEEEEEETTEEEEEEE-SSS--EEEEEEHHHHHHHHHHHHHHHHHHHHT----PPPTT-------S---